Protein AF-0000000072745439 (afdb_homodimer)

Radius of gyration: 27.69 Å; Cα contacts (8 Å, |Δi|>4): 1313; chains: 2; bounding box: 54×79×77 Å

Foldseek 3Di:
DCDVLLLLLLQLVQVLCCPLLVFPDRADSLQKAKFLALLLLLLLLLQLQDAAQAEEEEEPLADLSNQVSVCVPRNYYYQYLAFAQDDDPPGHGRDDDLVSVVVSVVVCVVVVHHYAAYEAEACTPPQRDHDDPVRVQRVQVSQLRHQYEYEDAFSLFQLPPVDDHHDPSRDPDGSDQQRYKYKYDCCFNVVCVVLRMMMIGGPNSVSSVSSNVCCVVGPGDSVSSVVSSVVSPPVVCVPPPVSVVSSVLQVVLLVVVVVVCVVVVWDWRNHRGGQKIKTFQCVVFPDFDQVSLVVVCVVCVVVQAHWAFSVSSVHPTGRIIIFGRSPDVVCVVVVNRD/DCDPLNLLLLQLVQVLCCPLLVFPDRADSLQKAKFLALLLLLLLLLQLQDAAQAEEEEEPLADLSNQVSPCVPRNYYYQYLAFACDDDPPGHGRDDDLVSVVVSVVVCVVVVHHYAAYEAEACTPPARDHDDPVRVQRVQVSQLRHQYEYEDAFSLFQLPPVDDHHDPSRDPDGSDQQRYKYKYDCCFNVVCVVLRMMMIGGPNSVSSVSSNVCCVPGPGDSVSSVVSSVVSPPVVCVPPPVSVVSSVLQVVLLVVVVVVCVVVVWDWRNHRGGQKIKTFQCVVFPDFDQVSLVVVCVVCVVVQAHWAFSVSSVHPTGRIIIFGRSPPVVCVVVVNRD

InterPro domains:
  IPR004839 Aminotransferase, class I/classII, large domain [PF00155] (9-327)
  IPR015421 Pyridoxal phosphate-dependent transferase, major domain [G3DSA:3.40.640.10] (9-234)
  IPR015422 Pyridoxal phosphate-dependent transferase, small domain [G3DSA:3.90.1150.10] (235-329)
  IPR015424 Pyridoxal phosphate-dependent transferase [SSF53383] (7-329)
  IPR050478 Ethylene and sulfur compound biosynthesis-related protein [PTHR43795] (9-329)

pLDDT: mean 92.6, std 12.01, range [32.88, 98.88]

Solvent-accessible surface area (backbone atoms only — not comparable to full-atom values): 34601 Å² total; per-residue (Å²): 124,85,49,77,64,52,55,55,39,26,42,49,49,21,52,42,49,22,60,78,34,49,29,80,56,82,52,58,35,85,24,41,37,66,26,24,13,49,57,33,46,51,22,52,47,38,47,73,69,42,54,71,65,22,25,31,37,30,56,17,52,21,60,47,63,53,60,53,36,24,34,73,69,31,41,34,41,76,43,64,27,78,39,46,70,73,57,55,100,89,56,52,60,48,53,86,51,65,67,52,49,49,52,38,52,51,51,34,49,75,72,68,41,53,71,46,27,37,48,42,52,41,39,23,45,58,62,16,48,66,63,50,72,68,58,47,48,50,50,44,56,73,36,55,90,29,35,34,38,37,36,31,43,30,65,74,30,58,45,35,84,90,58,79,86,67,45,79,66,31,50,87,75,61,86,43,52,65,35,40,34,38,35,35,40,45,38,62,53,66,66,42,57,48,56,28,44,10,36,37,43,32,72,24,58,68,57,31,54,58,54,49,61,50,32,77,45,25,46,61,27,53,67,49,48,54,53,47,41,55,57,64,66,39,52,67,52,42,66,70,46,47,48,56,52,50,31,49,52,50,42,50,36,48,50,53,52,52,49,52,32,56,72,68,69,44,55,62,52,91,52,49,24,58,55,47,37,30,31,48,48,44,87,76,33,93,48,88,34,61,68,38,36,52,54,51,48,50,54,33,49,77,67,49,28,48,58,43,53,21,64,63,22,55,29,85,56,52,28,30,30,41,39,51,46,69,52,60,63,67,34,57,74,68,60,38,34,91,123,86,49,77,65,52,53,56,40,26,43,49,49,21,51,43,47,23,59,77,34,49,28,82,56,82,51,58,35,86,24,42,39,66,25,25,14,50,56,32,45,50,24,50,46,40,48,73,68,41,55,70,63,22,25,31,37,30,56,17,51,23,61,48,62,51,62,53,35,24,34,73,68,32,40,35,42,76,42,64,27,78,38,46,69,73,59,54,98,89,55,52,61,49,55,86,50,62,66,52,49,50,49,39,52,51,51,34,49,74,73,68,41,52,71,47,27,38,49,44,54,41,39,24,47,57,60,17,48,67,64,49,71,68,56,46,49,51,52,44,55,73,37,55,91,27,35,34,39,38,35,32,44,30,64,75,28,57,44,34,85,88,58,80,85,67,44,80,66,32,51,87,73,61,87,44,52,65,35,40,33,38,36,34,41,45,37,63,53,66,67,41,56,48,56,26,44,10,35,37,42,32,71,23,59,68,58,31,55,58,53,48,60,50,32,78,46,25,46,60,26,52,66,49,48,53,53,48,41,55,58,63,66,38,51,66,52,43,66,70,46,47,47,55,52,50,31,49,52,48,42,51,36,47,50,53,52,52,50,51,31,54,74,69,68,43,55,60,51,90,53,49,24,60,53,48,36,32,32,48,47,44,88,76,32,92,48,89,35,59,69,39,36,51,53,51,48,48,54,34,49,77,67,50,28,48,59,45,55,21,64,63,22,55,29,85,55,52,28,31,31,41,40,50,48,70,53,61,62,68,34,57,75,69,61,40,36,87

Structure (mmCIF, N/CA/C/O backbone):
data_AF-0000000072745439-model_v1
#
loop_
_entity.id
_entity.type
_entity.pdbx_description
1 polymer '1-aminocyclopropane-1-carboxylate synthase homolog (inactive) like'
#
loop_
_atom_site.group_PDB
_atom_site.id
_atom_site.type_symbol
_atom_site.label_atom_id
_atom_site.label_alt_id
_atom_site.label_comp_id
_atom_site.label_asym_id
_atom_site.label_entity_id
_atom_site.label_seq_id
_atom_site.pdbx_PDB_ins_code
_atom_site.Cartn_x
_atom_site.Cartn_y
_atom_site.Cartn_z
_atom_site.occupancy
_atom_site.B_iso_or_equiv
_atom_site.auth_seq_id
_atom_site.auth_comp_id
_atom_site.auth_asym_id
_atom_site.auth_atom_id
_atom_site.pdbx_PDB_model_num
ATOM 1 N N . MET A 1 1 ? -2.33 -2.195 -15.328 1 33.28 1 MET A N 1
ATOM 2 C CA . MET A 1 1 ? -2.959 -1.174 -16.156 1 33.28 1 MET A CA 1
ATOM 3 C C . MET A 1 1 ? -3.959 -0.354 -15.352 1 33.28 1 MET A C 1
ATOM 5 O O . MET A 1 1 ? -4.898 -0.906 -14.773 1 33.28 1 MET A O 1
ATOM 9 N N . THR A 1 2 ? -3.506 0.513 -14.75 1 44.22 2 THR A N 1
ATOM 10 C CA . THR A 1 2 ? -4.387 1.409 -14.008 1 44.22 2 THR A CA 1
ATOM 11 C C . THR A 1 2 ? -5.648 1.716 -14.812 1 44.22 2 THR A C 1
ATOM 13 O O . THR A 1 2 ? -5.57 2.18 -15.945 1 44.22 2 THR A O 1
ATOM 16 N N . SER A 1 3 ? -6.801 0.934 -14.516 1 50.81 3 SER A N 1
ATOM 17 C CA . SER A 1 3 ? -8.148 0.865 -15.078 1 50.81 3 SER A CA 1
ATOM 18 C C . SER A 1 3 ? -8.664 2.252 -15.453 1 50.81 3 SER A C 1
ATOM 20 O O . SER A 1 3 ? -8.148 3.262 -14.961 1 50.81 3 SER A O 1
ATOM 22 N N . ARG A 1 4 ? -9.336 2.316 -16.609 1 49.91 4 ARG A N 1
ATOM 23 C CA . ARG A 1 4 ? -10.219 3.416 -16.984 1 49.91 4 ARG A CA 1
ATOM 24 C C . ARG A 1 4 ? -10.812 4.086 -15.758 1 49.91 4 ARG A C 1
ATOM 26 O O . ARG A 1 4 ? -10.953 5.312 -15.711 1 49.91 4 ARG A O 1
ATOM 33 N N . LYS A 1 5 ? -11 3.365 -14.727 1 57.91 5 LYS A N 1
ATOM 34 C CA . LYS A 1 5 ? -11.617 3.867 -13.5 1 57.91 5 LYS A CA 1
ATOM 35 C C . LYS A 1 5 ? -10.672 4.793 -12.742 1 57.91 5 LYS A C 1
ATOM 37 O O . LYS A 1 5 ? -11.102 5.812 -12.195 1 57.91 5 LYS A O 1
ATOM 42 N N . CYS A 1 6 ? -9.414 4.547 -12.977 1 72.62 6 CYS A N 1
ATOM 43 C CA . CYS A 1 6 ? -8.469 5.414 -12.281 1 72.62 6 CYS A CA 1
ATOM 44 C C . CYS A 1 6 ? -8.391 6.781 -12.945 1 72.62 6 CYS A C 1
ATOM 46 O O . CYS A 1 6 ? -8.328 7.805 -12.258 1 72.62 6 CYS A O 1
ATOM 48 N N . LEU A 1 7 ? -8.727 6.758 -14.156 1 82.88 7 LEU A N 1
ATOM 49 C CA . LEU A 1 7 ? -8.68 8.031 -14.867 1 82.88 7 LEU A CA 1
ATOM 50 C C . LEU A 1 7 ? -9.859 8.914 -14.469 1 82.88 7 LEU A C 1
ATOM 52 O O . LEU A 1 7 ? -9.703 10.125 -14.289 1 82.88 7 LEU A O 1
ATOM 56 N N . VAL A 1 8 ? -10.969 8.352 -14.25 1 91.62 8 VAL A N 1
ATOM 57 C CA . VAL A 1 8 ? -12.18 9.094 -13.914 1 91.62 8 VAL A CA 1
ATOM 58 C C . VAL A 1 8 ? -12.023 9.727 -12.531 1 91.62 8 VAL A C 1
ATOM 60 O O . VAL A 1 8 ? -12.383 10.891 -12.336 1 91.62 8 VAL A O 1
ATOM 63 N N . LEU A 1 9 ? -11.539 9.008 -11.641 1 95.56 9 LEU A N 1
ATOM 64 C CA . LEU A 1 9 ? -11.359 9.555 -10.297 1 95.56 9 LEU A CA 1
ATOM 65 C C . LEU A 1 9 ? -10.281 10.633 -10.289 1 95.56 9 LEU A C 1
ATOM 67 O O . LEU A 1 9 ? -10.398 11.625 -9.57 1 95.56 9 LEU A O 1
ATOM 71 N N . ARG A 1 10 ? -9.234 10.469 -11.047 1 97.12 10 ARG A N 1
ATOM 72 C CA . ARG A 1 10 ? -8.18 11.477 -11.125 1 97.12 10 ARG A CA 1
ATOM 73 C C . ARG A 1 10 ? -8.727 12.805 -11.633 1 97.12 10 ARG A C 1
ATOM 75 O O . ARG A 1 10 ? -8.359 13.867 -11.133 1 97.12 10 ARG A O 1
ATOM 82 N N . LYS A 1 11 ? -9.578 12.703 -12.641 1 97.62 11 LYS A N 1
ATOM 83 C CA . LYS A 1 11 ? -10.203 13.906 -13.18 1 97.62 11 LYS A CA 1
ATOM 84 C C . LYS A 1 11 ? -11.047 14.609 -12.117 1 97.62 11 LYS A C 1
ATOM 86 O O . LYS A 1 11 ? -10.992 15.836 -11.984 1 97.62 11 LYS A O 1
ATOM 91 N N . GLU A 1 12 ? -11.797 13.812 -11.406 1 97.75 12 GLU A N 1
ATOM 92 C CA . GLU A 1 12 ? -12.641 14.383 -10.367 1 97.75 12 GLU A CA 1
ATOM 93 C C . GLU A 1 12 ? -11.797 15.016 -9.258 1 97.75 12 GLU A C 1
ATOM 95 O O . GLU A 1 12 ? -12.164 16.047 -8.703 1 97.75 12 GLU A O 1
ATOM 100 N N . VAL A 1 13 ? -10.68 14.398 -8.914 1 98.25 13 VAL A N 1
ATOM 101 C CA . VAL A 1 13 ? -9.789 14.922 -7.883 1 98.25 13 VAL A CA 1
ATOM 102 C C . VAL A 1 13 ? -9.172 16.234 -8.359 1 98.25 13 VAL A C 1
ATOM 104 O O . VAL A 1 13 ? -9.086 17.203 -7.598 1 98.25 13 VAL A O 1
ATOM 107 N N . ALA A 1 14 ? -8.742 16.266 -9.594 1 98.5 14 ALA A N 1
ATOM 108 C CA . ALA A 1 14 ? -8.188 17.5 -10.156 1 98.5 14 ALA A CA 1
ATOM 109 C C . ALA A 1 14 ? -9.203 18.641 -10.102 1 98.5 14 ALA A C 1
ATOM 111 O O . ALA A 1 14 ? -8.867 19.766 -9.727 1 98.5 14 ALA A O 1
ATOM 112 N N . ARG A 1 15 ? -10.422 18.328 -10.5 1 98.19 15 ARG A N 1
ATOM 113 C CA . ARG A 1 15 ? -11.484 19.328 -10.469 1 98.19 15 ARG A CA 1
ATOM 114 C C . ARG A 1 15 ? -11.758 19.797 -9.039 1 98.19 15 ARG A C 1
ATOM 116 O O . ARG A 1 15 ? -11.914 20.984 -8.789 1 98.19 15 ARG A O 1
ATOM 123 N N . PHE A 1 16 ? -11.883 18.859 -8.195 1 98.5 16 PHE A N 1
ATOM 124 C CA . PHE A 1 16 ? -12.141 19.141 -6.785 1 98.5 16 PHE A CA 1
ATOM 125 C C . PHE A 1 16 ? -11.078 20.062 -6.211 1 98.5 16 PHE A C 1
AT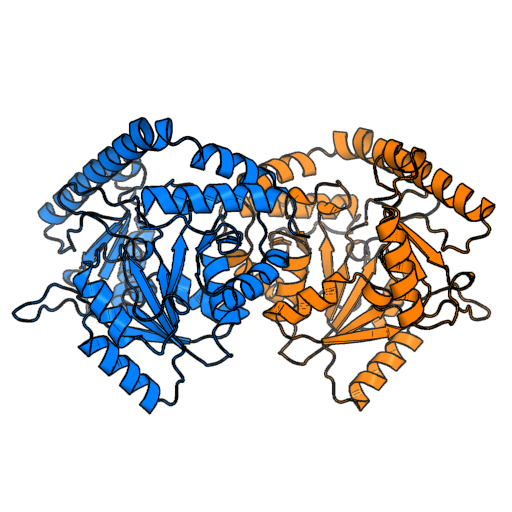OM 127 O O . PHE A 1 16 ? -11.391 21.094 -5.605 1 98.5 16 PHE A O 1
ATOM 134 N N . LEU A 1 17 ? -9.805 19.703 -6.402 1 98.56 17 LEU A N 1
ATOM 135 C CA . LEU A 1 17 ? -8.695 20.484 -5.871 1 98.56 17 LEU A CA 1
ATOM 136 C C . LEU A 1 17 ? -8.641 21.859 -6.539 1 98.56 17 LEU A C 1
ATOM 138 O O . LEU A 1 17 ? -8.312 22.859 -5.891 1 98.56 17 LEU A O 1
ATOM 142 N N . THR A 1 18 ? -8.906 21.891 -7.844 1 98.5 18 THR A N 1
ATOM 143 C CA . THR A 1 18 ? -8.961 23.172 -8.539 1 98.5 18 THR A CA 1
ATOM 144 C C . THR A 1 18 ? -9.938 24.125 -7.852 1 98.5 18 THR A C 1
ATOM 146 O O . THR A 1 18 ? -9.617 25.281 -7.598 1 98.5 18 THR A O 1
ATOM 149 N N . PHE A 1 19 ? -11.055 23.641 -7.547 1 98.06 19 PHE A N 1
ATOM 150 C CA . PHE A 1 19 ? -12.133 24.453 -7 1 98.06 19 PHE A CA 1
ATOM 151 C C . PHE A 1 19 ? -11.852 24.828 -5.551 1 98.06 19 PHE A C 1
ATOM 153 O O . PHE A 1 19 ? -11.836 26.016 -5.199 1 98.06 19 PHE A O 1
ATOM 160 N N . TYR A 1 20 ? -11.586 23.891 -4.703 1 97.69 20 TYR A N 1
ATOM 161 C CA . TYR A 1 20 ? -11.539 24.141 -3.266 1 97.69 20 TYR A CA 1
ATOM 162 C C . TYR A 1 20 ? -10.211 24.781 -2.867 1 97.69 20 TYR A C 1
ATOM 164 O O . TYR A 1 20 ? -10.133 25.484 -1.863 1 97.69 20 TYR A O 1
ATOM 172 N N . CYS A 1 21 ? -9.164 24.5 -3.658 1 97.75 21 CYS A N 1
ATOM 173 C CA . CYS A 1 21 ? -7.891 25.156 -3.393 1 97.75 21 CYS A CA 1
ATOM 174 C C . CYS A 1 21 ? -7.828 26.531 -4.074 1 97.75 21 CYS A C 1
ATOM 176 O O . CYS A 1 21 ? -6.914 27.312 -3.818 1 97.75 21 CYS A O 1
ATOM 178 N N . LYS A 1 22 ? -8.812 26.797 -4.883 1 97.19 22 LYS A N 1
ATOM 179 C CA . LYS A 1 22 ? -8.867 28.047 -5.621 1 97.19 22 LYS A CA 1
ATOM 180 C C . LYS A 1 22 ? -7.594 28.266 -6.434 1 97.19 22 LYS A C 1
ATOM 182 O O . LYS A 1 22 ? -6.949 29.312 -6.32 1 97.19 22 LYS A O 1
ATOM 187 N N . THR A 1 23 ? -7.266 27.234 -7.164 1 97.38 23 THR A N 1
ATOM 188 C CA . THR A 1 23 ? -6.066 27.328 -7.988 1 97.38 23 THR A CA 1
ATOM 189 C C . THR A 1 23 ? -6.266 28.328 -9.125 1 97.38 23 THR A C 1
ATOM 191 O O . THR A 1 23 ? -7.387 28.5 -9.617 1 97.38 23 THR A O 1
ATOM 194 N N . PRO A 1 24 ? -5.203 29.062 -9.516 1 96.06 24 PRO A N 1
ATOM 195 C CA . PRO A 1 24 ? -5.348 30.016 -10.617 1 96.06 24 PRO A CA 1
ATOM 196 C C . PRO A 1 24 ? -5.684 29.344 -11.945 1 96.06 24 PRO A C 1
ATOM 198 O O . PRO A 1 24 ? -6.352 29.953 -12.789 1 96.06 24 PRO A O 1
ATOM 201 N N . GLU A 1 25 ? -5.207 28.203 -12.164 1 95.5 25 GLU A N 1
ATOM 202 C CA . GLU A 1 25 ? -5.461 27.406 -13.359 1 95.5 25 GLU A CA 1
ATOM 203 C C . GLU A 1 25 ? -6.012 26.031 -13.008 1 95.5 25 GLU A C 1
ATOM 205 O O . GLU A 1 25 ? -5.832 25.562 -11.883 1 95.5 25 GLU A O 1
ATOM 210 N N . LEU A 1 26 ? -6.648 25.469 -14.016 1 97.06 26 LEU A N 1
ATOM 211 C CA . LEU A 1 26 ? -7.137 24.109 -13.828 1 97.06 26 LEU A CA 1
ATOM 212 C C . LEU A 1 26 ? -5.98 23.141 -13.625 1 97.06 26 LEU A C 1
ATOM 214 O O . LEU A 1 26 ? -4.969 23.219 -14.32 1 97.06 26 LEU A O 1
ATOM 218 N N . LEU A 1 27 ? -6.133 22.312 -12.641 1 97.75 27 LEU A N 1
ATOM 219 C CA . LEU A 1 27 ? -5.109 21.312 -12.398 1 97.75 27 LEU A CA 1
ATOM 220 C C . LEU A 1 27 ? -5.223 20.172 -13.406 1 97.75 27 LEU A C 1
ATOM 222 O O . LEU A 1 27 ? -6.328 19.766 -13.773 1 97.75 27 LEU A O 1
ATOM 226 N N . ASP A 1 28 ? -4.102 19.703 -13.875 1 97.31 28 ASP A N 1
ATOM 227 C CA . ASP A 1 28 ? -4.039 18.625 -14.867 1 97.31 28 ASP A CA 1
ATOM 228 C C . ASP A 1 28 ? -4.258 17.266 -14.211 1 97.31 28 ASP A C 1
ATOM 230 O O . ASP A 1 28 ? -3.467 16.844 -13.359 1 97.31 28 ASP A O 1
ATOM 234 N N . PRO A 1 29 ? -5.316 16.531 -14.641 1 97.19 29 PRO A N 1
ATOM 235 C CA . PRO A 1 29 ? -5.559 15.195 -14.078 1 97.19 29 PRO A CA 1
ATOM 236 C C . PRO A 1 29 ? -4.367 14.258 -14.25 1 97.19 29 PRO A C 1
ATOM 238 O O . PRO A 1 29 ? -4.164 13.352 -13.438 1 97.19 29 PRO A O 1
ATOM 241 N N . GLU A 1 30 ? -3.521 14.422 -15.25 1 95.44 30 GLU A N 1
ATOM 242 C CA . GLU A 1 30 ? -2.355 13.578 -15.492 1 95.44 30 GLU A CA 1
ATOM 243 C C . GLU A 1 30 ? -1.301 13.766 -14.406 1 95.44 30 GLU A C 1
ATOM 245 O O . GLU A 1 30 ? -0.409 12.93 -14.25 1 95.44 30 GLU A O 1
ATOM 250 N N . ASN A 1 31 ? -1.469 14.859 -13.656 1 97.19 31 ASN A N 1
ATOM 251 C CA . ASN A 1 31 ? -0.521 15.18 -12.594 1 97.19 31 ASN A CA 1
ATOM 252 C C . ASN A 1 31 ? -1.065 14.789 -11.227 1 97.19 31 ASN A C 1
ATOM 254 O O . ASN A 1 31 ? -0.493 15.164 -10.195 1 97.19 31 ASN A O 1
ATOM 258 N N . VAL A 1 32 ? -2.193 14.094 -11.258 1 98.25 32 VAL A N 1
ATOM 259 C CA . VAL A 1 32 ? -2.795 13.57 -10.039 1 98.25 32 VAL A CA 1
ATOM 260 C C . VAL A 1 32 ? -2.449 12.094 -9.883 1 98.25 32 VAL A C 1
ATOM 262 O O . VAL A 1 32 ? -2.623 11.305 -10.812 1 98.25 32 VAL A O 1
ATOM 265 N N . VAL A 1 33 ? -1.907 11.742 -8.75 1 98.12 33 VAL A N 1
ATOM 266 C CA . VAL A 1 33 ? -1.676 10.344 -8.414 1 98.12 33 VAL A CA 1
ATOM 267 C C . VAL A 1 33 ? -2.51 9.953 -7.191 1 98.12 33 VAL A C 1
ATOM 269 O O . VAL A 1 33 ? -2.512 10.664 -6.184 1 98.12 33 VAL A O 1
ATOM 272 N N . ILE A 1 34 ? -3.264 8.883 -7.336 1 97.44 34 ILE A N 1
ATOM 273 C CA . ILE A 1 34 ? -4.125 8.398 -6.262 1 97.44 34 ILE A CA 1
ATOM 274 C C . ILE A 1 34 ? -3.582 7.078 -5.719 1 97.44 34 ILE A C 1
ATOM 276 O O . ILE A 1 34 ? -3.33 6.145 -6.484 1 97.44 34 ILE A O 1
ATOM 280 N N . LEU A 1 35 ? -3.33 6.992 -4.434 1 96.81 35 LEU A N 1
ATOM 281 C CA . LEU A 1 35 ? -2.945 5.77 -3.736 1 96.81 35 LEU A CA 1
ATOM 282 C C . LEU A 1 35 ? -3.887 5.488 -2.57 1 96.81 35 LEU A C 1
ATOM 284 O O . LEU A 1 35 ? -4.805 6.27 -2.309 1 96.81 35 LEU A O 1
ATOM 288 N N . ASN A 1 36 ? -3.676 4.355 -1.857 1 95.19 36 ASN A N 1
ATOM 289 C CA . ASN A 1 36 ? -4.613 3.869 -0.854 1 95.19 36 ASN A CA 1
ATOM 290 C C . ASN A 1 36 ? -4.379 4.527 0.502 1 95.19 36 ASN A C 1
ATOM 292 O O . ASN A 1 36 ? -4.418 3.861 1.537 1 95.19 36 ASN A O 1
ATOM 296 N N . GLY A 1 37 ? -4.148 5.797 0.538 1 95.06 37 GLY A N 1
ATOM 297 C CA . GLY A 1 37 ? -3.969 6.586 1.745 1 95.06 37 GLY A CA 1
ATOM 298 C C . GLY A 1 37 ? -2.883 7.637 1.614 1 95.06 37 GLY A C 1
ATOM 299 O O . GLY A 1 37 ? -1.953 7.48 0.819 1 95.06 37 GLY A O 1
ATOM 300 N N . CYS A 1 38 ? -2.947 8.656 2.465 1 95.94 38 CYS A N 1
ATOM 301 C CA . CYS A 1 38 ? -1.948 9.719 2.41 1 95.94 38 CYS A CA 1
ATOM 302 C C . CYS A 1 38 ? -0.601 9.227 2.926 1 95.94 38 CYS A C 1
ATOM 304 O O . CYS A 1 38 ? 0.448 9.672 2.457 1 95.94 38 CYS A O 1
ATOM 306 N N . SER A 1 39 ? -0.646 8.305 3.9 1 95.44 39 SER A N 1
ATOM 307 C CA . SER A 1 39 ? 0.606 7.723 4.363 1 95.44 39 SER A CA 1
ATOM 308 C C . SER A 1 39 ? 1.311 6.965 3.244 1 95.44 39 SER A C 1
ATOM 310 O O . SER A 1 39 ? 2.539 7 3.143 1 95.44 39 SER A O 1
ATOM 312 N N . ALA A 1 40 ? 0.525 6.254 2.426 1 96.62 40 ALA A N 1
ATOM 313 C CA . ALA A 1 40 ? 1.089 5.566 1.269 1 96.62 40 ALA A CA 1
ATOM 314 C C . ALA A 1 40 ? 1.675 6.559 0.271 1 96.62 40 ALA A C 1
ATOM 316 O O . ALA A 1 40 ? 2.754 6.332 -0.281 1 96.62 40 ALA A O 1
ATOM 317 N N . VAL A 1 41 ? 0.973 7.652 0.043 1 97.81 41 VAL A N 1
ATOM 318 C CA . VAL A 1 41 ? 1.458 8.688 -0.858 1 97.81 41 VAL A CA 1
ATOM 319 C C . VAL A 1 41 ? 2.799 9.227 -0.358 1 97.81 41 VAL A C 1
ATOM 321 O O . VAL A 1 41 ? 3.758 9.328 -1.126 1 97.81 41 VAL A O 1
ATOM 324 N N . PHE A 1 42 ? 2.85 9.5 0.89 1 98.06 42 PHE A N 1
ATOM 325 C CA . PHE A 1 42 ? 4.059 10.07 1.475 1 98.06 42 PHE A CA 1
ATOM 326 C C . PHE A 1 42 ? 5.215 9.078 1.405 1 98.06 42 PHE A C 1
ATOM 328 O O . PHE A 1 42 ? 6.34 9.453 1.069 1 98.06 42 PHE A O 1
ATOM 335 N N . SER A 1 43 ? 4.957 7.844 1.746 1 97.5 43 SER A N 1
ATOM 336 C CA . SER A 1 43 ? 5.977 6.801 1.694 1 97.5 43 SER A CA 1
ATOM 337 C C . SER A 1 43 ? 6.52 6.629 0.28 1 97.5 43 SER A C 1
ATOM 339 O O . SER A 1 43 ? 7.734 6.535 0.083 1 97.5 43 SER A O 1
ATOM 341 N N . ALA A 1 44 ? 5.625 6.566 -0.708 1 97.62 44 ALA A N 1
ATOM 342 C CA . ALA A 1 44 ? 6.031 6.438 -2.105 1 97.62 44 ALA A CA 1
ATOM 343 C C . ALA A 1 44 ? 6.848 7.648 -2.551 1 97.62 44 ALA A C 1
ATOM 345 O O . ALA A 1 44 ? 7.828 7.508 -3.283 1 97.62 44 ALA A O 1
ATOM 346 N N . LEU A 1 45 ? 6.43 8.836 -2.092 1 98.12 45 LEU A N 1
ATOM 347 C CA . LEU A 1 45 ? 7.164 10.047 -2.436 1 98.12 45 LEU A CA 1
ATOM 348 C C . LEU A 1 45 ? 8.578 10.008 -1.878 1 98.12 45 LEU A C 1
ATOM 350 O O . LEU A 1 45 ? 9.523 10.438 -2.539 1 98.12 45 LEU A O 1
ATOM 354 N N . ALA A 1 46 ? 8.688 9.547 -0.645 1 97.81 46 ALA A N 1
ATOM 355 C CA . ALA A 1 46 ? 10.016 9.391 -0.053 1 97.81 46 ALA A CA 1
ATOM 356 C C . ALA A 1 46 ? 10.891 8.469 -0.899 1 97.81 46 ALA A C 1
ATOM 358 O O . ALA A 1 46 ? 12.07 8.75 -1.107 1 97.81 46 ALA A O 1
ATOM 359 N N . MET A 1 47 ? 10.305 7.359 -1.405 1 96.81 47 MET A N 1
ATOM 360 C CA . MET A 1 47 ? 11.023 6.426 -2.27 1 96.81 47 MET A CA 1
ATOM 361 C C . MET A 1 47 ? 11.477 7.109 -3.555 1 96.81 47 MET A C 1
ATOM 363 O O . MET A 1 47 ? 12.562 6.832 -4.059 1 96.81 47 MET A O 1
ATOM 367 N N . VAL A 1 48 ? 10.672 7.969 -4.059 1 98.12 48 VAL A N 1
ATOM 368 C CA . VAL A 1 48 ? 10.891 8.586 -5.363 1 98.12 48 VAL A CA 1
ATOM 369 C C . VAL A 1 48 ? 11.922 9.711 -5.242 1 98.12 48 VAL A C 1
ATOM 371 O O . VAL A 1 48 ? 12.758 9.891 -6.125 1 98.12 48 VAL A O 1
ATOM 374 N N . LEU A 1 49 ? 11.898 10.445 -4.129 1 98.25 49 LEU A N 1
ATOM 375 C CA . LEU A 1 49 ? 12.648 11.688 -4.031 1 98.25 49 LEU A CA 1
ATOM 376 C C . LEU A 1 49 ? 13.984 11.461 -3.32 1 98.25 49 LEU A C 1
ATOM 378 O O . LEU A 1 49 ? 14.883 12.305 -3.395 1 98.25 49 LEU A O 1
ATOM 382 N N . CYS A 1 50 ? 14.102 10.328 -2.594 1 97.69 50 CYS A N 1
ATOM 383 C CA . CYS A 1 50 ? 15.273 10.172 -1.739 1 97.69 50 CYS A CA 1
ATOM 384 C C . CYS A 1 50 ? 15.945 8.828 -1.969 1 97.69 50 CYS A C 1
ATOM 386 O O . CYS A 1 50 ? 15.281 7.859 -2.361 1 97.69 50 CYS A O 1
ATOM 388 N N . ASP A 1 51 ? 17.188 8.797 -1.77 1 96.38 51 ASP A N 1
ATOM 389 C CA . ASP A 1 51 ? 17.906 7.547 -1.539 1 96.38 51 ASP A CA 1
ATOM 390 C C . ASP A 1 51 ? 17.906 7.18 -0.057 1 96.38 51 ASP A C 1
ATOM 392 O O . ASP A 1 51 ? 17.719 8.039 0.802 1 96.38 51 ASP A O 1
ATOM 396 N N . PRO A 1 52 ? 18.094 5.863 0.228 1 94.44 52 PRO A N 1
ATOM 397 C CA . PRO A 1 52 ? 18.203 5.484 1.64 1 94.44 52 PRO A CA 1
ATOM 398 C C . PRO A 1 52 ? 19.25 6.293 2.395 1 94.44 52 PRO A C 1
ATOM 400 O O . PRO A 1 52 ? 20.359 6.516 1.879 1 94.44 52 PRO A O 1
ATOM 403 N N . GLY A 1 53 ? 18.891 6.801 3.559 1 96 53 GLY A N 1
ATOM 404 C CA . GLY A 1 53 ? 19.828 7.566 4.375 1 96 53 GLY A CA 1
ATOM 405 C C . GLY A 1 53 ? 19.672 9.07 4.195 1 96 53 GLY A C 1
ATOM 406 O O . GLY A 1 53 ? 20.109 9.844 5.047 1 96 53 GLY A O 1
ATOM 407 N N . GLU A 1 54 ? 19.078 9.539 3.08 1 98.19 54 GLU A N 1
ATOM 408 C CA . GLU A 1 54 ? 18.797 10.953 2.902 1 98.19 54 GLU A CA 1
ATOM 409 C C . GLU A 1 54 ? 17.625 11.406 3.781 1 98.19 54 GLU A C 1
ATOM 411 O O . GLU A 1 54 ? 17.062 10.609 4.535 1 98.19 54 GLU A O 1
ATOM 416 N N . ALA A 1 55 ? 17.344 12.75 3.754 1 98.31 55 ALA A N 1
ATOM 417 C CA . ALA A 1 55 ? 16.484 13.211 4.836 1 98.31 55 ALA A CA 1
ATOM 418 C C . ALA A 1 55 ? 15.508 14.273 4.34 1 98.31 55 ALA A C 1
ATOM 420 O O . ALA A 1 55 ? 15.742 14.922 3.318 1 98.31 55 ALA A O 1
ATOM 421 N N . PHE A 1 56 ? 14.398 14.367 5.008 1 98.56 56 PHE A N 1
ATOM 422 C CA . PHE A 1 56 ? 13.484 15.5 4.926 1 98.56 56 PHE A CA 1
ATOM 423 C C . PHE A 1 56 ? 13.594 16.375 6.168 1 98.56 56 PHE A C 1
ATOM 425 O O . PHE A 1 56 ? 13.727 15.867 7.281 1 98.56 56 PHE A O 1
ATOM 432 N N . LEU A 1 57 ? 13.578 17.719 5.969 1 98.69 57 LEU A N 1
ATOM 433 C CA . LEU A 1 57 ? 13.312 18.625 7.074 1 98.69 57 LEU A CA 1
ATOM 434 C C . LEU A 1 57 ? 11.836 18.594 7.465 1 98.69 57 LEU A C 1
ATOM 436 O O . LEU A 1 57 ? 10.961 18.609 6.602 1 98.69 57 LEU A O 1
ATOM 440 N N . VAL A 1 58 ? 11.586 18.5 8.75 1 98.56 58 VAL A N 1
ATOM 441 C CA . VAL A 1 58 ? 10.203 18.469 9.227 1 98.56 58 VAL A CA 1
ATOM 442 C C . VAL A 1 58 ? 10.07 19.344 10.469 1 98.56 58 VAL A C 1
ATOM 444 O O . VAL A 1 58 ? 10.672 19.062 11.508 1 98.56 58 VAL A O 1
ATOM 447 N N . PRO A 1 59 ? 9.289 20.453 10.359 1 98.62 59 PRO A N 1
ATOM 448 C CA . PRO A 1 59 ? 8.969 21.172 11.602 1 98.62 59 PRO A CA 1
ATOM 449 C C . PRO A 1 59 ? 8.281 20.281 12.633 1 98.62 59 PRO A C 1
ATOM 451 O O . PRO A 1 59 ? 7.402 19.484 12.289 1 98.62 59 PRO A O 1
ATOM 454 N N . THR A 1 60 ? 8.727 20.297 13.852 1 98.25 60 THR A N 1
ATOM 455 C CA . THR A 1 60 ? 8.148 19.5 14.93 1 98.25 60 THR A CA 1
ATOM 456 C C . THR A 1 60 ? 7.684 20.406 16.078 1 98.25 60 THR A C 1
ATOM 458 O O . THR A 1 60 ? 8.305 21.438 16.344 1 98.25 60 THR A O 1
ATOM 461 N N . PRO A 1 61 ? 6.582 20.141 16.797 1 97.94 61 PRO A N 1
ATOM 462 C CA . PRO A 1 61 ? 5.875 18.859 16.703 1 97.94 61 PRO A CA 1
ATOM 463 C C . PRO A 1 61 ? 5.141 18.688 15.375 1 97.94 61 PRO A C 1
ATOM 465 O O . PRO A 1 61 ? 4.664 19.656 14.789 1 97.94 61 PRO A O 1
ATOM 468 N N . SER A 1 62 ? 5.137 17.422 14.898 1 95.81 62 SER A N 1
ATOM 469 C CA . SER A 1 62 ? 4.543 17.078 13.609 1 95.81 62 SER A CA 1
ATOM 470 C C . SER A 1 62 ? 3.793 15.758 13.688 1 95.81 62 SER A C 1
ATOM 472 O O . SER A 1 62 ? 3.859 15.055 14.703 1 95.81 62 SER A O 1
ATOM 474 N N . HIS A 1 63 ? 3.07 15.508 12.586 1 88.56 63 HIS A N 1
ATOM 475 C CA . HIS A 1 63 ? 2.361 14.234 12.5 1 88.56 63 HIS A CA 1
ATOM 476 C C . HIS A 1 63 ? 3.311 13.062 12.703 1 88.56 63 HIS A C 1
ATOM 478 O O . HIS A 1 63 ? 4.328 12.953 12.023 1 88.56 63 HIS A O 1
ATOM 484 N N . GLY A 1 64 ? 2.994 12.266 13.719 1 81.81 64 GLY A N 1
ATOM 485 C CA . GLY A 1 64 ? 3.846 11.156 14.117 1 81.81 64 GLY A CA 1
ATOM 486 C C . GLY A 1 64 ? 3.994 10.094 13.039 1 81.81 64 GLY A C 1
ATOM 487 O O . GLY A 1 64 ? 4.977 9.352 13.031 1 81.81 64 GLY A O 1
ATOM 488 N N . GLY A 1 65 ? 3.117 10.008 12.125 1 89.06 65 GLY A N 1
ATOM 489 C CA . GLY A 1 65 ? 3.113 8.969 11.102 1 89.06 65 GLY A CA 1
ATOM 490 C C . GLY A 1 65 ? 4.199 9.156 10.055 1 89.06 65 GLY A C 1
ATOM 491 O O . GLY A 1 65 ? 4.566 8.211 9.359 1 89.06 65 GLY A O 1
ATOM 492 N N . PHE A 1 66 ? 4.789 10.305 9.992 1 90.44 66 PHE A N 1
ATOM 493 C CA . PHE A 1 66 ? 5.797 10.578 8.969 1 90.44 66 PHE A CA 1
ATOM 494 C C . PHE A 1 66 ? 7.043 9.727 9.203 1 90.44 66 PHE A C 1
ATOM 496 O O . PHE A 1 66 ? 7.605 9.172 8.258 1 90.44 66 PHE A O 1
ATOM 503 N N . ALA A 1 67 ? 7.383 9.703 10.461 1 89.38 67 ALA A N 1
ATOM 504 C CA . ALA A 1 67 ? 8.594 8.953 10.773 1 89.38 67 ALA A CA 1
ATOM 505 C C . ALA A 1 67 ? 8.445 7.484 10.375 1 89.38 67 ALA A C 1
ATOM 507 O O . ALA A 1 67 ? 9.344 6.914 9.742 1 89.38 67 ALA A O 1
ATOM 508 N N . PHE A 1 68 ? 7.402 6.984 10.711 1 90.44 68 PHE A N 1
ATOM 509 C CA . PHE A 1 68 ? 7.164 5.578 10.406 1 90.44 68 PHE A CA 1
ATOM 510 C C . PHE A 1 68 ? 7.035 5.367 8.898 1 90.44 68 PHE A C 1
ATOM 512 O O . PHE A 1 68 ? 7.652 4.461 8.344 1 90.44 68 PHE A O 1
ATOM 519 N N . SER A 1 69 ? 6.301 6.199 8.234 1 92.38 69 SER A N 1
ATOM 520 C CA . SER A 1 69 ? 6.02 6.047 6.809 1 92.38 69 SER A CA 1
ATOM 521 C C . SER A 1 69 ? 7.285 6.207 5.973 1 92.38 69 SER A C 1
ATOM 523 O O . SER A 1 69 ? 7.445 5.547 4.945 1 92.38 69 SER A O 1
ATOM 525 N N . THR A 1 70 ? 8.172 7.055 6.391 1 92.75 70 THR A N 1
ATOM 526 C CA . THR A 1 70 ? 9.375 7.316 5.602 1 92.75 70 THR A CA 1
ATOM 527 C C . THR A 1 70 ? 10.414 6.23 5.832 1 92.75 70 THR A C 1
ATOM 529 O O . THR A 1 70 ? 11.266 5.988 4.973 1 92.75 70 THR A O 1
ATOM 532 N N . HIS A 1 71 ? 10.281 5.605 6.945 1 92.12 71 HIS A N 1
ATOM 533 C CA . HIS A 1 71 ? 11.32 4.652 7.301 1 92.12 71 HIS A CA 1
ATOM 534 C C . HIS A 1 71 ? 10.977 3.246 6.816 1 92.12 71 HIS A C 1
ATOM 536 O O . HIS A 1 71 ? 11.867 2.463 6.477 1 92.12 71 HIS A O 1
ATOM 542 N N . LEU A 1 72 ? 9.742 2.957 6.82 1 93.38 72 LEU A N 1
ATOM 543 C CA . LEU A 1 72 ? 9.305 1.576 6.641 1 93.38 72 LEU A CA 1
ATOM 544 C C . LEU A 1 72 ? 9.867 0.991 5.352 1 93.38 72 LEU A C 1
ATOM 546 O O . LEU A 1 72 ? 10.445 -0.097 5.359 1 93.38 72 LEU A O 1
ATOM 550 N N . TYR A 1 73 ? 9.781 1.683 4.203 1 94.12 73 TYR A N 1
ATOM 551 C CA . TYR A 1 73 ? 10.297 1.215 2.92 1 94.12 73 TYR A CA 1
ATOM 552 C C . TYR A 1 73 ? 11.562 1.966 2.533 1 94.12 73 TYR A C 1
ATOM 554 O O . TYR A 1 73 ? 12.609 1.354 2.305 1 94.12 73 TYR A O 1
ATOM 562 N N . ALA A 1 74 ? 11.516 3.305 2.598 1 94.25 74 ALA A N 1
ATOM 563 C CA . ALA A 1 74 ? 12.492 4.168 1.942 1 94.25 74 ALA A CA 1
ATOM 564 C C . ALA A 1 74 ? 13.734 4.352 2.814 1 94.25 74 ALA A C 1
ATOM 566 O O . ALA A 1 74 ? 14.797 4.719 2.318 1 94.25 74 ALA A O 1
ATOM 567 N N . LYS A 1 75 ? 13.633 4.098 4.145 1 95.25 75 LYS A N 1
ATOM 568 C CA . LYS A 1 75 ? 14.719 4.32 5.09 1 95.25 75 LYS A CA 1
ATOM 569 C C . LYS A 1 75 ? 15.227 5.758 5.012 1 95.25 75 LYS A C 1
ATOM 571 O O . LYS A 1 75 ? 16.438 5.996 5.004 1 95.25 75 LYS A O 1
ATOM 576 N N . VAL A 1 76 ? 14.258 6.672 4.793 1 97 76 VAL A N 1
ATOM 577 C CA . VAL A 1 76 ? 14.531 8.109 4.773 1 97 76 VAL A CA 1
ATOM 578 C C . VAL A 1 76 ? 14.445 8.664 6.191 1 97 76 VAL A C 1
ATOM 580 O O . VAL A 1 76 ? 13.57 8.281 6.969 1 97 76 VAL A O 1
ATOM 583 N N . LYS A 1 77 ? 15.352 9.547 6.488 1 96.62 77 LYS A N 1
ATOM 584 C CA . LYS A 1 77 ? 15.414 10.125 7.824 1 96.62 77 LYS A CA 1
ATOM 585 C C . LYS A 1 77 ? 14.641 11.438 7.887 1 96.62 77 LYS A C 1
ATOM 587 O O . LYS A 1 77 ? 14.367 12.062 6.859 1 96.62 77 LYS A O 1
ATOM 592 N N . LEU A 1 78 ? 14.242 11.734 9.078 1 97.31 78 LEU A N 1
ATOM 593 C CA . LEU A 1 78 ? 13.648 13.047 9.336 1 97.31 78 LEU A CA 1
ATOM 594 C C . LEU A 1 78 ? 14.602 13.914 10.156 1 97.31 78 LEU A C 1
ATOM 596 O O . LEU A 1 78 ? 15.172 13.461 11.148 1 97.31 78 LEU A O 1
ATOM 600 N N . VAL A 1 79 ? 14.859 15.07 9.656 1 98.12 79 VAL A N 1
ATOM 601 C CA . VAL A 1 79 ? 15.57 16.094 10.398 1 98.12 79 VAL A CA 1
ATOM 602 C C . VAL A 1 79 ? 14.578 17.094 11 1 98.12 79 VAL A C 1
ATOM 604 O O . VAL A 1 79 ? 13.984 17.906 10.289 1 98.12 79 VAL A O 1
ATOM 607 N N . PRO A 1 80 ? 14.43 17.016 12.328 1 98.06 80 PRO A N 1
ATOM 608 C CA . PRO A 1 80 ? 13.438 17.891 12.945 1 98.06 80 PRO A CA 1
ATOM 609 C C . PRO A 1 80 ? 13.859 19.359 12.961 1 98.06 80 PRO A C 1
ATOM 611 O O . PRO A 1 80 ? 15.031 19.672 13.211 1 98.06 80 PRO A O 1
ATOM 614 N N . VAL A 1 81 ? 12.977 20.219 12.57 1 98.69 81 VAL A N 1
ATOM 615 C CA . VAL A 1 81 ? 13.039 21.641 12.883 1 98.69 81 VAL A CA 1
ATOM 616 C C . VAL A 1 81 ? 12.242 21.922 14.156 1 98.69 81 VAL A C 1
ATOM 618 O O . VAL A 1 81 ? 11.055 22.25 14.086 1 98.69 81 VAL A O 1
ATOM 621 N N . HIS A 1 82 ? 12.938 21.938 15.234 1 97.94 82 HIS A N 1
ATOM 622 C CA . HIS A 1 82 ? 12.258 22.016 16.531 1 97.94 82 HIS A CA 1
ATOM 623 C C . HIS A 1 82 ? 11.664 23.406 16.75 1 97.94 82 HIS A C 1
ATOM 625 O O . HIS A 1 82 ? 12.391 24.406 16.719 1 97.94 82 HIS A O 1
ATOM 631 N N . LEU A 1 83 ? 10.391 23.391 16.891 1 97.88 83 LEU A N 1
ATOM 632 C CA . LEU A 1 83 ? 9.703 24.625 17.266 1 97.88 83 LEU A CA 1
ATOM 633 C C . LEU A 1 83 ? 9.484 24.703 18.766 1 97.88 83 LEU A C 1
ATOM 635 O O . LEU A 1 83 ? 9.242 23.688 19.422 1 97.88 83 LEU A O 1
ATOM 639 N N . GLU A 1 84 ? 9.547 25.906 19.281 1 95.94 84 GLU A N 1
ATOM 640 C CA . GLU A 1 84 ? 9.508 26.078 20.734 1 95.94 84 GLU A CA 1
ATOM 641 C C . GLU A 1 84 ? 8.25 26.828 21.172 1 95.94 84 GLU A C 1
ATOM 643 O O . GLU A 1 84 ? 7.738 27.672 20.453 1 95.94 84 GLU A O 1
ATOM 648 N N . SER A 1 85 ? 7.848 26.5 22.375 1 96.19 85 SER A N 1
ATOM 649 C CA . SER A 1 85 ? 6.645 27.109 22.922 1 96.19 85 SER A CA 1
ATOM 650 C C . SER A 1 85 ? 6.922 28.531 23.422 1 96.19 85 SER A C 1
ATOM 652 O O . SER A 1 85 ? 6.008 29.359 23.5 1 96.19 85 SER A O 1
ATOM 654 N N . GLN A 1 86 ? 8.133 28.766 23.812 1 92.56 86 GLN A N 1
ATOM 655 C CA . GLN A 1 86 ? 8.5 30.094 24.281 1 92.56 86 GLN A CA 1
ATOM 656 C C . GLN A 1 86 ? 8.484 31.109 23.141 1 92.56 86 GLN A C 1
ATOM 658 O O . GLN A 1 86 ? 8.961 30.828 22.047 1 92.56 86 GLN A O 1
ATOM 663 N N . VAL A 1 87 ? 7.883 32.219 23.422 1 87.94 87 VAL A N 1
ATOM 664 C CA . VAL A 1 87 ? 7.648 33.219 22.391 1 87.94 87 VAL A CA 1
ATOM 665 C C . VAL A 1 87 ? 8.742 34.281 22.438 1 87.94 87 VAL A C 1
ATOM 667 O O . VAL A 1 87 ? 9.117 34.75 23.531 1 87.94 87 VAL A O 1
ATOM 670 N N . SER A 1 88 ? 9.281 34.469 21.312 1 78.88 88 SER A N 1
ATOM 671 C CA . SER A 1 88 ? 10.141 35.656 21.172 1 78.88 88 SER A CA 1
ATOM 672 C C . SER A 1 88 ? 9.312 36.938 20.984 1 78.88 88 SER A C 1
ATOM 674 O O . SER A 1 88 ? 8.102 36.844 20.75 1 78.88 88 SER A O 1
ATOM 676 N N . ALA A 1 89 ? 9.828 38.156 21.188 1 73.94 89 ALA A N 1
ATOM 677 C CA . ALA A 1 89 ? 9.172 39.469 21.25 1 73.94 89 ALA A CA 1
ATOM 678 C C . ALA A 1 89 ? 8.117 39.594 20.156 1 73.94 89 ALA A C 1
ATOM 680 O O . ALA A 1 89 ? 6.996 40.031 20.406 1 73.94 89 ALA A O 1
ATOM 681 N N . ASN A 1 90 ? 8.281 39.125 18.984 1 77.62 90 ASN A N 1
ATOM 682 C CA . ASN A 1 90 ? 7.309 39.312 17.922 1 77.62 90 ASN A CA 1
ATOM 683 C C . ASN A 1 90 ? 6.793 38 17.359 1 77.62 90 ASN A C 1
ATOM 685 O O . ASN A 1 90 ? 6.152 37.969 16.312 1 77.62 90 ASN A O 1
ATOM 689 N N . GLY A 1 91 ? 6.832 37.031 18.156 1 87.38 91 GLY A N 1
ATOM 690 C CA . GLY A 1 91 ? 6.422 35.75 17.609 1 87.38 91 GLY A CA 1
ATOM 691 C C . GLY A 1 91 ? 5.289 35.094 18.391 1 87.38 91 GLY A C 1
ATOM 692 O O . GLY A 1 91 ? 4.605 35.781 19.172 1 87.38 91 GLY A O 1
ATOM 693 N N . TYR A 1 92 ? 4.805 33.969 17.953 1 92.06 92 TYR A N 1
ATOM 694 C CA . TYR A 1 92 ? 3.828 33.156 18.656 1 92.06 92 TYR A CA 1
ATOM 695 C C . TYR A 1 92 ? 4.395 31.75 18.938 1 92.06 92 TYR A C 1
ATOM 697 O O . TYR A 1 92 ? 5.422 31.375 18.359 1 92.06 92 TYR A O 1
ATOM 705 N N . PRO A 1 93 ? 3.795 31.047 19.891 1 95.94 93 PRO A N 1
ATOM 706 C CA . PRO A 1 93 ? 4.32 29.734 20.266 1 95.94 93 PRO A CA 1
ATOM 707 C C . PRO A 1 93 ? 4.395 28.781 19.062 1 95.94 93 PRO A C 1
ATOM 709 O O . PRO A 1 93 ? 3.457 28.719 18.266 1 95.94 93 PRO A O 1
ATOM 712 N N . PHE A 1 94 ? 5.512 28.094 18.969 1 97.62 94 PHE A N 1
ATOM 713 C CA . PHE A 1 94 ? 5.766 27.047 17.984 1 97.62 94 PHE A CA 1
ATOM 714 C C . PHE A 1 94 ? 5.766 27.641 16.578 1 97.62 94 PHE A C 1
ATOM 716 O O . PHE A 1 94 ? 5.402 26.953 15.609 1 97.62 94 PHE A O 1
ATOM 723 N N . GLN A 1 95 ? 6.18 28.859 16.438 1 96.62 95 GLN A N 1
ATOM 724 C CA . GLN A 1 95 ? 6.23 29.516 15.141 1 96.62 95 GLN A CA 1
ATOM 725 C C . GLN A 1 95 ? 7.383 28.969 14.297 1 96.62 95 GLN A C 1
ATOM 727 O O . GLN A 1 95 ? 8.516 28.859 14.781 1 96.62 95 GLN A O 1
ATOM 732 N N . LEU A 1 96 ? 7.098 28.578 13.094 1 97.75 96 LEU A N 1
ATOM 733 C CA . LEU A 1 96 ? 8.141 28.25 12.125 1 97.75 96 LEU A CA 1
ATOM 734 C C . LEU A 1 96 ? 8.727 29.516 11.5 1 97.75 96 LEU A C 1
ATOM 736 O O . LEU A 1 96 ? 7.98 30.422 11.109 1 97.75 96 LEU A O 1
ATOM 740 N N . THR A 1 97 ? 10.023 29.641 11.445 1 96.69 97 THR A N 1
ATOM 741 C CA . THR A 1 97 ? 10.711 30.734 10.773 1 96.69 97 THR A CA 1
ATOM 742 C C . THR A 1 97 ? 11.789 30.203 9.836 1 96.69 97 THR A C 1
ATOM 744 O O . THR A 1 97 ? 12.234 29.062 9.977 1 96.69 97 THR A O 1
ATOM 747 N N . VAL A 1 98 ? 12.18 31.031 8.945 1 98.19 98 VAL A N 1
ATOM 748 C CA . VAL A 1 98 ? 13.242 30.656 8.016 1 98.19 98 VAL A CA 1
ATOM 749 C C . VAL A 1 98 ? 14.539 30.422 8.781 1 98.19 98 VAL A C 1
ATOM 751 O O . VAL A 1 98 ? 15.32 29.531 8.43 1 98.19 98 VAL A O 1
ATOM 754 N N . ASP A 1 99 ? 14.734 31.219 9.781 1 97.06 99 ASP A N 1
ATOM 755 C CA . ASP A 1 99 ? 15.938 31.062 10.594 1 97.06 99 ASP A CA 1
ATOM 756 C C . ASP A 1 99 ? 16.031 29.656 11.188 1 97.06 99 ASP A C 1
ATOM 758 O O . ASP A 1 99 ? 17.094 29.047 11.203 1 97.06 99 ASP A O 1
ATOM 762 N N . LYS A 1 100 ? 14.992 29.141 11.711 1 97.69 100 LYS A N 1
ATOM 763 C CA . LYS A 1 100 ? 14.969 27.797 12.281 1 97.69 100 LYS A CA 1
ATOM 764 C C . LYS A 1 100 ? 15.234 26.75 11.211 1 97.69 100 LYS A C 1
ATOM 766 O O . LYS A 1 100 ? 15.906 25.75 11.477 1 97.69 100 LYS A O 1
ATOM 771 N N . LEU A 1 101 ? 14.648 26.953 10.047 1 98.81 101 LEU A N 1
ATOM 772 C CA . LEU A 1 101 ? 14.898 26.062 8.914 1 98.81 101 LEU A CA 1
ATOM 773 C C . LEU A 1 101 ? 16.375 26.062 8.547 1 98.81 101 LEU A C 1
ATOM 775 O O . LEU A 1 101 ? 16.969 25 8.336 1 98.81 101 LEU A O 1
ATOM 779 N N . GLU A 1 102 ? 16.938 27.234 8.477 1 98.62 102 GLU A N 1
ATOM 780 C CA . GLU A 1 102 ? 18.359 27.375 8.133 1 98.62 102 GLU A CA 1
ATOM 781 C C . GLU A 1 102 ? 19.25 26.672 9.156 1 98.62 102 GLU A C 1
ATOM 783 O O . GLU A 1 102 ? 20.203 25.984 8.789 1 98.62 102 GLU A O 1
ATOM 788 N N . GLN A 1 103 ? 18.938 26.844 10.375 1 98.38 103 GLN A N 1
ATOM 789 C CA . GLN A 1 103 ? 19.719 26.234 11.445 1 98.38 103 GLN A CA 1
ATOM 790 C C . GLN A 1 103 ? 19.641 24.703 11.359 1 98.38 103 GLN A C 1
ATOM 792 O O . GLN A 1 103 ? 20.656 24.016 11.531 1 98.38 103 GLN A O 1
ATOM 797 N N . ALA A 1 104 ? 18.469 24.188 11.164 1 98.56 104 ALA A N 1
ATOM 798 C CA . ALA A 1 104 ? 18.297 22.75 11.047 1 98.56 104 ALA A CA 1
ATOM 799 C C . ALA A 1 104 ? 19.047 22.203 9.836 1 98.56 104 ALA A C 1
ATOM 801 O O . ALA A 1 104 ? 19.656 21.141 9.914 1 98.56 104 ALA A O 1
ATOM 802 N N . LEU A 1 105 ? 18.922 22.922 8.734 1 98.56 105 LEU A N 1
ATOM 803 C CA . LEU A 1 105 ? 19.625 22.5 7.52 1 98.56 105 LEU A CA 1
ATOM 804 C C . LEU A 1 105 ? 21.125 22.484 7.746 1 98.56 105 LEU A C 1
ATOM 806 O O . LEU A 1 105 ? 21.812 21.547 7.324 1 98.56 105 LEU A O 1
ATOM 810 N N . LEU A 1 106 ? 21.625 23.531 8.352 1 98.19 106 LEU A N 1
ATOM 811 C CA . LEU A 1 106 ? 23.047 23.625 8.664 1 98.19 106 LEU A CA 1
ATOM 812 C C . LEU A 1 106 ? 23.469 22.469 9.578 1 98.19 106 LEU A C 1
ATOM 814 O O . LEU A 1 106 ? 24.516 21.859 9.375 1 98.19 106 LEU A O 1
ATOM 818 N N . GLY A 1 107 ? 22.672 22.219 10.57 1 98.31 107 GLY A N 1
ATOM 819 C CA . GLY A 1 107 ? 22.953 21.109 11.453 1 98.31 107 GLY A CA 1
ATOM 820 C C . GLY A 1 107 ? 23.016 19.781 10.734 1 98.31 107 GLY A C 1
ATOM 821 O O . GLY A 1 107 ? 23.891 18.953 11.008 1 98.31 107 GLY A O 1
ATOM 822 N N . ALA A 1 108 ? 22.094 19.531 9.859 1 98.25 108 ALA A N 1
ATOM 823 C CA . ALA A 1 108 ? 22.078 18.312 9.07 1 98.25 108 ALA A CA 1
ATOM 824 C C . ALA A 1 108 ? 23.344 18.172 8.234 1 98.25 108 ALA A C 1
ATOM 826 O O . ALA A 1 108 ? 23.922 17.078 8.148 1 98.25 108 ALA A O 1
ATOM 827 N N . LYS A 1 109 ? 23.734 19.266 7.672 1 97.19 109 LYS A N 1
ATOM 828 C CA . LYS A 1 109 ? 24.953 19.281 6.867 1 97.19 109 LYS A CA 1
ATOM 829 C C . LYS A 1 109 ? 26.172 18.906 7.707 1 97.19 109 LYS A C 1
ATOM 831 O O . LYS A 1 109 ? 27.031 18.141 7.266 1 97.19 109 LYS A O 1
ATOM 836 N N . ILE A 1 110 ? 26.25 19.453 8.852 1 97.88 110 ILE A N 1
ATOM 837 C CA . ILE A 1 110 ? 27.359 19.188 9.766 1 97.88 110 ILE A CA 1
ATOM 838 C C . ILE A 1 110 ? 27.391 17.703 10.133 1 97.88 110 ILE A C 1
ATOM 840 O O . ILE A 1 110 ? 28.469 17.109 10.258 1 97.88 110 ILE A O 1
ATOM 844 N N . GLU A 1 111 ? 26.234 17.125 10.258 1 97.38 111 GLU A N 1
ATOM 845 C CA . GLU A 1 111 ? 26.125 15.711 10.609 1 97.38 111 GLU A CA 1
ATOM 846 C C . GLU A 1 111 ? 26.297 14.82 9.391 1 97.38 111 GLU A C 1
ATOM 848 O O . GLU A 1 111 ? 26.234 13.594 9.492 1 97.38 111 GLU A O 1
ATOM 853 N N . GLY A 1 112 ? 26.422 15.406 8.258 1 97.12 112 GLY A N 1
ATOM 854 C CA . GLY A 1 112 ? 26.656 14.664 7.031 1 97.12 112 GLY A CA 1
ATOM 855 C C . GLY A 1 112 ? 25.391 14.094 6.43 1 97.12 112 GLY A C 1
ATOM 856 O O . GLY A 1 112 ? 25.422 13.109 5.691 1 97.12 112 GLY A O 1
ATOM 857 N N . LYS A 1 113 ? 24.297 14.672 6.766 1 97.56 113 LYS A N 1
ATOM 858 C CA . LYS A 1 113 ? 23.016 14.227 6.219 1 97.56 113 LYS A CA 1
ATOM 859 C C . LYS A 1 113 ? 22.656 15.031 4.977 1 97.56 113 LYS A C 1
ATOM 861 O O . LYS A 1 113 ? 22.672 16.266 5 1 97.56 113 LYS A O 1
ATOM 866 N N . LYS A 1 114 ? 22.375 14.344 3.938 1 98.31 114 LYS A N 1
ATOM 867 C CA . LYS A 1 114 ? 21.906 15.016 2.727 1 98.31 114 LYS A CA 1
ATOM 868 C C . LYS A 1 114 ? 20.406 15.266 2.779 1 98.31 114 LYS A C 1
ATOM 870 O O . LYS A 1 114 ? 19.609 14.328 2.76 1 98.31 114 LYS A O 1
ATOM 875 N N . VAL A 1 115 ? 20.016 16.484 2.805 1 98.69 115 VAL A N 1
ATOM 876 C CA . VAL A 1 115 ? 18.609 16.875 2.865 1 98.69 115 VAL A CA 1
ATOM 877 C C . VAL A 1 115 ? 18.047 17.031 1.451 1 98.69 115 VAL A C 1
ATOM 879 O O . VAL A 1 115 ? 18.625 17.766 0.633 1 98.69 115 VAL A O 1
ATOM 882 N N . ARG A 1 116 ? 16.906 16.328 1.212 1 98.56 116 ARG A N 1
ATOM 883 C CA . ARG A 1 116 ? 16.344 16.328 -0.134 1 98.56 116 ARG A CA 1
ATOM 884 C C . ARG A 1 116 ? 15.07 17.156 -0.201 1 98.56 116 ARG A C 1
ATOM 886 O O . ARG A 1 116 ? 14.633 17.547 -1.286 1 98.56 116 ARG A O 1
ATOM 893 N N . GLY A 1 117 ? 14.523 17.406 0.97 1 98.56 117 GLY A N 1
ATOM 894 C CA . GLY A 1 117 ? 13.258 18.125 0.892 1 98.56 117 GLY A CA 1
ATOM 895 C C . GLY A 1 117 ? 12.789 18.656 2.232 1 98.56 117 GLY A C 1
ATOM 896 O O . GLY A 1 117 ? 13.445 18.453 3.254 1 98.56 117 GLY A O 1
ATOM 897 N N . LEU A 1 118 ? 11.703 19.453 2.197 1 98.81 118 LEU A N 1
ATOM 898 C CA . LEU A 1 118 ? 11.008 20.062 3.326 1 98.81 118 LEU A CA 1
ATOM 899 C C . LEU A 1 118 ? 9.547 19.625 3.359 1 98.81 118 LEU A C 1
ATOM 901 O O . LEU A 1 118 ? 8.852 19.688 2.34 1 98.81 118 LEU A O 1
ATOM 905 N N . VAL A 1 119 ? 9.133 19.094 4.52 1 98.62 119 VAL A N 1
ATOM 906 C CA . VAL A 1 119 ? 7.734 18.703 4.691 1 98.62 119 VAL A CA 1
ATOM 907 C C . VAL A 1 119 ? 6.996 19.75 5.504 1 98.62 119 VAL A C 1
ATOM 909 O O . VAL A 1 119 ? 7.406 20.094 6.617 1 98.62 119 VAL A O 1
ATOM 912 N N . LEU A 1 120 ? 5.953 20.266 4.922 1 98.56 120 LEU A N 1
ATOM 913 C CA . LEU A 1 120 ? 5.098 21.234 5.598 1 98.56 120 LEU A CA 1
ATOM 914 C C . LEU A 1 120 ? 3.672 20.703 5.727 1 98.56 120 LEU A C 1
ATOM 916 O O . LEU A 1 120 ? 3.154 20.078 4.801 1 98.56 120 LEU A O 1
ATOM 920 N N . ILE A 1 121 ? 3.104 20.828 6.863 1 98.25 121 ILE A N 1
ATOM 921 C CA . ILE A 1 121 ? 1.702 20.5 7.102 1 98.25 121 ILE A CA 1
ATOM 922 C C . ILE A 1 121 ? 0.894 21.781 7.289 1 98.25 121 ILE A C 1
ATOM 924 O O . ILE A 1 121 ? 1.195 22.594 8.164 1 98.25 121 ILE A O 1
ATOM 928 N N . ASN A 1 122 ? -0.082 21.969 6.457 1 98.06 122 ASN A N 1
ATOM 929 C CA . ASN A 1 122 ? -0.877 23.203 6.461 1 98.06 122 ASN A CA 1
ATOM 930 C C . ASN A 1 122 ? -2.336 22.922 6.109 1 98.06 122 ASN A C 1
ATOM 932 O O . ASN A 1 122 ? -2.65 22.609 4.957 1 98.06 122 ASN A O 1
ATOM 936 N N . PRO A 1 123 ? -3.268 23.078 7.062 1 97.5 123 PRO A N 1
ATOM 937 C CA . PRO A 1 123 ? -3.115 23.438 8.477 1 97.5 123 PRO A CA 1
ATOM 938 C C . PRO A 1 123 ? -2.279 22.406 9.25 1 97.5 123 PRO A C 1
ATOM 940 O O . PRO A 1 123 ? -2.285 21.219 8.914 1 97.5 123 PRO A O 1
ATOM 943 N N . GLN A 1 124 ? -1.618 22.922 10.281 1 97.12 124 GLN A N 1
ATOM 944 C CA . GLN A 1 124 ? -0.6 22.141 10.969 1 97.12 124 GLN A CA 1
ATOM 945 C C . GLN A 1 124 ? -1.235 21.078 11.875 1 97.12 124 GLN A C 1
ATOM 947 O O . GLN A 1 124 ? -2.264 21.344 12.508 1 97.12 124 GLN A O 1
ATOM 952 N N . ASN A 1 125 ? -0.722 19.922 11.922 1 96.06 125 ASN A N 1
ATOM 953 C CA . ASN A 1 125 ? -0.961 18.844 12.859 1 96.06 125 ASN A CA 1
ATOM 954 C C . ASN A 1 125 ? 0.297 18.5 13.648 1 96.06 125 ASN A C 1
ATOM 956 O O . ASN A 1 125 ? 1.297 18.062 13.078 1 96.06 125 ASN A O 1
ATOM 960 N N . PRO A 1 126 ? 0.32 18.812 14.898 1 96.69 126 PRO A N 1
ATOM 961 C CA . PRO A 1 126 ? -0.816 18.875 15.82 1 96.69 126 PRO A CA 1
ATOM 962 C C . PRO A 1 126 ? -1.14 20.297 16.281 1 96.69 126 PRO A C 1
ATOM 964 O O . PRO A 1 126 ? -2.016 20.484 17.125 1 96.69 126 PRO A O 1
ATOM 967 N N . LEU A 1 127 ? -0.546 21.281 15.727 1 97.38 127 LEU A N 1
ATOM 968 C CA . LEU A 1 127 ? -0.567 22.609 16.328 1 97.38 127 LEU A CA 1
ATOM 969 C C . LEU A 1 127 ? -1.806 23.391 15.898 1 97.38 127 LEU A C 1
ATOM 971 O O . LEU A 1 127 ? -2.244 24.312 16.594 1 97.38 127 LEU A O 1
ATOM 975 N N . GLY A 1 128 ? -2.289 23.125 14.766 1 96.19 128 GLY A N 1
ATOM 976 C CA . GLY A 1 128 ? -3.477 23.797 14.266 1 96.19 128 GLY A CA 1
ATOM 977 C C . GLY A 1 128 ? -3.168 25.109 13.562 1 96.19 128 GLY A C 1
ATOM 978 O O . GLY A 1 128 ? -4.07 25.781 13.055 1 96.19 128 GLY A O 1
ATOM 979 N N . ASP A 1 129 ? -1.904 25.469 13.445 1 95.38 129 ASP A N 1
ATOM 980 C CA . ASP A 1 129 ? -1.499 26.703 12.781 1 95.38 129 ASP A CA 1
ATOM 981 C C . ASP A 1 129 ? -1.804 26.641 11.281 1 95.38 129 ASP A C 1
ATOM 983 O O . ASP A 1 129 ? -1.767 25.562 10.68 1 95.38 129 ASP A O 1
ATOM 987 N N . ILE A 1 130 ? -2.078 27.781 10.789 1 97.19 130 ILE A N 1
ATOM 988 C CA . ILE A 1 130 ? -2.24 27.984 9.352 1 97.19 130 ILE A CA 1
ATOM 989 C C . ILE A 1 130 ? -1.203 28.984 8.844 1 97.19 130 ILE A C 1
ATOM 991 O O . ILE A 1 130 ? -1.112 30.109 9.352 1 97.19 130 ILE A O 1
ATOM 995 N N . TYR A 1 131 ? -0.392 28.562 7.914 1 96.69 131 TYR A N 1
ATOM 996 C CA . TYR A 1 131 ? 0.601 29.469 7.348 1 96.69 131 TYR A CA 1
ATOM 997 C C . TYR A 1 131 ? -0.062 30.531 6.48 1 96.69 131 TYR A C 1
ATOM 999 O O . TYR A 1 131 ? -0.923 30.219 5.656 1 96.69 131 TYR A O 1
ATOM 1007 N N . SER A 1 132 ? 0.313 31.781 6.719 1 94.88 132 SER A N 1
ATOM 1008 C CA . SER A 1 132 ? -0.09 32.812 5.773 1 94.88 132 SER A CA 1
ATOM 1009 C C . SER A 1 132 ? 0.571 32.594 4.414 1 94.88 132 SER A C 1
ATOM 1011 O O . SER A 1 132 ? 1.535 31.844 4.297 1 94.88 132 SER A O 1
ATOM 1013 N N . GLN A 1 133 ? 0.053 33.25 3.389 1 95.31 133 GLN A N 1
ATOM 1014 C CA . GLN A 1 133 ? 0.675 33.188 2.072 1 95.31 133 GLN A CA 1
ATOM 1015 C C . GLN A 1 133 ? 2.102 33.719 2.105 1 95.31 133 GLN A C 1
ATOM 1017 O O . GLN A 1 133 ? 2.986 33.188 1.429 1 95.31 133 GLN A O 1
ATOM 1022 N N . GLU A 1 134 ? 2.254 34.781 2.885 1 95.44 134 GLU A N 1
ATOM 1023 C CA . GLU A 1 134 ? 3.572 35.375 3.01 1 95.44 134 GLU A CA 1
ATOM 1024 C C . GLU A 1 134 ? 4.57 34.406 3.648 1 95.44 134 GLU A C 1
ATOM 1026 O O . GLU A 1 134 ? 5.68 34.25 3.143 1 95.44 134 GLU A O 1
ATOM 1031 N N . SER A 1 135 ? 4.176 33.844 4.754 1 96.06 135 SER A N 1
ATOM 1032 C CA . SER A 1 135 ? 5.055 32.875 5.43 1 96.06 135 SER A CA 1
ATOM 1033 C C . SER A 1 135 ? 5.348 31.672 4.539 1 96.06 135 SER A C 1
ATOM 1035 O O . SER A 1 135 ? 6.488 31.203 4.477 1 96.06 135 SER A O 1
ATOM 1037 N N . MET A 1 136 ? 4.328 31.172 3.879 1 97.69 136 MET A N 1
ATOM 1038 C CA . MET A 1 136 ? 4.512 30.047 2.967 1 97.69 136 MET A CA 1
ATOM 1039 C C . MET A 1 136 ? 5.523 30.391 1.879 1 97.69 136 MET A C 1
ATOM 1041 O O . MET A 1 136 ? 6.406 29.578 1.573 1 97.69 136 MET A O 1
ATOM 1045 N N . MET A 1 137 ? 5.395 31.594 1.35 1 97.75 137 MET A N 1
ATOM 1046 C CA . MET A 1 137 ? 6.332 32.031 0.317 1 97.75 137 MET A CA 1
ATOM 1047 C C . MET A 1 137 ? 7.758 32.062 0.855 1 97.75 137 MET A C 1
ATOM 1049 O O . MET A 1 137 ? 8.695 31.656 0.164 1 97.75 137 MET A O 1
ATOM 1053 N N . GLU A 1 138 ? 7.906 32.531 2.057 1 97.94 138 GLU A N 1
ATOM 1054 C CA . GLU A 1 138 ? 9.227 32.562 2.678 1 97.94 138 GLU A CA 1
ATOM 1055 C C . GLU A 1 138 ? 9.812 31.156 2.801 1 97.94 138 GLU A C 1
ATOM 1057 O O . GLU A 1 138 ? 11 30.938 2.545 1 97.94 138 GLU A O 1
ATOM 1062 N N . TYR A 1 139 ? 9.016 30.172 3.215 1 98.62 139 TYR A N 1
ATOM 1063 C CA . TYR A 1 139 ? 9.477 28.797 3.363 1 98.62 139 TYR A CA 1
ATOM 1064 C C . TYR A 1 139 ? 9.836 28.203 2.01 1 98.62 139 TYR A C 1
ATOM 1066 O O . TYR A 1 139 ? 10.828 27.484 1.892 1 98.62 139 TYR A O 1
ATOM 1074 N N . LEU A 1 140 ? 9.023 28.5 1.022 1 98.5 140 LEU A N 1
ATOM 1075 C CA . LEU A 1 140 ? 9.281 27.984 -0.321 1 98.5 140 LEU A CA 1
ATOM 1076 C C . LEU A 1 140 ? 10.555 28.594 -0.897 1 98.5 140 LEU A C 1
ATOM 1078 O O . LEU A 1 140 ? 11.32 27.891 -1.576 1 98.5 140 LEU A O 1
ATOM 1082 N N . GLU A 1 141 ? 10.781 29.859 -0.647 1 98.25 141 GLU A N 1
ATOM 1083 C CA . GLU A 1 141 ? 12 30.516 -1.113 1 98.25 141 GLU A CA 1
ATOM 1084 C C . GLU A 1 141 ? 13.234 29.922 -0.435 1 98.25 141 GLU A C 1
ATOM 1086 O O . GLU A 1 141 ? 14.258 29.703 -1.083 1 98.25 141 GLU A O 1
ATOM 1091 N N . PHE A 1 142 ? 13.141 29.703 0.797 1 98.19 142 PHE A N 1
ATOM 1092 C CA . PHE A 1 142 ? 14.211 29.016 1.507 1 98.19 142 PHE A CA 1
ATOM 1093 C C . PHE A 1 142 ? 14.523 27.688 0.844 1 98.19 142 PHE A C 1
ATOM 1095 O O . PHE A 1 142 ? 15.695 27.312 0.695 1 98.19 142 PHE A O 1
ATOM 1102 N N . ALA A 1 143 ? 13.438 26.969 0.45 1 97.94 143 ALA A N 1
ATOM 1103 C CA . ALA A 1 143 ? 13.555 25.594 -0.022 1 97.94 143 ALA A CA 1
ATOM 1104 C C . ALA A 1 143 ? 13.641 25.531 -1.545 1 97.94 143 ALA A C 1
ATOM 1106 O O . ALA A 1 143 ? 13.273 24.531 -2.158 1 97.94 143 ALA A O 1
ATOM 1107 N N . LYS A 1 144 ? 14.039 26.562 -2.186 1 94.38 144 LYS A N 1
ATOM 1108 C CA . LYS A 1 144 ? 13.969 26.672 -3.639 1 94.38 144 LYS A CA 1
ATOM 1109 C C . LYS A 1 144 ? 14.781 25.578 -4.316 1 94.38 144 LYS A C 1
ATOM 1111 O O . LYS A 1 144 ? 14.492 25.188 -5.453 1 94.38 144 LYS A O 1
ATOM 1116 N N . ASN A 1 145 ? 15.797 25.016 -3.627 1 95 145 ASN A N 1
ATOM 1117 C CA . ASN A 1 145 ? 16.594 23.938 -4.191 1 95 145 ASN A CA 1
ATOM 1118 C C . ASN A 1 145 ? 16.25 22.594 -3.557 1 95 145 ASN A C 1
ATOM 1120 O O . ASN A 1 145 ? 16.984 21.609 -3.715 1 95 145 ASN A O 1
ATOM 1124 N N . LEU A 1 146 ? 15.242 22.516 -2.777 1 98.31 146 LEU A N 1
ATOM 1125 C CA . LEU A 1 146 ? 14.711 21.312 -2.137 1 98.31 146 LEU A CA 1
ATOM 1126 C C . LEU A 1 146 ? 13.312 21 -2.646 1 98.31 146 LEU A C 1
ATOM 1128 O O . LEU A 1 146 ? 12.609 21.875 -3.133 1 98.31 146 LEU A O 1
ATOM 1132 N N . HIS A 1 147 ? 12.984 19.703 -2.666 1 98.75 147 HIS A N 1
ATOM 1133 C CA . HIS A 1 147 ? 11.578 19.375 -2.844 1 98.75 147 HIS A CA 1
ATOM 1134 C C . HIS A 1 147 ? 10.75 19.812 -1.639 1 98.75 147 HIS A C 1
ATOM 1136 O O . HIS A 1 147 ? 11.195 19.672 -0.496 1 98.75 147 HIS A O 1
ATOM 1142 N N . VAL A 1 148 ? 9.594 20.406 -1.848 1 98.81 148 VAL A N 1
ATOM 1143 C CA . VAL A 1 148 ? 8.695 20.781 -0.764 1 98.81 148 VAL A CA 1
ATOM 1144 C C . VAL A 1 148 ? 7.41 19.953 -0.844 1 98.81 148 VAL A C 1
ATOM 1146 O O . VAL A 1 148 ? 6.688 20.031 -1.84 1 98.81 148 VAL A O 1
ATOM 1149 N N . ILE A 1 149 ? 7.203 19.156 0.143 1 98.69 149 ILE A N 1
ATOM 1150 C CA . ILE A 1 149 ? 5.961 18.406 0.278 1 98.69 149 ILE A CA 1
ATOM 1151 C C . ILE A 1 149 ? 5.008 19.156 1.216 1 98.69 149 ILE A C 1
ATOM 1153 O O . ILE A 1 149 ? 5.332 19.375 2.383 1 98.69 149 ILE A O 1
ATOM 1157 N N . VAL A 1 150 ? 3.875 19.531 0.732 1 98.75 150 VAL A N 1
ATOM 1158 C CA . VAL A 1 150 ? 2.891 20.234 1.544 1 98.75 150 VAL A CA 1
ATOM 1159 C C . VAL A 1 150 ? 1.678 19.328 1.783 1 98.75 150 VAL A C 1
ATOM 1161 O O . VAL A 1 150 ? 0.939 19.016 0.848 1 98.75 150 VAL A O 1
ATOM 1164 N N . ASP A 1 151 ? 1.536 18.922 2.979 1 98.25 151 ASP A N 1
ATOM 1165 C CA . ASP A 1 151 ? 0.38 18.141 3.414 1 98.25 151 ASP A CA 1
ATOM 1166 C C . ASP A 1 151 ? -0.781 19.047 3.801 1 98.25 151 ASP A C 1
ATOM 1168 O O . ASP A 1 151 ? -0.723 19.75 4.82 1 98.25 151 ASP A O 1
ATOM 1172 N N . GLU A 1 152 ? -1.816 19.016 3.043 1 98.44 152 GLU A N 1
ATOM 1173 C CA . GLU A 1 152 ? -2.971 19.875 3.283 1 98.44 152 GLU A CA 1
ATOM 1174 C C . GLU A 1 152 ? -4.215 19.062 3.611 1 98.44 152 GLU A C 1
ATOM 1176 O O . GLU A 1 152 ? -5.297 19.328 3.092 1 98.44 152 GLU A O 1
ATOM 1181 N N . MET A 1 153 ? -4 18.109 4.465 1 96.31 153 MET A N 1
ATOM 1182 C CA . MET A 1 153 ? -5.031 17.141 4.84 1 96.31 153 MET A CA 1
ATOM 1183 C C . MET A 1 153 ? -6.195 17.828 5.543 1 96.31 153 MET A C 1
ATOM 1185 O O . MET A 1 153 ? -7.312 17.312 5.555 1 96.31 153 MET A O 1
ATOM 1189 N N . TYR A 1 154 ? -5.988 19 6.066 1 97.06 154 TYR A N 1
ATOM 1190 C CA . TYR A 1 154 ? -7.004 19.688 6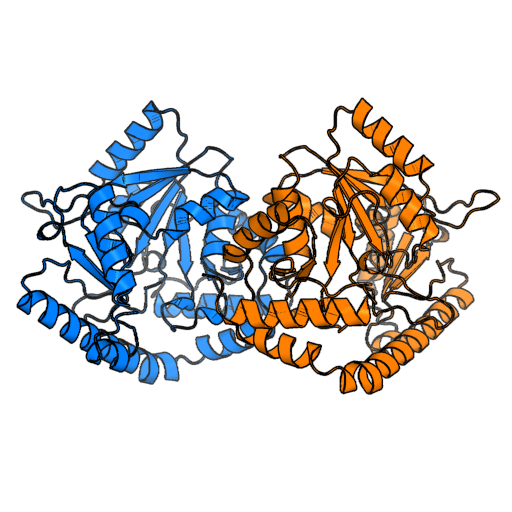.859 1 97.06 154 TYR A CA 1
ATOM 1191 C C . TYR A 1 154 ? -7.492 20.938 6.148 1 97.06 154 TYR A C 1
ATOM 1193 O O . TYR A 1 154 ? -8.008 21.859 6.789 1 97.06 154 TYR A O 1
ATOM 1201 N N . MET A 1 155 ? -7.352 20.984 4.836 1 97.25 155 MET A N 1
ATOM 1202 C CA . MET A 1 155 ? -7.652 22.203 4.109 1 97.25 155 MET A CA 1
ATOM 1203 C C . MET A 1 155 ? -9.117 22.594 4.281 1 97.25 155 MET A C 1
ATOM 1205 O O . MET A 1 155 ? -9.461 23.781 4.254 1 97.25 155 MET A O 1
ATOM 1209 N N . LEU A 1 156 ? -10.016 21.641 4.531 1 96.94 156 LEU A N 1
ATOM 1210 C CA . LEU A 1 156 ? -11.43 21.938 4.688 1 96.94 156 LEU A CA 1
ATOM 1211 C C . LEU A 1 156 ? -11.844 21.891 6.156 1 96.94 156 LEU A C 1
ATOM 1213 O O . LEU A 1 156 ? -13.031 21.938 6.477 1 96.94 156 LEU A O 1
ATOM 1217 N N . SER A 1 157 ? -10.898 21.766 7.016 1 96.44 157 SER A N 1
ATOM 1218 C CA . SER A 1 157 ? -11.172 21.656 8.445 1 96.44 157 SER A CA 1
ATOM 1219 C C . SER A 1 157 ? -10.797 22.953 9.172 1 96.44 157 SER A C 1
ATOM 1221 O O . SER A 1 157 ? -10.297 22.906 10.289 1 96.44 157 SER A O 1
ATOM 1223 N N . VAL A 1 158 ? -10.867 24.047 8.516 1 97.31 158 VAL A N 1
ATOM 1224 C CA . VAL A 1 158 ? -10.711 25.375 9.094 1 97.31 158 VAL A CA 1
ATOM 1225 C C . VAL A 1 158 ? -12.078 25.922 9.5 1 97.31 158 VAL A C 1
ATOM 1227 O O . VAL A 1 158 ? -12.898 26.266 8.641 1 97.31 158 VAL A O 1
ATOM 1230 N N . PHE A 1 159 ? -12.367 26.031 10.781 1 95.12 159 PHE A N 1
ATOM 1231 C CA . PHE A 1 159 ? -13.727 26.312 11.219 1 95.12 159 PHE A CA 1
ATOM 1232 C C . PHE A 1 159 ? -13.828 27.719 11.805 1 95.12 159 PHE A C 1
ATOM 1234 O O . PHE A 1 159 ? -14.93 28.203 12.078 1 95.12 159 PHE A O 1
ATOM 1241 N N . ASP A 1 160 ? -12.703 28.344 12.055 1 93.88 160 ASP A N 1
ATOM 1242 C CA . ASP A 1 160 ? -12.719 29.75 12.438 1 93.88 160 ASP A CA 1
ATOM 1243 C C . ASP A 1 160 ? -12.992 30.641 11.227 1 93.88 160 ASP A C 1
ATOM 1245 O O . ASP A 1 160 ? -12.156 30.75 10.328 1 93.88 160 ASP A O 1
ATOM 1249 N N . GLU A 1 161 ? -14.016 31.344 11.266 1 89.38 161 GLU A N 1
ATOM 1250 C CA . GLU A 1 161 ? -14.469 32.156 10.125 1 89.38 161 GLU A CA 1
ATOM 1251 C C . GLU A 1 161 ? -13.547 33.344 9.883 1 89.38 161 GLU A C 1
ATOM 1253 O O . GLU A 1 161 ? -13.531 33.906 8.789 1 89.38 161 GLU A O 1
ATOM 1258 N N . ALA A 1 162 ? -12.805 33.688 10.859 1 90.69 162 ALA A N 1
ATOM 1259 C CA . ALA A 1 162 ? -11.914 34.844 10.742 1 90.69 162 ALA A CA 1
ATOM 1260 C C . ALA A 1 162 ? -10.633 34.469 10 1 90.69 162 ALA A C 1
ATOM 1262 O O . ALA A 1 162 ? -9.875 35.344 9.578 1 90.69 162 ALA A O 1
ATOM 1263 N N . ILE A 1 163 ? -10.461 33.219 9.867 1 90.62 163 ILE A N 1
ATOM 1264 C CA . ILE A 1 163 ? -9.227 32.75 9.273 1 90.62 163 ILE A CA 1
ATOM 1265 C C . ILE A 1 163 ? -9.492 32.25 7.855 1 90.62 163 ILE A C 1
ATOM 1267 O O . ILE A 1 163 ? -10.414 31.453 7.637 1 90.62 163 ILE A O 1
ATOM 1271 N N . THR A 1 164 ? -8.758 32.75 6.969 1 89.19 164 THR A N 1
ATOM 1272 C CA . THR A 1 164 ? -8.844 32.281 5.598 1 89.19 164 THR A CA 1
ATOM 1273 C C . THR A 1 164 ? -7.68 31.344 5.285 1 89.19 164 THR A C 1
ATOM 1275 O O . THR A 1 164 ? -6.516 31.719 5.414 1 89.19 164 THR A O 1
ATOM 1278 N N . PHE A 1 165 ? -8 30.156 4.945 1 95.69 165 PHE A N 1
ATOM 1279 C CA . PHE A 1 165 ? -6.98 29.203 4.508 1 95.69 165 PHE A CA 1
ATOM 1280 C C . PHE A 1 165 ? -6.645 29.406 3.035 1 95.69 165 PHE A C 1
ATOM 1282 O O . PHE A 1 165 ? -7.535 29.656 2.219 1 95.69 165 PHE A O 1
ATOM 1289 N N . HIS A 1 166 ? -5.344 29.406 2.744 1 96.44 166 HIS A N 1
ATOM 1290 C CA . HIS A 1 166 ? -4.855 29.422 1.37 1 96.44 166 HIS A CA 1
ATOM 1291 C C . HIS A 1 166 ? -3.979 28.203 1.088 1 96.44 166 HIS A C 1
ATOM 1293 O O . HIS A 1 166 ? -2.928 28.031 1.71 1 96.44 166 HIS A O 1
ATOM 1299 N N . SER A 1 167 ? -4.438 27.375 0.131 1 98.25 167 SER A N 1
ATOM 1300 C CA . SER A 1 167 ? -3.605 26.266 -0.323 1 98.25 167 SER A CA 1
ATOM 1301 C C . SER A 1 167 ? -2.354 26.766 -1.033 1 98.25 167 SER A C 1
ATOM 1303 O O . SER A 1 167 ? -2.363 27.844 -1.631 1 98.25 167 SER A O 1
ATOM 1305 N N .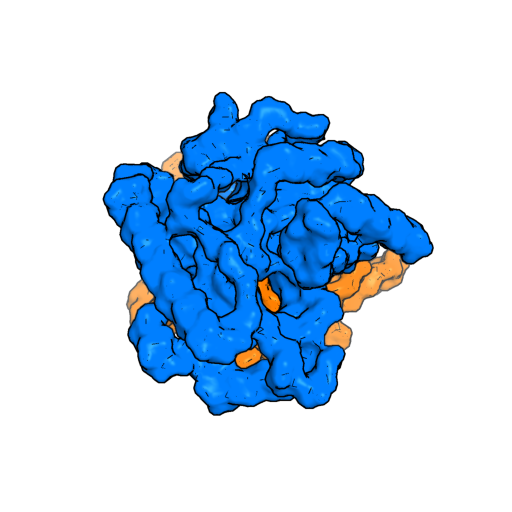 VAL A 1 168 ? -1.299 26.016 -0.958 1 98.38 168 VAL A N 1
ATOM 1306 C CA . VAL A 1 168 ? -0.098 26.344 -1.721 1 98.38 168 VAL A CA 1
ATOM 1307 C C . VAL A 1 168 ? -0.417 26.344 -3.215 1 98.38 168 VAL A C 1
ATOM 1309 O O . VAL A 1 168 ? 0.199 27.078 -3.988 1 98.38 168 VAL A O 1
ATOM 1312 N N . LEU A 1 169 ? -1.413 25.594 -3.641 1 97.62 169 LEU A N 1
ATOM 1313 C CA . LEU A 1 169 ? -1.813 25.484 -5.039 1 97.62 169 LEU A CA 1
ATOM 1314 C C . LEU A 1 169 ? -2.506 26.766 -5.5 1 97.62 169 LEU A C 1
ATOM 1316 O O . LEU A 1 169 ? -2.68 26.984 -6.703 1 97.62 169 LEU A O 1
ATOM 1320 N N . SER A 1 170 ? -2.916 27.594 -4.578 1 97.31 170 SER A N 1
ATOM 1321 C CA . SER A 1 170 ? -3.598 28.844 -4.941 1 97.31 170 SER A CA 1
ATOM 1322 C C . SER A 1 170 ? -2.602 29.938 -5.293 1 97.31 170 SER A C 1
ATOM 1324 O O . SER A 1 170 ? -2.98 30.969 -5.848 1 97.31 170 SER A O 1
ATOM 1326 N N . MET A 1 171 ? -1.357 29.719 -4.961 1 96.06 171 MET A N 1
ATOM 1327 C CA . MET A 1 171 ? -0.343 30.75 -5.191 1 96.06 171 MET A CA 1
ATOM 1328 C C . MET A 1 171 ? -0.108 30.953 -6.684 1 96.06 171 MET A C 1
ATOM 1330 O O . MET A 1 171 ? 0.052 29.984 -7.43 1 96.06 171 MET A O 1
ATOM 1334 N N . LYS A 1 172 ? -0.094 32.156 -7.086 1 91.12 172 LYS A N 1
ATOM 1335 C CA . LYS A 1 172 ? 0.03 32.5 -8.5 1 91.12 172 LYS A CA 1
ATOM 1336 C C . LYS A 1 172 ? 1.414 32.156 -9.031 1 91.12 172 LYS A C 1
ATOM 1338 O O . LYS A 1 172 ? 1.56 31.766 -10.203 1 91.12 172 LYS A O 1
ATOM 1343 N N . SER A 1 173 ? 2.383 32.375 -8.18 1 91.88 173 SER A N 1
ATOM 1344 C CA . SER A 1 173 ? 3.75 32.031 -8.57 1 91.88 173 SER A CA 1
ATOM 1345 C C . SER A 1 173 ? 4.469 31.266 -7.465 1 91.88 173 SER A C 1
ATOM 1347 O O . SER A 1 173 ? 4.371 31.625 -6.285 1 91.88 173 SER A O 1
ATOM 1349 N N . LEU A 1 174 ? 5.012 30.156 -7.824 1 93.69 174 LEU A N 1
ATOM 1350 C CA . LEU A 1 174 ? 5.84 29.359 -6.926 1 93.69 174 LEU A CA 1
ATOM 1351 C C . LEU A 1 174 ? 7.312 29.469 -7.301 1 93.69 174 LEU A C 1
ATOM 1353 O O . LEU A 1 174 ? 7.652 29.531 -8.484 1 93.69 174 LEU A O 1
ATOM 1357 N N . PRO A 1 175 ? 8.188 29.562 -6.34 1 94.38 175 PRO A N 1
ATOM 1358 C CA . PRO A 1 175 ? 9.609 29.609 -6.684 1 94.38 175 PRO A CA 1
ATOM 1359 C C . PRO A 1 175 ? 10.008 28.484 -7.641 1 94.38 175 PRO A C 1
ATOM 1361 O O . PRO A 1 175 ? 10.766 28.719 -8.586 1 94.38 175 PRO A O 1
ATOM 1364 N N . ASP A 1 176 ? 9.57 27.297 -7.449 1 94.88 176 ASP A N 1
ATOM 1365 C CA . ASP A 1 176 ? 9.742 26.188 -8.375 1 94.88 176 ASP A CA 1
ATOM 1366 C C . ASP A 1 176 ? 8.547 25.234 -8.312 1 94.88 176 ASP A C 1
ATOM 1368 O O . ASP A 1 176 ? 8.508 24.344 -7.465 1 94.88 176 ASP A O 1
ATOM 1372 N N . PRO A 1 177 ? 7.684 25.375 -9.203 1 94.19 177 PRO A N 1
ATOM 1373 C CA . PRO A 1 177 ? 6.492 24.531 -9.203 1 94.19 177 PRO A CA 1
ATOM 1374 C C . PRO A 1 177 ? 6.824 23.031 -9.32 1 94.19 177 PRO A C 1
ATOM 1376 O O . PRO A 1 177 ? 6.102 22.203 -8.781 1 94.19 177 PRO A O 1
ATOM 1379 N N . ASN A 1 178 ? 7.945 22.719 -9.984 1 96.38 178 ASN A N 1
ATOM 1380 C CA . ASN A 1 178 ? 8.312 21.328 -10.203 1 96.38 178 ASN A CA 1
ATOM 1381 C C . ASN A 1 178 ? 8.867 20.688 -8.938 1 96.38 178 ASN A C 1
ATOM 1383 O O . ASN A 1 178 ? 9.031 19.469 -8.883 1 96.38 178 ASN A O 1
ATOM 1387 N N . ARG A 1 179 ? 9.062 21.469 -7.902 1 97.94 179 ARG A N 1
ATOM 1388 C CA . ARG A 1 179 ? 9.578 20.938 -6.645 1 97.94 179 ARG A CA 1
ATOM 1389 C C . ARG A 1 179 ? 8.547 21.078 -5.531 1 97.94 179 ARG A C 1
ATOM 1391 O O . ARG A 1 179 ? 8.852 20.812 -4.363 1 97.94 179 ARG A O 1
ATOM 1398 N N . THR A 1 180 ? 7.355 21.438 -5.863 1 98.06 180 THR A N 1
ATOM 1399 C CA . THR A 1 180 ? 6.273 21.547 -4.891 1 98.06 180 THR A CA 1
ATOM 1400 C C . THR A 1 180 ? 5.25 20.438 -5.082 1 98.06 180 THR A C 1
ATOM 1402 O O . THR A 1 180 ? 4.676 20.297 -6.164 1 98.06 180 THR A O 1
ATOM 1405 N N . HIS A 1 181 ? 5.047 19.641 -4.109 1 98.81 181 HIS A N 1
ATOM 1406 C CA . HIS A 1 181 ? 4.172 18.484 -4.121 1 98.81 181 HIS A CA 1
ATOM 1407 C C . HIS A 1 181 ? 3.102 18.578 -3.041 1 98.81 181 HIS A C 1
ATOM 1409 O O . HIS A 1 181 ? 3.416 18.781 -1.865 1 98.81 181 HIS A O 1
ATOM 1415 N N . VAL A 1 182 ? 1.841 18.438 -3.406 1 98.88 182 VAL A N 1
ATOM 1416 C CA . VAL A 1 182 ? 0.746 18.641 -2.465 1 98.88 182 VAL A CA 1
ATOM 1417 C C . VAL A 1 182 ? 0.034 17.328 -2.201 1 98.88 182 VAL A C 1
ATOM 1419 O O . VAL A 1 182 ? -0.304 16.594 -3.137 1 98.88 182 VAL A O 1
ATOM 1422 N N . ILE A 1 183 ? -0.152 17 -0.969 1 98.62 183 ILE A N 1
ATOM 1423 C CA . ILE A 1 183 ? -0.87 15.805 -0.547 1 98.62 183 ILE A CA 1
ATOM 1424 C C . ILE A 1 183 ? -2.209 16.203 0.073 1 98.62 183 ILE A C 1
ATOM 1426 O O . ILE A 1 183 ? -2.281 17.141 0.858 1 98.62 183 ILE A O 1
ATOM 1430 N N . TRP A 1 184 ? -3.23 15.492 -0.293 1 98.5 184 TRP A N 1
ATOM 1431 C CA . TRP A 1 184 ? -4.555 15.648 0.297 1 98.5 184 TRP A CA 1
ATOM 1432 C C . TRP A 1 184 ? -5.297 14.32 0.332 1 98.5 184 TRP A C 1
ATOM 1434 O O . TRP A 1 184 ? -4.941 13.383 -0.388 1 98.5 184 TRP A O 1
ATOM 1444 N N . GLY A 1 185 ? -6.246 14.18 1.164 1 96.75 185 GLY A N 1
ATOM 1445 C CA . GLY A 1 185 ? -7.109 13.016 1.268 1 96.75 185 GLY A CA 1
ATOM 1446 C C . GLY A 1 185 ? -8.406 13.305 1.993 1 96.75 185 GLY A C 1
ATOM 1447 O O . GLY A 1 185 ? -8.617 14.406 2.492 1 96.75 185 GLY A O 1
ATOM 1448 N N . THR A 1 186 ? -9.266 12.312 2.068 1 94.38 186 THR A N 1
ATOM 1449 C CA . THR A 1 186 ? -10.609 12.516 2.6 1 94.38 186 THR A CA 1
ATOM 1450 C C . THR A 1 186 ? -10.688 12.094 4.062 1 94.38 186 THR A C 1
ATOM 1452 O O . THR A 1 186 ? -11.688 12.352 4.738 1 94.38 186 THR A O 1
ATOM 1455 N N . SER A 1 187 ? -9.656 11.5 4.59 1 89.62 187 SER A N 1
ATOM 1456 C CA . SER A 1 187 ? -9.68 10.891 5.914 1 89.62 187 SER A CA 1
ATOM 1457 C C . SER A 1 187 ? -10.078 11.906 6.98 1 89.62 187 SER A C 1
ATOM 1459 O O . SER A 1 187 ? -10.773 11.562 7.941 1 89.62 187 SER A O 1
ATOM 1461 N N . LYS A 1 188 ? -9.656 13.141 6.809 1 83.81 188 LYS A N 1
ATOM 1462 C CA . LYS A 1 188 ? -9.867 14.141 7.852 1 83.81 188 LYS A CA 1
ATOM 1463 C C . LYS A 1 188 ? -10.969 15.117 7.457 1 83.81 188 LYS A C 1
ATOM 1465 O O . LYS A 1 188 ? -11.961 15.273 8.18 1 83.81 188 LYS A O 1
ATOM 1470 N N . ASP A 1 189 ? -10.922 15.594 6.324 1 90.88 189 ASP A N 1
ATOM 1471 C CA . ASP A 1 189 ? -11.883 16.578 5.852 1 90.88 189 ASP A CA 1
ATOM 1472 C C . ASP A 1 189 ? -13.289 15.977 5.758 1 90.88 189 ASP A C 1
ATOM 1474 O O . ASP A 1 189 ? -14.281 16.688 5.898 1 90.88 189 ASP A O 1
ATOM 1478 N N . PHE A 1 190 ? -13.367 14.664 5.508 1 90.81 190 PHE A N 1
ATOM 1479 C CA . PHE A 1 190 ? -14.672 14.031 5.371 1 90.81 190 PHE A CA 1
ATOM 1480 C C . PHE A 1 190 ? -14.867 12.961 6.438 1 90.81 190 PHE A C 1
ATOM 1482 O O . PHE A 1 190 ? -15.859 12.242 6.422 1 90.81 190 PHE A O 1
ATOM 1489 N N . CYS A 1 191 ? -13.93 12.711 7.305 1 83.38 191 CYS A N 1
ATOM 1490 C CA . CYS A 1 191 ? -13.992 11.789 8.438 1 83.38 191 CYS A CA 1
ATOM 1491 C C . CYS A 1 191 ? -14.219 10.359 7.957 1 83.38 191 CYS A C 1
ATOM 1493 O O . CYS A 1 191 ? -15.016 9.625 8.539 1 83.38 191 CYS A O 1
ATOM 1495 N N . ILE A 1 192 ? -13.633 10.047 6.879 1 79.31 192 ILE A N 1
ATOM 1496 C CA . ILE A 1 192 ? -13.828 8.711 6.336 1 79.31 192 ILE A CA 1
ATOM 1497 C C . ILE A 1 192 ? -12.477 8.031 6.129 1 79.31 192 ILE A C 1
ATOM 1499 O O . ILE A 1 192 ? -12.18 7.559 5.027 1 79.31 192 ILE A O 1
ATOM 1503 N N . SER A 1 193 ? -11.773 7.879 7.195 1 78.94 193 SER A N 1
ATOM 1504 C CA . SER A 1 193 ? -10.453 7.262 7.137 1 78.94 193 SER A CA 1
ATOM 1505 C C . SER A 1 193 ? -10.531 5.82 6.645 1 78.94 193 SER A C 1
ATOM 1507 O O . SER A 1 193 ? -9.586 5.305 6.055 1 78.94 193 SER A O 1
ATOM 1509 N N . GLY A 1 194 ? -11.648 5.238 6.734 1 77.31 194 GLY A N 1
ATOM 1510 C CA . GLY A 1 194 ? -11.836 3.846 6.363 1 77.31 194 GLY A CA 1
ATOM 1511 C C . GLY A 1 194 ? -11.82 3.623 4.859 1 77.31 194 GLY A C 1
ATOM 1512 O O . GLY A 1 194 ? -11.703 2.488 4.398 1 77.31 194 GLY A O 1
ATOM 1513 N N . PHE A 1 195 ? -11.852 4.695 4.039 1 84.5 195 PHE A N 1
ATOM 1514 C CA . PHE A 1 195 ? -11.852 4.559 2.588 1 84.5 195 PHE A CA 1
ATOM 1515 C C . PHE A 1 195 ? -10.438 4.352 2.059 1 84.5 195 PHE A C 1
ATOM 1517 O O . PHE A 1 195 ? -10.258 3.898 0.928 1 84.5 195 PHE A O 1
ATOM 1524 N N . ARG A 1 196 ? -9.445 4.715 2.844 1 89.5 196 ARG A N 1
ATOM 1525 C CA . ARG A 1 196 ? -8.047 4.531 2.465 1 89.5 196 ARG A CA 1
ATOM 1526 C C . ARG A 1 196 ? -7.75 5.215 1.135 1 89.5 196 ARG A C 1
ATOM 1528 O O . ARG A 1 196 ? -7.414 4.551 0.152 1 89.5 196 ARG A O 1
ATOM 1535 N N . PHE A 1 197 ? -7.844 6.516 1.159 1 94.94 197 PHE A N 1
ATOM 1536 C CA . PHE A 1 197 ? -7.645 7.34 -0.03 1 94.94 197 PHE A CA 1
ATOM 1537 C C . PHE A 1 197 ? -6.645 8.453 0.245 1 94.94 197 PHE A C 1
ATOM 1539 O O . PHE A 1 197 ? -6.738 9.141 1.266 1 94.94 197 PHE A O 1
ATOM 1546 N N . GLY A 1 198 ? -5.691 8.609 -0.664 1 97.06 198 GLY A N 1
ATOM 1547 C CA . GLY A 1 198 ? -4.75 9.719 -0.671 1 97.06 198 GLY A CA 1
ATOM 1548 C C . GLY A 1 198 ? -4.371 10.172 -2.068 1 97.06 198 GLY A C 1
ATOM 1549 O O . GLY A 1 198 ? -4.207 9.352 -2.971 1 97.06 198 GLY A O 1
ATOM 1550 N N . ALA A 1 199 ? -4.262 11.484 -2.246 1 98.25 199 ALA A N 1
ATOM 1551 C CA . ALA A 1 199 ? -3.924 12.055 -3.549 1 98.25 199 ALA A CA 1
ATOM 1552 C C . ALA A 1 199 ? -2.666 12.914 -3.463 1 98.25 199 ALA A C 1
ATOM 1554 O O . ALA A 1 199 ? -2.465 13.633 -2.484 1 98.25 199 ALA A O 1
ATOM 1555 N N . LEU A 1 200 ? -1.84 12.781 -4.453 1 98.75 200 LEU A N 1
ATOM 1556 C CA . LEU A 1 200 ? -0.735 13.688 -4.727 1 98.75 200 LEU A CA 1
ATOM 1557 C C . LEU A 1 200 ? -1.031 14.555 -5.945 1 98.75 200 LEU A C 1
ATOM 1559 O O . LEU A 1 200 ? -1.453 14.039 -6.988 1 98.75 200 LEU A O 1
ATOM 1563 N N . TYR A 1 201 ? -0.916 15.812 -5.828 1 98.81 201 TYR A N 1
ATOM 1564 C CA . TYR A 1 201 ? -0.777 16.641 -7.012 1 98.81 201 TYR A CA 1
ATOM 1565 C C . TYR A 1 201 ? 0.636 17.203 -7.121 1 98.81 201 TYR A C 1
ATOM 1567 O O . TYR A 1 201 ? 1.183 17.734 -6.148 1 98.81 201 TYR A O 1
ATOM 1575 N N . THR A 1 202 ? 1.271 17.125 -8.227 1 98.62 202 THR A N 1
ATOM 1576 C CA . THR A 1 202 ? 2.58 17.688 -8.523 1 98.62 202 THR A CA 1
ATOM 1577 C C . THR A 1 202 ? 2.645 18.172 -9.969 1 98.62 202 THR A C 1
ATOM 1579 O O . THR A 1 202 ? 2.102 17.531 -10.867 1 98.62 202 THR A O 1
ATOM 1582 N N . HIS A 1 203 ? 3.285 19.328 -10.172 1 96.31 203 HIS A N 1
ATOM 1583 C CA . HIS A 1 203 ? 3.5 19.797 -11.531 1 96.31 203 HIS A CA 1
ATOM 1584 C C . HIS A 1 203 ? 4.617 19.016 -12.219 1 96.31 203 HIS A C 1
ATOM 1586 O O . HIS A 1 203 ? 4.77 19.078 -13.438 1 96.31 203 HIS A O 1
ATOM 1592 N N . ASN A 1 204 ? 5.398 18.344 -11.461 1 98 204 ASN A N 1
ATOM 1593 C CA . ASN A 1 204 ? 6.527 17.578 -11.961 1 98 204 ASN A CA 1
ATOM 1594 C C . ASN A 1 204 ? 6.066 16.266 -12.602 1 98 204 ASN A C 1
ATOM 1596 O O . ASN A 1 204 ? 5.859 15.273 -11.914 1 98 204 ASN A O 1
ATOM 1600 N N . ARG A 1 205 ? 6.07 16.188 -13.891 1 96.81 205 ARG A N 1
ATOM 1601 C CA . ARG A 1 205 ? 5.543 15.055 -14.633 1 96.81 205 ARG A CA 1
ATOM 1602 C C . ARG A 1 205 ? 6.387 13.805 -14.383 1 96.81 205 ARG A C 1
ATOM 1604 O O . ARG A 1 205 ? 5.867 12.688 -14.383 1 96.81 205 ARG A O 1
ATOM 1611 N N . GLU A 1 206 ? 7.645 14.023 -14.234 1 97.75 206 GLU A N 1
ATOM 1612 C CA . GLU A 1 206 ? 8.508 12.883 -13.961 1 97.75 206 GLU A CA 1
ATOM 1613 C C . GLU A 1 206 ? 8.188 12.258 -12.602 1 97.75 206 GLU A C 1
ATOM 1615 O O . GLU A 1 206 ? 8.133 11.031 -12.469 1 97.75 206 GLU A O 1
ATOM 1620 N N . VAL A 1 207 ? 7.969 13.133 -11.594 1 98.25 207 VAL A N 1
ATOM 1621 C CA . VAL A 1 207 ? 7.586 12.648 -10.273 1 98.25 207 VAL A CA 1
ATOM 1622 C C . VAL A 1 207 ? 6.223 11.961 -10.352 1 98.25 207 VAL A C 1
ATOM 1624 O O . VAL A 1 207 ? 6.035 10.883 -9.789 1 98.25 207 VAL A O 1
ATOM 1627 N N . ALA A 1 208 ? 5.281 12.57 -11.078 1 98.06 208 ALA A N 1
ATOM 1628 C CA . ALA A 1 208 ? 3.955 11.977 -11.227 1 98.06 208 ALA A CA 1
ATOM 1629 C C . ALA A 1 208 ? 4.043 10.594 -11.867 1 98.06 208 ALA A C 1
ATOM 1631 O O . ALA A 1 208 ? 3.377 9.656 -11.422 1 98.06 208 ALA A O 1
ATOM 1632 N N . SER A 1 209 ? 4.848 10.516 -12.891 1 97 209 SER A N 1
ATOM 1633 C CA . SER A 1 209 ? 5.023 9.242 -13.586 1 97 209 SER A CA 1
ATOM 1634 C C . SER A 1 209 ? 5.637 8.188 -12.672 1 97 209 SER A C 1
ATOM 1636 O O . SER A 1 209 ? 5.164 7.055 -12.617 1 97 209 SER A O 1
ATOM 1638 N N . ALA A 1 210 ? 6.664 8.562 -12 1 97.31 210 ALA A N 1
ATOM 1639 C CA . ALA A 1 210 ? 7.297 7.645 -11.062 1 97.31 210 ALA A CA 1
ATOM 1640 C C . ALA A 1 210 ? 6.316 7.203 -9.984 1 97.31 210 ALA A C 1
ATOM 1642 O O . ALA A 1 210 ? 6.246 6.02 -9.641 1 97.31 210 ALA A O 1
ATOM 1643 N N . MET A 1 211 ? 5.555 8.172 -9.484 1 97.69 211 MET A N 1
ATOM 1644 C CA . MET A 1 211 ? 4.578 7.898 -8.438 1 97.69 211 MET A CA 1
ATOM 1645 C C . MET A 1 211 ? 3.5 6.941 -8.93 1 97.69 211 MET A C 1
ATOM 1647 O O . MET A 1 211 ? 2.998 6.113 -8.172 1 97.69 211 MET A O 1
ATOM 1651 N N . SER A 1 212 ? 3.141 7.07 -10.133 1 95.81 212 SER A N 1
ATOM 1652 C CA . SER A 1 212 ? 2.078 6.246 -10.695 1 95.81 212 SER A CA 1
ATOM 1653 C C . SER A 1 212 ? 2.457 4.766 -10.672 1 95.81 212 SER A C 1
ATOM 1655 O O . SER A 1 212 ? 1.589 3.9 -10.555 1 95.81 212 SER A O 1
ATOM 1657 N N . CYS A 1 213 ? 3.744 4.438 -10.68 1 94.69 213 CYS A N 1
ATOM 1658 C CA . CYS A 1 213 ? 4.211 3.057 -10.633 1 94.69 213 CYS A CA 1
ATOM 1659 C C . CYS A 1 213 ? 3.83 2.396 -9.312 1 94.69 213 CYS A C 1
ATOM 1661 O O . CYS A 1 213 ? 3.6 1.188 -9.266 1 94.69 213 CYS A O 1
ATOM 1663 N N . PHE A 1 214 ? 3.703 3.188 -8.305 1 95.88 214 PHE A N 1
ATOM 1664 C CA . PHE A 1 214 ? 3.385 2.65 -6.988 1 95.88 214 PHE A CA 1
ATOM 1665 C C . PHE A 1 214 ? 1.911 2.275 -6.898 1 95.88 214 PHE A C 1
ATOM 1667 O O . PHE A 1 214 ? 1.501 1.569 -5.973 1 95.88 214 PHE A O 1
ATOM 1674 N N . GLY A 1 215 ? 1.125 2.695 -7.859 1 93.94 215 GLY A N 1
ATOM 1675 C CA . GLY A 1 215 ? -0.262 2.266 -7.938 1 93.94 215 GLY A CA 1
ATOM 1676 C C . GLY A 1 215 ? -0.416 0.759 -8.023 1 93.94 215 GLY A C 1
ATOM 1677 O O . GLY A 1 215 ? -1.428 0.208 -7.578 1 93.94 215 GLY A O 1
ATOM 1678 N N . TYR A 1 216 ? 0.622 0.13 -8.492 1 91.88 216 TYR A N 1
ATOM 1679 C CA . TYR A 1 216 ? 0.606 -1.325 -8.586 1 91.88 216 TYR A CA 1
ATOM 1680 C C . TYR A 1 216 ? 0.427 -1.96 -7.211 1 91.88 216 TYR A C 1
ATOM 1682 O O . TYR A 1 216 ? -0.226 -2.998 -7.078 1 91.88 216 TYR A O 1
ATOM 1690 N N . LEU A 1 217 ? 0.911 -1.324 -6.211 1 94.25 217 LEU A N 1
ATOM 1691 C CA . LEU A 1 217 ? 0.89 -1.894 -4.867 1 94.25 217 LEU A CA 1
ATOM 1692 C C . LEU A 1 217 ? -0.116 -1.164 -3.984 1 94.25 217 LEU A C 1
ATOM 1694 O O . LEU A 1 217 ? -0.516 -1.679 -2.938 1 94.25 217 LEU A O 1
ATOM 1698 N N . HIS A 1 218 ? -0.487 0.045 -4.426 1 95.31 218 HIS A N 1
ATOM 1699 C CA . HIS A 1 218 ? -1.251 0.901 -3.527 1 95.31 218 HIS A CA 1
ATOM 1700 C C . HIS A 1 218 ? -2.559 1.351 -4.172 1 95.31 218 HIS A C 1
ATOM 1702 O O . HIS A 1 218 ? -3.1 2.4 -3.818 1 95.31 218 HIS A O 1
ATOM 1708 N N . SER A 1 219 ? -3.041 0.614 -5.066 1 91.25 219 SER A N 1
ATOM 1709 C CA . SER A 1 219 ? -4.297 1.005 -5.699 1 91.25 219 SER A CA 1
ATOM 1710 C C . SER A 1 219 ? -5.465 0.895 -4.727 1 91.25 219 SER A C 1
ATOM 1712 O O . SER A 1 219 ? -5.379 0.182 -3.723 1 91.25 219 SER A O 1
ATOM 1714 N N . ILE A 1 220 ? -6.469 1.623 -5.016 1 90.25 220 ILE A N 1
ATOM 1715 C CA . ILE A 1 220 ? -7.68 1.559 -4.207 1 90.25 220 ILE A CA 1
ATOM 1716 C C . ILE A 1 220 ? -8.734 0.719 -4.926 1 90.25 220 ILE A C 1
ATOM 1718 O O . ILE A 1 220 ? -8.734 0.625 -6.152 1 90.25 220 ILE A O 1
ATOM 1722 N N . SER A 1 221 ? -9.609 0.133 -4.129 1 88.06 221 SER A N 1
ATOM 1723 C CA . SER A 1 221 ? -10.625 -0.744 -4.695 1 88.06 221 SER A CA 1
ATOM 1724 C C . SER A 1 221 ? -11.57 0.027 -5.613 1 88.06 221 SER A C 1
ATOM 1726 O O . SER A 1 221 ? -11.766 1.232 -5.441 1 88.06 221 SER A O 1
ATOM 1728 N N . GLY A 1 222 ? -12.148 -0.714 -6.551 1 86.56 222 GLY A N 1
ATOM 1729 C CA . GLY A 1 222 ? -13.117 -0.102 -7.449 1 86.56 222 GLY A CA 1
ATOM 1730 C C . GLY A 1 222 ? -14.312 0.492 -6.723 1 86.56 222 GLY A C 1
ATOM 1731 O O . GLY A 1 222 ? -14.812 1.548 -7.113 1 86.56 222 GLY A O 1
ATOM 1732 N N . ILE A 1 223 ? -14.695 -0.182 -5.688 1 86.75 223 ILE A N 1
ATOM 1733 C CA . ILE A 1 223 ? -15.844 0.288 -4.918 1 86.75 223 ILE A CA 1
ATOM 1734 C C . ILE A 1 223 ? -15.508 1.621 -4.25 1 86.75 223 ILE A C 1
ATOM 1736 O O . ILE A 1 223 ? -16.312 2.549 -4.258 1 86.75 223 ILE A O 1
ATOM 1740 N N . ALA A 1 224 ? -14.344 1.702 -3.66 1 88.38 224 ALA A N 1
ATOM 1741 C CA . ALA A 1 224 ? -13.914 2.945 -3.023 1 88.38 224 ALA A CA 1
ATOM 1742 C C . ALA A 1 224 ? -13.805 4.074 -4.043 1 88.38 224 ALA A C 1
ATOM 1744 O O . ALA A 1 224 ? -14.188 5.211 -3.764 1 88.38 224 ALA A O 1
ATOM 1745 N N . GLN A 1 225 ? -13.289 3.793 -5.223 1 90.75 225 GLN A N 1
ATOM 1746 C CA . GLN A 1 225 ? -13.148 4.801 -6.27 1 90.75 225 GLN A CA 1
ATOM 1747 C C . GLN A 1 225 ? -14.508 5.359 -6.68 1 90.75 225 GLN A C 1
ATOM 1749 O O . GLN A 1 225 ? -14.664 6.574 -6.824 1 90.75 225 GLN A O 1
ATOM 1754 N N . TYR A 1 226 ? -15.422 4.453 -6.871 1 90.06 226 TYR A N 1
ATOM 1755 C CA . TYR A 1 226 ? -16.766 4.859 -7.289 1 90.06 226 TYR A CA 1
ATOM 1756 C C . TYR A 1 226 ? -17.406 5.754 -6.238 1 90.06 226 TYR A C 1
ATOM 1758 O O . TYR A 1 226 ? -17.953 6.812 -6.566 1 90.06 226 TYR A O 1
ATOM 1766 N N . LYS A 1 227 ? -17.344 5.316 -5.008 1 91.38 227 LYS A N 1
ATOM 1767 C CA . LYS A 1 227 ? -17.969 6.07 -3.928 1 91.38 227 LYS A CA 1
ATOM 1768 C C . LYS A 1 227 ? -17.281 7.422 -3.732 1 91.38 227 LYS A C 1
ATOM 1770 O O . LYS A 1 227 ? -17.953 8.422 -3.469 1 91.38 227 LYS A O 1
ATOM 1775 N N . LEU A 1 228 ? -16 7.457 -3.863 1 93.5 228 LEU A N 1
ATOM 1776 C CA . LEU A 1 228 ? -15.25 8.703 -3.717 1 93.5 228 LEU A CA 1
ATOM 1777 C C . LEU A 1 228 ? -15.602 9.68 -4.832 1 93.5 228 LEU A C 1
ATOM 1779 O O . LEU A 1 228 ? -15.734 10.883 -4.59 1 93.5 228 LEU A O 1
ATOM 1783 N N . ARG A 1 229 ? -15.703 9.148 -6 1 95.19 229 ARG A N 1
ATOM 1784 C CA . ARG A 1 229 ? -16.094 10.008 -7.117 1 95.19 229 ARG A CA 1
ATOM 1785 C C . ARG A 1 229 ? -17.453 10.656 -6.863 1 95.19 229 ARG A C 1
ATOM 1787 O O . ARG A 1 229 ? -17.625 11.859 -7.074 1 95.19 229 ARG A O 1
ATOM 1794 N N . GLN A 1 230 ? -18.391 9.836 -6.383 1 95.56 230 GLN A N 1
ATOM 1795 C CA . GLN A 1 230 ? -19.719 10.352 -6.082 1 95.56 230 GLN A CA 1
ATOM 1796 C C . GLN A 1 230 ? -19.656 11.445 -5.016 1 95.56 230 GLN A C 1
ATOM 1798 O O . GLN A 1 230 ? -20.312 12.477 -5.141 1 95.56 230 GLN A O 1
ATOM 1803 N N . LEU A 1 231 ? -18.875 11.227 -4.059 1 96.12 231 LEU A N 1
ATOM 1804 C CA . LEU A 1 231 ? -18.734 12.18 -2.965 1 96.12 231 LEU A CA 1
ATOM 1805 C C . LEU A 1 231 ? -18.141 13.492 -3.457 1 96.12 231 LEU A C 1
ATOM 1807 O O . LEU A 1 231 ? -18.688 14.57 -3.195 1 96.12 231 LEU A O 1
ATOM 1811 N N . LEU A 1 232 ? -17.078 13.43 -4.227 1 97.06 232 LEU A N 1
ATOM 1812 C CA . LEU A 1 232 ? -16.312 14.609 -4.617 1 97.06 232 LEU A CA 1
ATOM 1813 C C . LEU A 1 232 ? -17.078 15.422 -5.664 1 97.06 232 LEU A C 1
ATOM 1815 O O . LEU A 1 232 ? -16.859 16.625 -5.789 1 97.06 232 LEU A O 1
ATOM 1819 N N . GLN A 1 233 ? -17.953 14.742 -6.324 1 96.31 233 GLN A N 1
ATOM 1820 C CA . GLN A 1 233 ? -18.703 15.406 -7.383 1 96.31 233 GLN A CA 1
ATOM 1821 C C . GLN A 1 233 ? -19.875 16.203 -6.812 1 96.31 233 GLN A C 1
ATOM 1823 O O . GLN A 1 233 ? -20.391 17.109 -7.461 1 96.31 233 GLN A O 1
ATOM 1828 N N . ASP A 1 234 ? -20.328 15.875 -5.684 1 97.38 234 ASP A N 1
ATOM 1829 C CA . ASP A 1 234 ? -21.531 16.469 -5.109 1 97.38 234 ASP A CA 1
ATOM 1830 C C . ASP A 1 234 ? -21.203 17.781 -4.402 1 97.38 234 ASP A C 1
ATOM 1832 O O . ASP A 1 234 ? -21.438 17.922 -3.197 1 97.38 234 ASP A O 1
ATOM 1836 N N . ARG A 1 235 ? -20.875 18.781 -5.156 1 96.56 235 ARG A N 1
ATOM 1837 C CA . ARG A 1 235 ? -20.453 20.062 -4.617 1 96.56 235 ARG A CA 1
ATOM 1838 C C . ARG A 1 235 ? -21.594 20.766 -3.887 1 96.56 235 ARG A C 1
ATOM 1840 O O . ARG A 1 235 ? -21.391 21.453 -2.889 1 96.56 235 ARG A O 1
ATOM 1847 N N . GLU A 1 236 ? -22.719 20.578 -4.434 1 97.56 236 GLU A N 1
ATOM 1848 C CA . GLU A 1 236 ? -23.891 21.188 -3.797 1 97.56 236 GLU A CA 1
ATOM 1849 C C . GLU A 1 236 ? -24.062 20.672 -2.367 1 97.56 236 GLU A C 1
ATOM 1851 O O . GLU A 1 236 ? -24.266 21.469 -1.445 1 97.56 236 GLU A O 1
ATOM 1856 N N . TRP A 1 237 ? -24 19.375 -2.215 1 98 237 TRP A N 1
ATOM 1857 C CA . TRP A 1 237 ? -24.109 18.797 -0.88 1 98 237 TRP A CA 1
ATOM 1858 C C . TRP A 1 237 ? -22.938 19.203 -0.007 1 98 237 TRP A C 1
ATOM 1860 O O . TRP A 1 237 ? -23.109 19.547 1.168 1 98 237 TRP A O 1
ATOM 1870 N N . ILE A 1 238 ? -21.734 19.203 -0.531 1 98.06 238 ILE A N 1
ATOM 1871 C CA . ILE A 1 238 ? -20.531 19.531 0.222 1 98.06 238 ILE A CA 1
ATOM 1872 C C . ILE A 1 238 ? -20.609 20.969 0.725 1 98.06 238 ILE A C 1
ATOM 1874 O O . ILE A 1 238 ? -20.438 21.234 1.919 1 98.06 238 ILE A O 1
ATOM 1878 N N . ASP A 1 239 ? -20.984 21.891 -0.131 1 97.44 239 ASP A N 1
ATOM 1879 C CA . ASP A 1 239 ? -20.891 23.312 0.167 1 97.44 239 ASP A CA 1
ATOM 1880 C C . ASP A 1 239 ? -22.078 23.781 1.009 1 97.44 239 ASP A C 1
ATOM 1882 O O . ASP A 1 239 ? -21.938 24.688 1.839 1 97.44 239 ASP A O 1
ATOM 1886 N N . ASN A 1 240 ? -23.172 23.156 0.821 1 97.81 240 ASN A N 1
ATOM 1887 C CA . ASN A 1 240 ? -24.375 23.734 1.405 1 97.81 240 ASN A CA 1
ATOM 1888 C C . ASN A 1 240 ? -24.875 22.922 2.598 1 97.81 240 ASN A C 1
ATOM 1890 O O . ASN A 1 240 ? -25.672 23.422 3.393 1 97.81 240 ASN A O 1
ATOM 1894 N N . ILE A 1 241 ? -24.406 21.75 2.674 1 97.69 241 ILE A N 1
ATOM 1895 C CA . ILE A 1 241 ? -24.906 20.906 3.756 1 97.69 241 ILE A CA 1
ATOM 1896 C C . ILE A 1 241 ? -23.75 20.438 4.617 1 97.69 241 ILE A C 1
ATOM 1898 O O . ILE A 1 241 ? -23.688 20.719 5.812 1 97.69 241 ILE A O 1
ATOM 1902 N N . TYR A 1 242 ? -22.844 19.75 4.062 1 97.31 242 TYR A N 1
ATOM 1903 C CA . TYR A 1 242 ? -21.812 19.047 4.82 1 97.31 242 TYR A CA 1
ATOM 1904 C C . TYR A 1 242 ? -20.891 20.047 5.512 1 97.31 242 TYR A C 1
ATOM 1906 O O . TYR A 1 242 ? -20.734 20 6.738 1 97.31 242 TYR A O 1
ATOM 1914 N N . LEU A 1 243 ? -20.25 20.969 4.727 1 96.69 243 LEU A N 1
ATOM 1915 C CA . LEU A 1 243 ? -19.203 21.828 5.289 1 96.69 243 LEU A CA 1
ATOM 1916 C C . LEU A 1 243 ? -19.781 22.766 6.352 1 96.69 243 LEU A C 1
ATOM 1918 O O . LEU A 1 243 ? -19.219 22.906 7.438 1 96.69 243 LEU A O 1
ATOM 1922 N N . PRO A 1 244 ? -20.938 23.375 6.07 1 96.38 244 PRO A N 1
ATOM 1923 C CA . PRO A 1 244 ? -21.5 24.203 7.133 1 96.38 244 PRO A CA 1
ATOM 1924 C C . PRO A 1 244 ? -21.781 23.422 8.414 1 96.38 244 PRO A C 1
ATOM 1926 O O . PRO A 1 244 ? -21.484 23.891 9.508 1 96.38 244 PRO A O 1
ATOM 1929 N N . SER A 1 245 ? -22.344 22.203 8.273 1 96.25 245 SER A N 1
ATOM 1930 C CA . SER A 1 245 ? -22.609 21.359 9.43 1 96.25 245 SER A CA 1
ATOM 1931 C C . SER A 1 245 ? -21.312 20.922 10.109 1 96.25 245 SER A C 1
ATOM 1933 O O . SER A 1 245 ? -21.219 20.906 11.336 1 96.25 245 SER A O 1
ATOM 1935 N N . TYR A 1 246 ? -20.422 20.578 9.305 1 94.56 246 TYR A N 1
ATOM 1936 C CA . TYR A 1 246 ? -19.109 20.125 9.781 1 94.56 246 TYR A CA 1
ATOM 1937 C C . TYR A 1 246 ? -18.406 21.219 10.562 1 94.56 246 TYR A C 1
ATOM 1939 O O . TYR A 1 246 ? -17.953 20.984 11.688 1 94.56 246 TYR A O 1
ATOM 1947 N N . HIS A 1 247 ? -18.328 22.453 10.047 1 95.5 247 HIS A N 1
ATOM 1948 C CA . HIS A 1 247 ? -17.688 23.594 10.695 1 95.5 247 HIS A CA 1
ATOM 1949 C C . HIS A 1 247 ? -18.406 23.969 11.984 1 95.5 247 HIS A C 1
ATOM 1951 O O . HIS A 1 247 ? -17.766 24.297 12.984 1 95.5 247 HIS A O 1
ATOM 1957 N N . PHE A 1 248 ? -19.703 23.906 11.906 1 95.06 248 PHE A N 1
ATOM 1958 C CA . PHE A 1 248 ? -20.484 24.234 13.094 1 95.06 248 PHE A CA 1
ATOM 1959 C C . PHE A 1 248 ? -20.156 23.281 14.234 1 95.06 248 PHE A C 1
ATOM 1961 O O . PHE A 1 248 ? -19.922 23.703 15.359 1 95.06 248 PHE A O 1
ATOM 1968 N N . ARG A 1 249 ? -20.156 21.969 13.898 1 94.06 249 ARG A N 1
ATOM 1969 C CA . ARG A 1 249 ? -19.891 20.953 14.906 1 94.06 249 ARG A CA 1
ATOM 1970 C C . ARG A 1 249 ? -18.484 21.078 15.453 1 94.06 249 ARG A C 1
ATOM 1972 O O . ARG A 1 249 ? -18.25 20.906 16.656 1 94.06 249 ARG A O 1
ATOM 1979 N N . LEU A 1 250 ? -17.531 21.359 14.547 1 94.44 250 LEU A N 1
ATOM 1980 C CA . LEU A 1 250 ? -16.141 21.547 14.984 1 94.44 250 LEU A CA 1
ATOM 1981 C C . LEU A 1 250 ? -16.031 22.766 15.906 1 94.44 250 LEU A C 1
ATOM 1983 O O . LEU A 1 250 ? -15.352 22.703 16.938 1 94.44 250 LEU A O 1
ATOM 1987 N N . GLN A 1 251 ? -16.688 23.812 15.539 1 94.31 251 GLN A N 1
ATOM 1988 C CA . GLN A 1 251 ? -16.656 25.031 16.344 1 94.31 251 GLN A CA 1
ATOM 1989 C C . GLN A 1 251 ? -17.25 24.797 17.719 1 94.31 251 GLN A C 1
ATOM 1991 O O . GLN A 1 251 ? -16.688 25.25 18.719 1 94.31 251 GLN A O 1
ATOM 1996 N N . GLU A 1 252 ? -18.359 24.094 17.75 1 94.38 252 GLU A N 1
ATOM 1997 C CA . GLU A 1 252 ? -19.016 23.812 19.031 1 94.38 252 GLU A CA 1
ATOM 1998 C C . GLU A 1 252 ? -18.141 22.953 19.922 1 94.38 252 GLU A C 1
ATOM 2000 O O . GLU A 1 252 ? -18.016 23.219 21.125 1 94.38 252 GLU A O 1
ATOM 2005 N N . ALA A 1 253 ? -17.641 21.906 19.359 1 93.69 253 ALA A N 1
ATOM 2006 C CA . ALA A 1 253 ? -16.781 21.016 20.125 1 93.69 253 ALA A CA 1
ATOM 2007 C C . ALA A 1 253 ? -15.531 21.734 20.609 1 93.69 253 ALA A C 1
ATOM 2009 O O . ALA A 1 253 ? -15.109 21.562 21.75 1 93.69 253 ALA A O 1
ATOM 2010 N N . HIS A 1 254 ? -14.953 22.547 19.766 1 95.06 254 HIS A N 1
ATOM 2011 C CA . HIS A 1 254 ? -13.766 23.328 20.109 1 95.06 254 HIS A CA 1
ATOM 2012 C C . HIS A 1 254 ? -14.055 24.297 21.25 1 95.06 254 HIS A C 1
ATOM 2014 O O . HIS A 1 254 ? -13.273 24.375 22.203 1 95.06 254 HIS A O 1
ATOM 2020 N N . ARG A 1 255 ? -15.125 24.969 21.125 1 95.12 255 ARG A N 1
ATOM 2021 C CA . ARG A 1 255 ? -15.516 25.922 22.156 1 95.12 255 ARG A CA 1
ATOM 2022 C C . ARG A 1 255 ? -15.711 25.234 23.5 1 95.12 255 ARG A C 1
ATOM 2024 O O . ARG A 1 255 ? -15.273 25.734 24.531 1 95.12 255 ARG A O 1
ATOM 2031 N N . TYR A 1 256 ? -16.391 24.141 23.422 1 93.81 256 TYR A N 1
ATOM 2032 C CA . TYR A 1 256 ? -16.656 23.375 24.641 1 93.81 256 TYR A CA 1
ATOM 2033 C C . TYR A 1 256 ? -15.344 22.969 25.312 1 93.81 256 TYR A C 1
ATOM 2035 O O . TYR A 1 256 ? -15.156 23.219 26.5 1 93.81 256 TYR A O 1
ATOM 2043 N N . VAL A 1 257 ? -14.461 22.406 24.547 1 94.38 257 VAL A N 1
ATOM 2044 C CA . VAL A 1 257 ? -13.219 21.875 25.094 1 94.38 257 VAL A CA 1
ATOM 2045 C C . VAL A 1 257 ? -12.336 23.016 25.578 1 94.38 257 VAL A C 1
ATOM 2047 O O . VAL A 1 257 ? -11.719 22.922 26.641 1 94.38 257 VAL A O 1
ATOM 2050 N N . THR A 1 258 ? -12.227 24.047 24.844 1 95.75 258 THR A N 1
ATOM 2051 C CA . THR A 1 258 ? -11.359 25.156 25.234 1 95.75 258 THR A CA 1
ATOM 2052 C C . THR A 1 258 ? -11.906 25.875 26.469 1 95.75 258 THR A C 1
ATOM 2054 O O . THR A 1 258 ? -11.141 26.344 27.297 1 95.75 258 THR A O 1
ATOM 2057 N N . HIS A 1 259 ? -13.195 25.922 26.562 1 96.19 259 HIS A N 1
ATOM 2058 C CA . HIS A 1 259 ? -13.789 26.469 27.766 1 96.19 259 HIS A CA 1
ATOM 2059 C C . HIS A 1 259 ? -13.414 25.641 29 1 96.19 259 HIS A C 1
ATOM 2061 O O . HIS A 1 259 ? -13.055 26.203 30.031 1 96.19 259 HIS A O 1
ATOM 2067 N N . LYS A 1 260 ? -13.523 24.375 28.859 1 94.38 260 LYS A N 1
ATOM 2068 C CA . LYS A 1 260 ? -13.164 23.484 29.953 1 94.38 260 LYS A CA 1
ATOM 2069 C C . LYS A 1 260 ? -11.688 23.641 30.312 1 94.38 260 LYS A C 1
ATOM 2071 O O . LYS A 1 260 ? -11.328 23.641 31.484 1 94.38 260 LYS A O 1
ATOM 2076 N N . LEU A 1 261 ? -10.875 23.703 29.328 1 96.38 261 LEU A N 1
ATOM 2077 C CA . LEU A 1 261 ? -9.438 23.844 29.578 1 96.38 261 LEU A CA 1
ATOM 2078 C C . LEU A 1 261 ? -9.141 25.156 30.297 1 96.38 261 LEU A C 1
ATOM 2080 O O . LEU A 1 261 ? -8.289 25.203 31.188 1 96.38 261 LEU A O 1
ATOM 2084 N N . LYS A 1 262 ? -9.852 26.203 29.938 1 97.56 262 LYS A N 1
ATOM 2085 C CA . LYS A 1 262 ? -9.703 27.484 30.625 1 97.56 262 LYS A CA 1
ATOM 2086 C C . LYS A 1 262 ? -10.117 27.375 32.094 1 97.56 262 LYS A C 1
ATOM 2088 O O . LYS A 1 262 ? -9.43 27.891 32.969 1 97.56 262 LYS A O 1
ATOM 2093 N N . THR A 1 263 ? -11.172 26.719 32.281 1 96.81 263 THR A N 1
ATOM 2094 C CA . THR A 1 263 ? -11.672 26.531 33.625 1 96.81 263 THR A CA 1
ATOM 2095 C C . THR A 1 263 ? -10.68 25.75 34.469 1 96.81 263 THR A C 1
ATOM 2097 O O . THR A 1 263 ? -10.5 26.047 35.656 1 96.81 263 THR A O 1
ATOM 2100 N N . LEU A 1 264 ? -10.055 24.844 33.875 1 95.81 264 LEU A N 1
ATOM 2101 C CA . LEU A 1 264 ? -9.102 23.984 34.562 1 95.81 264 LEU A CA 1
ATOM 2102 C C . LEU A 1 264 ? -7.723 24.641 34.625 1 95.81 264 LEU A C 1
ATOM 2104 O O . LEU A 1 264 ? -6.793 24.094 35.219 1 95.81 264 LEU A O 1
ATOM 2108 N N . LYS A 1 265 ? -7.594 25.781 33.969 1 97.38 265 LYS A N 1
ATOM 2109 C CA . LYS A 1 265 ? -6.348 26.531 33.906 1 97.38 265 LYS A CA 1
ATOM 2110 C C . LYS A 1 265 ? -5.234 25.703 33.281 1 97.38 265 LYS A C 1
ATOM 2112 O O . LYS A 1 265 ? -4.105 25.688 33.781 1 97.38 265 LYS A O 1
ATOM 2117 N N . VAL A 1 266 ? -5.562 24.938 32.281 1 96.88 266 VAL A N 1
ATOM 2118 C CA . VAL A 1 266 ? -4.609 24.188 31.453 1 96.88 266 VAL A CA 1
ATOM 2119 C C . VAL A 1 266 ? -4.246 25.016 30.219 1 96.88 266 VAL A C 1
ATOM 2121 O O . VAL A 1 266 ? -5.113 25.312 29.406 1 96.88 266 VAL A O 1
ATOM 2124 N N . PRO A 1 267 ? -2.949 25.391 30.125 1 97.38 267 PRO A N 1
ATOM 2125 C CA . PRO A 1 267 ? -2.564 26.109 28.906 1 97.38 267 PRO A CA 1
ATOM 2126 C C . PRO A 1 267 ? -2.754 25.281 27.641 1 97.38 267 PRO A C 1
ATOM 2128 O O . PRO A 1 267 ? -2.514 24.078 27.641 1 97.38 267 PRO A O 1
ATOM 2131 N N . PHE A 1 268 ? -3.189 25.906 26.578 1 97.62 268 PHE A N 1
ATOM 2132 C CA . PHE A 1 268 ? -3.398 25.25 25.297 1 97.62 268 PHE A CA 1
ATOM 2133 C C . PHE A 1 268 ? -3.238 26.234 24.141 1 97.62 268 PHE A C 1
ATOM 2135 O O . PHE A 1 268 ? -3.268 27.453 24.344 1 97.62 268 PHE A O 1
ATOM 2142 N N . LEU A 1 269 ? -2.928 25.734 22.938 1 97.31 269 LEU A N 1
ATOM 2143 C CA . LEU A 1 269 ? -2.934 26.562 21.734 1 97.31 269 LEU A CA 1
ATOM 2144 C C . LEU A 1 269 ? -4.352 26.719 21.203 1 97.31 269 LEU A C 1
ATOM 2146 O O . LEU A 1 269 ? -5.004 25.75 20.844 1 97.31 269 LEU A O 1
ATOM 2150 N N . ASN A 1 270 ? -4.793 27.938 21.141 1 95.81 270 ASN A N 1
ATOM 2151 C CA . ASN A 1 270 ? -6.129 28.234 20.641 1 95.81 270 ASN A CA 1
ATOM 2152 C C . ASN A 1 270 ? -6.105 28.547 19.141 1 95.81 270 ASN A C 1
ATOM 2154 O O . ASN A 1 270 ? -5.902 29.688 18.734 1 95.81 270 ASN A O 1
ATOM 2158 N N . ARG A 1 271 ? -6.324 27.531 18.391 1 95.56 271 ARG A N 1
ATOM 2159 C CA . ARG A 1 271 ? -6.289 27.641 16.938 1 95.56 271 ARG A CA 1
ATOM 2160 C C . ARG A 1 271 ? -7.641 27.281 16.328 1 95.56 271 ARG A C 1
ATOM 2162 O O . ARG A 1 271 ? -8.438 26.578 16.953 1 95.56 271 ARG A O 1
ATOM 2169 N N . GLY A 1 272 ? -7.914 27.734 15.133 1 94.62 272 GLY A N 1
ATOM 2170 C CA . GLY A 1 272 ? -9.227 27.609 14.523 1 94.62 272 GLY A CA 1
ATOM 2171 C C . GLY A 1 272 ? -9.281 26.547 13.438 1 94.62 272 GLY A C 1
ATOM 2172 O O . GLY A 1 272 ? -10.086 26.656 12.508 1 94.62 272 GLY A O 1
ATOM 2173 N N . SER A 1 273 ? -8.422 25.547 13.484 1 96.38 273 SER A N 1
ATOM 2174 C CA . SER A 1 273 ? -8.398 24.516 12.453 1 96.38 273 SER A CA 1
ATOM 2175 C C . SER A 1 273 ? -8.078 23.141 13.055 1 96.38 273 SER A C 1
ATOM 2177 O O . SER A 1 273 ? -7.598 23.062 14.188 1 96.38 273 SER A O 1
ATOM 2179 N N . GLY A 1 274 ? -8.445 22.078 12.273 1 94.5 274 GLY A N 1
ATOM 2180 C CA . GLY A 1 274 ? -8.125 20.703 12.664 1 94.5 274 GLY A CA 1
ATOM 2181 C C . GLY A 1 274 ? -9.172 20.078 13.562 1 94.5 274 GLY A C 1
ATOM 2182 O O . GLY A 1 274 ? -10.328 20.516 13.57 1 94.5 274 GLY A O 1
ATOM 2183 N N . LEU A 1 275 ? -8.797 19.016 14.195 1 94.38 275 LEU A N 1
ATOM 2184 C CA . LEU A 1 275 ? -9.688 18.219 15.023 1 94.38 275 LEU A CA 1
ATOM 2185 C C . LEU A 1 275 ? -9.148 18.078 16.438 1 94.38 275 LEU A C 1
ATOM 2187 O O . LEU A 1 275 ? -9.617 17.25 17.219 1 94.38 275 LEU A O 1
ATOM 2191 N N . TYR A 1 276 ? -8.148 18.922 16.797 1 94.44 276 TYR A N 1
ATOM 2192 C CA . TYR A 1 276 ? -7.406 18.703 18.031 1 94.44 276 TYR A CA 1
ATOM 2193 C C . TYR A 1 276 ? -6.98 20.031 18.656 1 94.44 276 TYR A C 1
ATOM 2195 O O . TYR A 1 276 ? -7.035 21.078 18 1 94.44 276 TYR A O 1
ATOM 2203 N N . VAL A 1 277 ? -6.668 19.922 19.906 1 96.31 277 VAL A N 1
ATOM 2204 C CA . VAL A 1 277 ? -6.059 21.016 20.641 1 96.31 277 VAL A CA 1
ATOM 2205 C C . VAL A 1 277 ? -4.746 20.562 21.281 1 96.31 277 VAL A C 1
ATOM 2207 O O . VAL A 1 277 ? -4.668 19.469 21.828 1 96.31 277 VAL A O 1
ATOM 2210 N N . TRP A 1 278 ? -3.695 21.344 21.047 1 98 278 TRP A N 1
ATOM 2211 C CA . TRP A 1 278 ? -2.395 21.094 21.656 1 98 278 TRP A CA 1
ATOM 2212 C C . TRP A 1 278 ? -2.33 21.688 23.062 1 98 278 TRP A C 1
ATOM 2214 O O . TRP A 1 278 ? -2.412 22.906 23.234 1 98 278 TRP A O 1
ATOM 2224 N N . ILE A 1 279 ? -2.193 20.812 24.062 1 97.94 279 ILE A N 1
ATOM 2225 C CA . ILE A 1 279 ? -2.338 21.266 25.438 1 97.94 279 ILE A CA 1
ATOM 2226 C C . ILE A 1 279 ? -1.031 21.047 26.188 1 97.94 279 ILE A C 1
ATOM 2228 O O . ILE A 1 279 ? -0.28 20.109 25.891 1 97.94 279 ILE A O 1
ATOM 2232 N N . ASN A 1 280 ? -0.793 21.906 27.141 1 98.06 280 ASN A N 1
ATOM 2233 C CA . ASN A 1 280 ? 0.398 21.844 27.969 1 98.06 280 ASN A CA 1
ATOM 2234 C C . ASN A 1 280 ? 0.075 21.312 29.375 1 98.06 280 ASN A C 1
ATOM 2236 O O . ASN A 1 280 ? -0.625 21.969 30.141 1 98.06 280 ASN A O 1
ATOM 2240 N N . LEU A 1 281 ? 0.617 20.125 29.703 1 97.81 281 LEU A N 1
ATOM 2241 C CA . LEU A 1 281 ? 0.353 19.531 31.016 1 97.81 281 LEU A CA 1
ATOM 2242 C C . LEU A 1 281 ? 1.633 19.438 31.828 1 97.81 281 LEU A C 1
ATOM 2244 O O . LEU A 1 281 ? 1.761 18.547 32.688 1 97.81 281 LEU A O 1
ATOM 2248 N N . LYS A 1 282 ? 2.539 20.266 31.531 1 96.94 282 LYS A N 1
ATOM 2249 C CA . LYS A 1 282 ? 3.824 20.281 32.219 1 96.94 282 LYS A CA 1
ATOM 2250 C C . LYS A 1 282 ? 3.633 20.391 33.75 1 96.94 282 LYS A C 1
ATOM 2252 O O . LYS A 1 282 ? 4.398 19.797 34.5 1 96.94 282 LYS A O 1
ATOM 2257 N N . GLN A 1 283 ? 2.666 21.109 34.188 1 96.12 283 GLN A N 1
ATOM 2258 C CA . GLN A 1 283 ? 2.438 21.359 35.625 1 96.12 283 GLN A CA 1
ATOM 2259 C C . GLN A 1 283 ? 2.053 20.078 36.344 1 96.12 283 GLN A C 1
ATOM 2261 O O . GLN A 1 283 ? 2.125 20.016 37.562 1 96.12 283 GLN A O 1
ATOM 2266 N N . TYR A 1 284 ? 1.699 19.125 35.625 1 95.56 284 TYR A N 1
ATOM 2267 C CA . TYR A 1 284 ? 1.268 17.875 36.25 1 95.56 284 TYR A CA 1
ATOM 2268 C C . TYR A 1 284 ? 2.391 16.844 36.219 1 95.56 284 TYR A C 1
ATOM 2270 O O . TYR A 1 284 ? 2.219 15.719 36.719 1 95.56 284 TYR A O 1
ATOM 2278 N N . LEU A 1 285 ? 3.512 17.234 35.656 1 97.06 285 LEU A N 1
ATOM 2279 C CA . LEU A 1 285 ? 4.68 16.359 35.656 1 97.06 285 LEU A CA 1
ATOM 2280 C C . LEU A 1 285 ? 5.48 16.578 36.938 1 97.06 285 LEU A C 1
ATOM 2282 O O . LEU A 1 285 ? 5.656 17.703 37.406 1 97.06 285 LEU A O 1
ATOM 2286 N N . LYS A 1 286 ? 5.891 15.445 37.594 1 96.56 286 LYS A N 1
ATOM 2287 C CA . LYS A 1 286 ? 6.777 15.57 38.719 1 96.56 286 LYS A CA 1
ATOM 2288 C C . LYS A 1 286 ? 8.078 16.266 38.344 1 96.56 286 LYS A C 1
ATOM 2290 O O . LYS A 1 286 ? 8.578 17.109 39.094 1 96.56 286 LYS A O 1
ATOM 2295 N N . SER A 1 287 ? 8.664 15.797 37.25 1 96.31 287 SER A N 1
ATOM 2296 C CA . SER A 1 287 ? 9.805 16.422 36.594 1 96.31 287 SER A CA 1
ATOM 2297 C C . SER A 1 287 ? 9.555 16.578 35.094 1 96.31 287 SER A C 1
ATOM 2299 O O . SER A 1 287 ? 8.938 15.703 34.469 1 96.31 287 SER A O 1
ATOM 2301 N N . CYS A 1 288 ? 10.023 17.656 34.594 1 95.44 288 CYS A N 1
ATOM 2302 C CA . CYS A 1 288 ? 9.781 17.953 33.188 1 95.44 288 CYS A CA 1
ATOM 2303 C C . CYS A 1 288 ? 10.609 17.062 32.281 1 95.44 288 CYS A C 1
ATOM 2305 O O . CYS A 1 288 ? 11.5 17.547 31.562 1 95.44 288 CYS A O 1
ATOM 2307 N N . THR A 1 289 ? 10.281 15.805 32.312 1 97.88 289 THR A N 1
ATOM 2308 C CA . THR A 1 289 ? 10.992 14.812 31.5 1 97.88 289 THR A CA 1
ATOM 2309 C C . THR A 1 289 ? 10.016 13.977 30.672 1 97.88 289 THR A C 1
ATOM 2311 O O . THR A 1 289 ? 8.82 13.93 30.984 1 97.88 289 THR A O 1
ATOM 2314 N N . PHE A 1 290 ? 10.531 13.312 29.641 1 98 290 PHE A N 1
ATOM 2315 C CA . PHE A 1 290 ? 9.695 12.469 28.797 1 98 290 PHE A CA 1
ATOM 2316 C C . PHE A 1 290 ? 9.258 11.219 29.531 1 98 290 PHE A C 1
ATOM 2318 O O . PHE A 1 290 ? 8.195 10.656 29.25 1 98 290 PHE A O 1
ATOM 2325 N N . GLU A 1 291 ? 10.047 10.789 30.469 1 97.62 291 GLU A N 1
ATOM 2326 C CA . GLU A 1 291 ? 9.648 9.664 31.312 1 97.62 291 GLU A CA 1
ATOM 2327 C C . GLU A 1 291 ? 8.383 9.992 32.094 1 97.62 291 GLU A C 1
ATOM 2329 O O . GLU A 1 291 ? 7.461 9.172 32.156 1 97.62 291 GLU A O 1
ATOM 2334 N N . GLU A 1 292 ? 8.414 11.172 32.656 1 97.56 292 GLU A N 1
ATOM 2335 C CA . GLU A 1 292 ? 7.234 11.602 33.406 1 97.56 292 GLU A CA 1
ATOM 2336 C C . GLU A 1 292 ? 6.043 11.82 32.469 1 97.56 292 GLU A C 1
ATOM 2338 O O . GLU A 1 292 ? 4.895 11.586 32.875 1 97.56 292 GLU A O 1
ATOM 2343 N N . GLU A 1 293 ? 6.301 12.336 31.25 1 98 293 GLU A N 1
ATOM 2344 C CA . GLU A 1 293 ? 5.242 12.461 30.266 1 98 293 GLU A CA 1
ATOM 2345 C C . GLU A 1 293 ? 4.598 11.109 29.969 1 98 293 GLU A C 1
ATOM 2347 O O . GLU A 1 293 ? 3.373 11 29.891 1 98 293 GLU A O 1
ATOM 2352 N N . LEU A 1 294 ? 5.422 10.117 29.812 1 97.12 294 LEU A N 1
ATOM 2353 C CA . LEU A 1 294 ? 4.945 8.773 29.516 1 97.12 294 LEU A CA 1
ATOM 2354 C C . LEU A 1 294 ? 4.094 8.242 30.672 1 97.12 294 LEU A C 1
ATOM 2356 O O . LEU A 1 294 ? 3.07 7.594 30.438 1 97.12 294 LEU A O 1
ATOM 2360 N N . LEU A 1 295 ? 4.535 8.438 31.891 1 96.19 295 LEU A N 1
ATOM 2361 C CA . LEU A 1 295 ? 3.773 8.016 33.062 1 96.19 295 LEU A CA 1
ATOM 2362 C C . LEU A 1 295 ? 2.406 8.688 33.094 1 96.19 295 LEU A C 1
ATOM 2364 O O . LEU A 1 295 ? 1.399 8.047 33.406 1 96.19 295 LEU A O 1
ATOM 2368 N N . LEU A 1 296 ? 2.445 9.977 32.812 1 96.06 296 LEU A N 1
ATOM 2369 C CA . LEU A 1 296 ? 1.187 10.711 32.781 1 96.06 296 LEU A CA 1
ATOM 2370 C C . LEU A 1 296 ? 0.266 10.164 31.688 1 96.06 296 LEU A C 1
ATOM 2372 O O . LEU A 1 296 ? -0.945 10.055 31.891 1 96.06 296 LEU A O 1
ATOM 2376 N N . HIS A 1 297 ? 0.806 9.922 30.547 1 95.62 297 HIS A N 1
ATOM 2377 C CA . HIS A 1 297 ? 0.053 9.328 29.438 1 95.62 297 HIS A CA 1
ATOM 2378 C C . HIS A 1 297 ? -0.63 8.039 29.875 1 95.62 297 HIS A C 1
ATOM 2380 O O . HIS A 1 297 ? -1.81 7.824 29.578 1 95.62 297 HIS A O 1
ATOM 2386 N N . HIS A 1 298 ? 0.06 7.191 30.578 1 94.38 298 HIS A N 1
ATOM 2387 C CA . HIS A 1 298 ? -0.483 5.93 31.047 1 94.38 298 HIS A CA 1
ATOM 2388 C C . HIS A 1 298 ? -1.62 6.156 32.031 1 94.38 298 HIS A C 1
ATOM 2390 O O . HIS A 1 298 ? -2.6 5.41 32.062 1 94.38 298 HIS A O 1
ATOM 2396 N N . ARG A 1 299 ? -1.445 7.098 32.844 1 92.94 299 ARG A N 1
ATOM 2397 C CA . ARG A 1 299 ? -2.494 7.422 33.781 1 92.94 299 ARG A CA 1
ATOM 2398 C C . ARG A 1 299 ? -3.783 7.82 33.094 1 92.94 299 ARG A C 1
ATOM 2400 O O . ARG A 1 299 ? -4.875 7.441 33.531 1 92.94 299 ARG A O 1
ATOM 2407 N N . PHE A 1 300 ? -3.65 8.609 32.031 1 91.38 300 PHE A N 1
ATOM 2408 C CA . PHE A 1 300 ? -4.824 8.984 31.266 1 91.38 300 PHE A CA 1
ATOM 2409 C C . PHE A 1 300 ? -5.469 7.75 30.641 1 91.38 300 PHE A C 1
ATOM 2411 O O . PHE A 1 300 ? -6.695 7.605 30.656 1 91.38 300 PHE A O 1
ATOM 2418 N N . LEU A 1 301 ? -4.621 6.891 30.078 1 88.06 301 LEU A N 1
ATOM 2419 C CA . LEU A 1 301 ? -5.125 5.68 29.438 1 88.06 301 LEU A CA 1
ATOM 2420 C C . LEU A 1 301 ? -5.867 4.805 30.438 1 88.06 301 LEU A C 1
ATOM 2422 O O . LEU A 1 301 ? -6.895 4.207 30.109 1 88.06 301 LEU A O 1
ATOM 2426 N N . ASP A 1 302 ? -5.363 4.684 31.625 1 87.88 302 ASP A N 1
ATOM 2427 C CA . ASP A 1 302 ? -5.977 3.906 32.688 1 87.88 302 ASP A CA 1
ATOM 2428 C C . ASP A 1 302 ? -7.359 4.453 33.062 1 87.88 302 ASP A C 1
ATOM 2430 O O . ASP A 1 302 ? -8.227 3.711 33.531 1 87.88 302 ASP A O 1
ATOM 2434 N N . HIS A 1 303 ? -7.559 5.691 32.781 1 84.94 303 HIS A N 1
ATOM 2435 C CA . HIS A 1 303 ? -8.836 6.328 33.094 1 84.94 303 HIS A CA 1
ATOM 2436 C C . HIS A 1 303 ? -9.672 6.523 31.812 1 84.94 303 HIS A C 1
ATOM 2438 O O . HIS A 1 303 ? -10.594 7.34 31.812 1 84.94 303 HIS A O 1
ATOM 2444 N N . LYS A 1 304 ? -9.203 5.977 30.688 1 80.19 304 LYS A N 1
ATOM 2445 C CA . LYS A 1 304 ? -9.938 5.871 29.438 1 80.19 304 LYS A CA 1
ATOM 2446 C C . LYS A 1 304 ? -9.977 7.215 28.703 1 80.19 304 LYS A C 1
ATOM 2448 O O . LYS A 1 304 ? -10.961 7.531 28.031 1 80.19 304 LYS A O 1
ATOM 2453 N N . LEU A 1 305 ? -9.008 8.031 29.031 1 79.31 305 LEU A N 1
ATOM 2454 C CA . LEU A 1 305 ? -8.789 9.258 28.281 1 79.31 305 LEU A CA 1
ATOM 2455 C C . LEU A 1 305 ? -7.648 9.086 27.281 1 79.31 305 LEU A C 1
ATOM 2457 O O . LEU A 1 305 ? -6.527 8.75 27.672 1 79.31 305 LEU A O 1
ATOM 2461 N N . ILE A 1 306 ? -8.047 9.234 26.031 1 81.06 306 ILE A N 1
ATOM 2462 C CA . ILE A 1 306 ? -7.023 9 25.016 1 81.06 306 ILE A CA 1
ATOM 2463 C C . ILE A 1 306 ? -6.422 10.328 24.578 1 81.06 306 ILE A C 1
ATOM 2465 O O . ILE A 1 306 ? -7.066 11.109 23.875 1 81.06 306 ILE A O 1
ATOM 2469 N N . LEU A 1 307 ? -5.277 10.656 25.125 1 91.31 307 LEU A N 1
ATOM 2470 C CA . LEU A 1 307 ? -4.426 11.758 24.688 1 91.31 307 LEU A CA 1
ATOM 2471 C C . LEU A 1 307 ? -3.158 11.242 24.016 1 91.31 307 LEU A C 1
ATOM 2473 O O . LEU A 1 307 ? -2.645 10.18 24.391 1 91.31 307 LEU A O 1
ATOM 2477 N N . SER A 1 308 ? -2.748 11.914 23.016 1 94 308 SER A N 1
ATOM 2478 C CA . SER A 1 308 ? -1.474 11.555 22.406 1 94 308 SER A CA 1
ATOM 2479 C C . SER A 1 308 ? -0.334 12.406 22.953 1 94 308 SER A C 1
ATOM 2481 O O . SER A 1 308 ? -0.436 13.633 23 1 94 308 SER A O 1
ATOM 2483 N N . SER A 1 309 ? 0.699 11.711 23.391 1 96.06 309 SER A N 1
ATOM 2484 C CA . SER A 1 309 ? 1.817 12.414 24.016 1 96.06 309 SER A CA 1
ATOM 2485 C C . SER A 1 309 ? 2.619 13.203 22.984 1 96.06 309 SER A C 1
ATOM 2487 O O . SER A 1 309 ? 2.709 12.805 21.812 1 96.06 309 SER A O 1
ATOM 2489 N N . GLY A 1 310 ? 3.148 14.305 23.438 1 97.19 310 GLY A N 1
ATOM 2490 C CA . GLY A 1 310 ? 3.959 15.156 22.594 1 97.19 310 GLY A CA 1
ATOM 2491 C C . GLY A 1 310 ? 5.148 14.438 21.984 1 97.19 310 GLY A C 1
ATOM 2492 O O . GLY A 1 310 ? 5.539 14.719 20.844 1 97.19 310 GLY A O 1
ATOM 2493 N N . LYS A 1 311 ? 5.652 13.492 22.719 1 96.06 311 LYS A N 1
ATOM 2494 C CA . LYS A 1 311 ? 6.801 12.719 22.25 1 96.06 311 LYS A CA 1
ATOM 2495 C C . LYS A 1 311 ? 6.488 12.016 20.922 1 96.06 311 LYS A C 1
ATOM 2497 O O . LYS A 1 311 ? 7.344 11.922 20.047 1 96.06 311 LYS A O 1
ATOM 2502 N N . THR A 1 312 ? 5.258 11.523 20.766 1 94.44 312 THR A N 1
ATOM 2503 C CA . THR A 1 312 ? 4.848 10.797 19.562 1 94.44 312 THR A CA 1
ATOM 2504 C C . THR A 1 312 ? 4.82 11.727 18.359 1 94.44 312 THR A C 1
ATOM 2506 O O . THR A 1 312 ? 4.836 11.258 17.219 1 94.44 312 THR A O 1
ATOM 2509 N N . PHE A 1 313 ? 4.801 13.031 18.578 1 97.12 313 PHE A N 1
ATOM 2510 C CA . PHE A 1 313 ? 4.801 14.031 17.516 1 97.12 313 PHE A CA 1
ATOM 2511 C C . PHE A 1 313 ? 6.184 14.656 17.375 1 97.12 313 PHE A C 1
ATOM 2513 O O . PHE A 1 313 ? 6.34 15.672 16.688 1 97.12 313 PHE A O 1
ATOM 2520 N N . MET A 1 314 ? 7.074 14.148 18.094 1 96.44 314 MET A N 1
ATOM 2521 C CA . MET A 1 314 ? 8.461 14.586 18.062 1 96.44 314 MET A CA 1
ATOM 2522 C C . MET A 1 314 ? 8.609 15.984 18.656 1 96.44 314 MET A C 1
ATOM 2524 O O . MET A 1 314 ? 9.422 16.781 18.188 1 96.44 314 MET A O 1
ATOM 2528 N N . CYS A 1 315 ? 7.73 16.266 19.562 1 97.88 315 CYS A N 1
ATOM 2529 C CA . CYS A 1 315 ? 7.898 17.5 20.328 1 97.88 315 CYS A CA 1
ATOM 2530 C C . CYS A 1 315 ? 9.156 17.438 21.188 1 97.88 315 CYS A C 1
ATOM 2532 O O . CYS A 1 315 ? 9.406 16.438 21.859 1 97.88 315 CYS A O 1
ATOM 2534 N N . LYS A 1 316 ? 9.922 18.5 21.141 1 97.19 316 LYS A N 1
ATOM 2535 C CA . LYS A 1 316 ? 11.164 18.5 21.906 1 97.19 316 LYS A CA 1
ATOM 2536 C C . LYS A 1 316 ? 10.906 18.797 23.375 1 97.19 316 LYS A C 1
ATOM 2538 O O . LYS A 1 316 ? 11.734 18.484 24.234 1 97.19 316 LYS A O 1
ATOM 2543 N N . GLU A 1 317 ? 9.789 19.375 23.641 1 97.81 317 GLU A N 1
ATOM 2544 C CA . GLU A 1 317 ? 9.422 19.75 25 1 97.81 317 GLU A CA 1
ATOM 2545 C C . GLU A 1 317 ? 8.492 18.703 25.625 1 97.81 317 GLU A C 1
ATOM 2547 O O . GLU A 1 317 ? 7.406 18.438 25.109 1 97.81 317 GLU A O 1
ATOM 2552 N N . PRO A 1 318 ? 8.898 18.125 26.797 1 98.12 318 PRO A N 1
ATOM 2553 C CA . PRO A 1 318 ? 7.969 17.219 27.469 1 98.12 318 PRO A CA 1
ATOM 2554 C C . PRO A 1 318 ? 6.746 17.938 28.047 1 98.12 318 PRO A C 1
ATOM 2556 O O . PRO A 1 318 ? 6.828 19.125 28.391 1 98.12 318 PRO A O 1
ATOM 2559 N N . GLY A 1 319 ? 5.699 17.203 28.156 1 98.12 319 GLY A N 1
ATOM 2560 C CA . GLY A 1 319 ? 4.543 17.719 28.875 1 98.12 319 GLY A CA 1
ATOM 2561 C C . GLY A 1 319 ? 3.418 18.156 27.953 1 98.12 319 GLY A C 1
ATOM 2562 O O . GLY A 1 319 ? 2.305 18.422 28.406 1 98.12 319 GLY A O 1
ATOM 2563 N N . TRP A 1 320 ? 3.66 18.109 26.672 1 98.06 320 TRP A N 1
ATOM 2564 C CA . TRP A 1 320 ? 2.629 18.484 25.703 1 98.06 320 TRP A CA 1
ATOM 2565 C C . TRP A 1 320 ? 1.855 17.25 25.234 1 98.06 320 TRP A C 1
ATOM 2567 O O . TRP A 1 320 ? 2.408 16.141 25.172 1 98.06 320 TRP A O 1
ATOM 2577 N N . PHE A 1 321 ? 0.563 17.453 25 1 97.75 321 PHE A N 1
ATOM 2578 C CA . PHE A 1 321 ? -0.334 16.391 24.547 1 97.75 321 PHE A CA 1
ATOM 2579 C C . PHE A 1 321 ? -1.291 16.938 23.484 1 97.75 321 PHE A C 1
ATOM 2581 O O . PHE A 1 321 ? -1.596 18.125 23.469 1 97.75 321 PHE A O 1
ATOM 2588 N N . ARG A 1 322 ? -1.668 16.094 22.609 1 96.44 322 ARG A N 1
ATOM 2589 C CA . ARG A 1 322 ? -2.748 16.422 21.672 1 96.44 322 ARG A CA 1
ATOM 2590 C C . ARG A 1 322 ? -4.078 15.859 22.156 1 96.44 322 ARG A C 1
ATOM 2592 O O . ARG A 1 322 ? -4.18 14.656 22.438 1 96.44 322 ARG A O 1
ATOM 2599 N N . LEU A 1 323 ? -5.012 16.688 22.328 1 94.5 323 LEU A N 1
ATOM 2600 C CA . LEU A 1 323 ? -6.375 16.312 22.688 1 94.5 323 LEU A CA 1
ATOM 2601 C C . LEU A 1 323 ? -7.309 16.422 21.484 1 94.5 323 LEU A C 1
ATOM 2603 O O . LEU A 1 323 ? -7.438 17.484 20.891 1 94.5 323 LEU A O 1
ATOM 2607 N N . VAL A 1 324 ? -7.945 15.312 21.094 1 91.44 324 VAL A N 1
ATOM 2608 C CA . VAL A 1 324 ? -8.859 15.32 19.953 1 91.44 324 VAL A CA 1
ATOM 2609 C C . VAL A 1 324 ? -10.266 15.703 20.422 1 91.44 324 VAL A C 1
ATOM 2611 O O . VAL A 1 324 ? -10.805 15.086 21.344 1 91.44 324 VAL A O 1
ATOM 2614 N N . PHE A 1 325 ? -10.867 16.734 19.859 1 87.81 325 PHE A N 1
ATOM 2615 C CA . PHE A 1 325 ? -12.188 17.156 20.312 1 87.81 325 PHE A CA 1
ATOM 2616 C C . PHE A 1 325 ? -13.266 16.719 19.328 1 87.81 325 PHE A C 1
ATOM 2618 O O . PHE A 1 325 ? -14.461 16.812 19.625 1 87.81 325 PHE A O 1
ATOM 2625 N N . ALA A 1 326 ? -12.961 16.344 18.156 1 71.56 326 ALA A N 1
ATOM 2626 C CA . ALA A 1 326 ? -13.945 15.953 17.141 1 71.56 326 ALA A CA 1
ATOM 2627 C C . ALA A 1 326 ? -14.555 14.594 17.484 1 71.56 326 ALA A C 1
ATOM 2629 O O . ALA A 1 326 ? -15.461 14.125 16.781 1 71.56 326 ALA A O 1
ATOM 2630 N N . ALA A 1 327 ? -14.25 14.062 18.406 1 62.62 327 ALA A N 1
ATOM 2631 C CA . ALA A 1 327 ? -14.883 12.797 18.781 1 62.62 327 ALA A CA 1
ATOM 2632 C C . ALA A 1 327 ? -16.312 13.023 19.25 1 62.62 327 ALA A C 1
ATOM 2634 O O . ALA A 1 327 ? -16.688 14.133 19.656 1 62.62 327 ALA A O 1
ATOM 2635 N N . ARG A 1 328 ? -17.219 12.086 19.109 1 55.72 328 ARG A N 1
ATOM 2636 C CA . ARG A 1 328 ? -18.641 12.141 19.453 1 55.72 328 ARG A CA 1
ATOM 2637 C C . ARG A 1 328 ? -18.875 12.859 20.766 1 55.72 328 ARG A C 1
ATOM 2639 O O . ARG A 1 328 ? -18.219 12.555 21.766 1 55.72 328 ARG A O 1
ATOM 2646 N N . PRO A 1 329 ? -19.734 13.961 20.562 1 45.78 329 PRO A N 1
ATOM 2647 C CA . PRO A 1 329 ? -20.078 14.781 21.734 1 45.78 329 PRO A CA 1
ATOM 2648 C C . PRO A 1 329 ? -20.359 13.945 22.984 1 45.78 329 PRO A C 1
ATOM 2650 O O . PRO A 1 329 ? -20.016 14.352 24.094 1 45.78 329 PRO A O 1
ATOM 2653 N N . HIS A 1 330 ? -21.094 12.914 22.734 1 43.34 330 HIS A N 1
ATOM 2654 C CA . HIS A 1 330 ? -21.5 12.172 23.922 1 43.34 330 HIS A CA 1
ATOM 2655 C C . HIS A 1 330 ? -20.297 11.625 24.672 1 43.34 330 HIS A C 1
ATOM 2657 O O . HIS A 1 330 ? -20.359 11.43 25.891 1 43.34 330 HIS A O 1
ATOM 2663 N N . LEU A 1 331 ? -19.359 11.398 23.875 1 44.94 331 LEU A N 1
ATOM 2664 C CA . LEU A 1 331 ? -18.156 10.906 24.547 1 44.94 331 LEU A CA 1
ATOM 2665 C C . LEU A 1 331 ? -17.438 12.031 25.281 1 44.94 331 LEU A C 1
ATOM 2667 O O . LEU A 1 331 ? -16.766 11.797 26.281 1 44.94 331 LEU A O 1
ATOM 2671 N N . LEU A 1 332 ? -17.562 13.234 24.766 1 41.88 332 LEU A N 1
ATOM 2672 C CA . LEU A 1 332 ? -16.969 14.391 25.422 1 41.88 332 LEU A CA 1
ATOM 2673 C C . LEU A 1 332 ? -17.703 14.711 26.719 1 41.88 332 LEU A C 1
ATOM 2675 O O . LEU A 1 332 ? -17.078 15.148 27.703 1 41.88 332 LEU A O 1
ATOM 2679 N N . ARG A 1 333 ? -19.016 14.617 26.625 1 42.5 333 ARG A N 1
ATOM 2680 C CA . ARG A 1 333 ? -19.812 14.922 27.812 1 42.5 333 ARG A CA 1
ATOM 2681 C C . ARG A 1 333 ? -19.578 13.883 28.906 1 42.5 333 ARG A C 1
ATOM 2683 O O . ARG A 1 333 ? -19.688 14.188 30.094 1 42.5 333 ARG A O 1
ATOM 2690 N N . SER A 1 334 ? -19.438 12.57 28.438 1 40.81 334 SER A N 1
ATOM 2691 C CA . SER A 1 334 ? -19.281 11.539 29.453 1 40.81 334 SER A CA 1
ATOM 2692 C C . SER A 1 334 ? -17.828 11.438 29.922 1 40.81 334 SER A C 1
ATOM 2694 O O . SER A 1 334 ? -17.531 10.695 30.859 1 40.81 334 SER A O 1
ATOM 2696 N N . GLY A 1 335 ? -17.031 12.422 29.703 1 41.5 335 GLY A N 1
ATOM 2697 C CA . GLY A 1 335 ? -15.641 12.383 30.125 1 41.5 335 GLY A CA 1
ATOM 2698 C C . GLY A 1 335 ? -14.836 11.328 29.391 1 41.5 335 GLY A C 1
ATOM 2699 O O . GLY A 1 335 ? -13.703 11.016 29.781 1 41.5 335 GLY A O 1
ATOM 2700 N N . GLU A 1 336 ? -15.391 10.555 28.547 1 36.97 336 GLU A N 1
ATOM 2701 C CA . GLU A 1 336 ? -14.656 9.523 27.828 1 36.97 336 GLU A CA 1
ATOM 2702 C C . GLU A 1 336 ? -13.969 10.094 26.594 1 36.97 336 GLU A C 1
ATOM 2704 O O . GLU A 1 336 ? -14.633 10.5 25.641 1 36.97 336 GLU A O 1
ATOM 2709 N N . TRP A 1 337 ? -13.008 10.82 26.75 1 36.47 337 TRP A N 1
ATOM 2710 C CA . TRP A 1 337 ? -12.172 11.414 25.719 1 36.47 337 TRP A CA 1
ATOM 2711 C C . TRP A 1 337 ? -11.453 10.336 24.906 1 36.47 337 TRP A C 1
ATOM 2713 O O . TRP A 1 337 ? -10.859 9.414 25.484 1 36.47 337 TRP A O 1
ATOM 2723 N N . SER A 1 338 ? -11.969 9.836 23.781 1 33.72 338 SER A N 1
ATOM 2724 C CA . SER A 1 338 ? -11.234 8.867 22.953 1 33.72 338 SER A CA 1
ATOM 2725 C C . SER A 1 338 ? -10.109 9.547 22.188 1 33.72 338 SER A C 1
ATOM 2727 O O . SER A 1 338 ? -10.234 10.703 21.781 1 33.72 338 SER A O 1
ATOM 2729 N N . MET B 1 1 ? -3.391 1.604 14.555 1 32.88 1 MET B N 1
ATOM 2730 C CA . MET B 1 1 ? -4.062 0.575 15.344 1 32.88 1 MET B CA 1
ATOM 2731 C C . MET B 1 1 ? -4.965 -0.281 14.461 1 32.88 1 MET B C 1
ATOM 2733 O O . MET B 1 1 ? -5.867 0.236 13.797 1 32.88 1 MET B O 1
ATOM 2737 N N . THR B 1 2 ? -4.445 -1.172 13.945 1 44.09 2 THR B N 1
ATOM 2738 C CA . THR B 1 2 ? -5.242 -2.102 13.156 1 44.09 2 THR B CA 1
ATOM 2739 C C . THR B 1 2 ? -6.57 -2.404 13.844 1 44.09 2 THR B C 1
ATOM 2741 O O . THR B 1 2 ? -6.59 -2.818 15.008 1 44.09 2 THR B O 1
ATOM 2744 N N . SER B 1 3 ? -7.699 -1.678 13.438 1 50.75 3 SER B N 1
ATOM 2745 C CA . SER B 1 3 ? -9.086 -1.661 13.875 1 50.75 3 SER B CA 1
ATOM 2746 C C . SER B 1 3 ? -9.57 -3.062 14.227 1 50.75 3 SER B C 1
ATOM 2748 O O . SER B 1 3 ? -8.984 -4.055 13.797 1 50.75 3 SER B O 1
ATOM 2750 N N . ARG B 1 4 ? -10.297 -3.152 15.352 1 49 4 ARG B N 1
ATOM 2751 C CA . ARG B 1 4 ? -11.141 -4.297 15.68 1 49 4 ARG B CA 1
ATOM 2752 C C . ARG B 1 4 ? -11.617 -5.004 14.422 1 49 4 ARG B C 1
ATOM 2754 O O . ARG B 1 4 ? -11.688 -6.234 14.375 1 49 4 ARG B O 1
ATOM 2761 N N . LYS B 1 5 ? -11.789 -4.305 13.367 1 57.59 5 LYS B N 1
ATOM 2762 C CA . LYS B 1 5 ? -12.305 -4.84 12.109 1 57.59 5 LYS B CA 1
ATOM 2763 C C . LYS B 1 5 ? -11.266 -5.711 11.414 1 57.59 5 LYS B C 1
ATOM 2765 O O . LYS B 1 5 ? -11.602 -6.75 10.844 1 57.59 5 LYS B O 1
ATOM 2770 N N . CYS B 1 6 ? -10.047 -5.402 11.742 1 72.44 6 CYS B N 1
ATOM 2771 C CA . CYS B 1 6 ? -9.008 -6.215 11.109 1 72.44 6 CYS B CA 1
ATOM 2772 C C . CYS B 1 6 ? -8.906 -7.578 11.773 1 72.44 6 CYS B C 1
ATOM 2774 O O . CYS B 1 6 ? -8.742 -8.594 11.102 1 72.44 6 CYS B O 1
ATOM 2776 N N . LEU B 1 7 ? -9.328 -7.582 12.961 1 82.44 7 LEU B N 1
ATOM 2777 C CA . LEU B 1 7 ? -9.266 -8.852 13.672 1 82.44 7 LEU B CA 1
ATOM 2778 C C . LEU B 1 7 ? -10.367 -9.797 13.203 1 82.44 7 LEU B C 1
ATOM 2780 O O . LEU B 1 7 ? -10.133 -10.992 13.031 1 82.44 7 LEU B O 1
ATOM 2784 N N . VAL B 1 8 ? -11.469 -9.289 12.898 1 91.5 8 VAL B N 1
ATOM 2785 C CA . VAL B 1 8 ? -12.617 -10.102 12.477 1 91.5 8 VAL B CA 1
ATOM 2786 C C . VAL B 1 8 ? -12.336 -10.719 11.109 1 91.5 8 VAL B C 1
ATOM 2788 O O . VAL B 1 8 ? -12.609 -11.898 10.891 1 91.5 8 VAL B O 1
ATOM 2791 N N . LEU B 1 9 ? -11.836 -9.977 10.258 1 95.56 9 LEU B N 1
ATOM 2792 C CA . LEU B 1 9 ? -11.539 -10.5 8.93 1 95.56 9 LEU B CA 1
ATOM 2793 C C . LEU B 1 9 ? -10.406 -11.523 8.992 1 95.56 9 LEU B C 1
ATOM 2795 O O . LEU B 1 9 ? -10.43 -12.523 8.273 1 95.56 9 LEU B O 1
ATOM 2799 N N . ARG B 1 10 ? -9.422 -11.312 9.82 1 97.12 10 ARG B N 1
ATOM 2800 C CA . ARG B 1 10 ? -8.32 -12.266 9.977 1 97.12 10 ARG B CA 1
ATOM 2801 C C . ARG B 1 10 ? -8.836 -13.617 10.445 1 97.12 10 ARG B C 1
ATOM 2803 O O . ARG B 1 10 ? -8.375 -14.664 9.969 1 97.12 10 ARG B O 1
ATOM 2810 N N . LYS B 1 11 ? -9.766 -13.562 11.391 1 97.56 11 LYS B N 1
ATOM 2811 C CA . LYS B 1 11 ? -10.359 -14.797 11.883 1 97.56 11 LYS B CA 1
ATOM 2812 C C . LYS B 1 11 ? -11.086 -15.539 10.766 1 97.56 11 LYS B C 1
ATOM 2814 O O . LYS B 1 11 ? -10.961 -16.766 10.641 1 97.56 11 LYS B O 1
ATOM 2819 N N . GLU B 1 12 ? -11.82 -14.773 10.008 1 97.75 12 GLU B N 1
ATOM 2820 C CA . GLU B 1 12 ? -12.562 -15.391 8.906 1 97.75 12 GLU B CA 1
ATOM 2821 C C . GLU B 1 12 ? -11.617 -15.969 7.859 1 97.75 12 GLU B C 1
ATOM 2823 O O . GLU B 1 12 ? -11.883 -17.031 7.289 1 97.75 12 GLU B O 1
ATOM 2828 N N . VAL B 1 13 ? -10.508 -15.305 7.602 1 98.19 13 VAL B N 1
ATOM 2829 C CA . VAL B 1 13 ? -9.523 -15.781 6.637 1 98.19 13 VAL B CA 1
ATOM 2830 C C . VAL B 1 13 ? -8.875 -17.062 7.152 1 98.19 13 VAL B C 1
ATOM 2832 O O . VAL B 1 13 ? -8.688 -18.016 6.398 1 98.19 13 VAL B O 1
ATOM 2835 N N . ALA B 1 14 ? -8.531 -17.078 8.414 1 98.44 14 ALA B N 1
ATOM 2836 C CA . ALA B 1 14 ? -7.953 -18.281 9.016 1 98.44 14 ALA B CA 1
ATOM 2837 C C . ALA B 1 14 ? -8.906 -19.469 8.883 1 98.44 14 ALA B C 1
ATOM 2839 O O . ALA B 1 14 ? -8.484 -20.562 8.531 1 98.44 14 ALA B O 1
ATOM 2840 N N . ARG B 1 15 ? -10.164 -19.219 9.203 1 98.19 15 ARG B N 1
ATOM 2841 C CA . ARG B 1 15 ? -11.172 -20.266 9.094 1 98.19 15 ARG B CA 1
ATOM 2842 C C . ARG B 1 15 ? -11.312 -20.734 7.648 1 98.19 15 ARG B C 1
ATOM 2844 O O . ARG B 1 15 ? -11.391 -21.938 7.383 1 98.19 15 ARG B O 1
ATOM 2851 N N . PHE B 1 16 ? -11.422 -19.812 6.793 1 98.5 16 PHE B N 1
ATOM 2852 C CA . PHE B 1 16 ? -11.578 -20.109 5.371 1 98.5 16 PHE B CA 1
ATOM 2853 C C . PHE B 1 16 ? -10.422 -20.984 4.875 1 98.5 16 PHE B C 1
ATOM 2855 O O . PHE B 1 16 ? -10.648 -22.016 4.246 1 98.5 16 PHE B O 1
ATOM 2862 N N . LEU B 1 17 ? -9.195 -20.547 5.148 1 98.56 17 LEU B N 1
ATOM 2863 C CA . LEU B 1 17 ? -8.016 -21.281 4.695 1 98.56 17 LEU B CA 1
ATOM 2864 C C . LEU B 1 17 ? -7.934 -22.641 5.367 1 98.56 17 LEU B C 1
ATOM 2866 O O . LEU B 1 17 ? -7.512 -23.625 4.742 1 98.56 17 LEU B O 1
ATOM 2870 N N . THR B 1 18 ? -8.289 -22.703 6.656 1 98.5 18 THR B N 1
ATOM 2871 C CA . THR B 1 18 ? -8.328 -23.984 7.34 1 98.5 18 THR B CA 1
ATOM 2872 C C . THR B 1 18 ? -9.211 -24.984 6.586 1 98.5 18 THR B C 1
ATOM 2874 O O . THR B 1 18 ? -8.805 -26.125 6.352 1 98.5 18 THR B O 1
ATOM 2877 N N . PHE B 1 19 ? -10.328 -24.547 6.199 1 98.06 19 PHE B N 1
ATOM 2878 C CA . PHE B 1 19 ? -11.32 -25.406 5.582 1 98.06 19 PHE B CA 1
ATOM 2879 C C . PHE B 1 19 ? -10.914 -25.766 4.156 1 98.06 19 PHE B C 1
ATOM 2881 O O . PHE B 1 19 ? -10.82 -26.953 3.807 1 98.06 19 PHE B O 1
ATOM 2888 N N . TYR B 1 20 ? -10.641 -24.812 3.336 1 97.69 20 TYR B N 1
ATOM 2889 C CA . TYR B 1 20 ? -10.469 -25.047 1.905 1 97.69 20 TYR B CA 1
ATOM 2890 C C . TYR B 1 20 ? -9.086 -25.625 1.606 1 97.69 20 TYR B C 1
ATOM 2892 O O . TYR B 1 20 ? -8.906 -26.328 0.611 1 97.69 20 TYR B O 1
ATOM 2900 N N . CYS B 1 21 ? -8.117 -25.297 2.465 1 97.75 21 CYS B N 1
ATOM 2901 C CA . CYS B 1 21 ? -6.793 -25.891 2.293 1 97.75 21 CYS B CA 1
ATOM 2902 C C . CYS B 1 21 ? -6.707 -27.25 2.982 1 97.75 21 CYS B C 1
ATOM 2904 O O . CYS B 1 21 ? -5.734 -27.984 2.803 1 97.75 21 CYS B O 1
ATOM 2906 N N . LYS B 1 22 ? -7.746 -27.562 3.717 1 97.19 22 LYS B N 1
ATOM 2907 C CA . LYS B 1 22 ? -7.785 -28.828 4.449 1 97.19 22 LYS B CA 1
ATOM 2908 C C . LYS B 1 22 ? -6.562 -28.984 5.352 1 97.19 22 LYS B C 1
ATOM 2910 O O . LYS B 1 22 ? -5.863 -30 5.293 1 97.19 22 LYS B O 1
ATOM 2915 N N . THR B 1 23 ? -6.344 -27.938 6.105 1 97.31 23 THR B N 1
ATOM 2916 C CA . THR B 1 23 ? -5.203 -27.969 7.016 1 97.31 23 THR B CA 1
ATOM 2917 C C . THR B 1 23 ? -5.438 -28.969 8.141 1 97.31 23 THR B C 1
ATOM 2919 O O . THR B 1 23 ? -6.578 -29.203 8.547 1 97.31 23 THR B O 1
ATOM 2922 N N . PRO B 1 24 ? -4.375 -29.656 8.602 1 95.94 24 PRO B N 1
ATOM 2923 C CA . PRO B 1 24 ? -4.551 -30.625 9.688 1 95.94 24 PRO B CA 1
ATOM 2924 C C . PRO B 1 24 ? -5.016 -29.984 10.992 1 95.94 24 PRO B C 1
ATOM 2926 O O . PRO B 1 24 ? -5.707 -30.609 11.789 1 95.94 24 PRO B O 1
ATOM 2929 N N . GLU B 1 25 ? -4.609 -28.812 11.242 1 95.5 25 GLU B N 1
ATOM 2930 C CA . GLU B 1 25 ? -4.992 -28.031 12.422 1 95.5 25 GLU B CA 1
ATOM 2931 C C . GLU B 1 25 ? -5.578 -26.688 12.023 1 95.5 25 GLU B C 1
ATOM 2933 O O . GLU B 1 25 ? -5.336 -26.203 10.914 1 95.5 25 GLU B O 1
ATOM 2938 N N . LEU B 1 26 ? -6.32 -26.172 12.977 1 97.06 26 LEU B N 1
ATOM 2939 C CA . LEU B 1 26 ? -6.859 -24.828 12.75 1 97.06 26 LEU B CA 1
ATOM 2940 C C . LEU B 1 26 ? -5.738 -23.797 12.633 1 97.06 26 LEU B C 1
ATOM 2942 O O . LEU B 1 26 ? -4.773 -23.844 13.398 1 97.06 26 LEU B O 1
ATOM 2946 N N . LEU B 1 27 ? -5.852 -22.984 11.641 1 97.75 27 LEU B N 1
ATOM 2947 C CA . LEU B 1 27 ? -4.863 -21.922 11.477 1 97.75 27 LEU B CA 1
ATOM 2948 C C . LEU B 1 27 ? -5.102 -20.797 12.469 1 97.75 27 LEU B C 1
ATOM 2950 O O . LEU B 1 27 ? -6.25 -20.453 12.758 1 97.75 27 LEU B O 1
ATOM 2954 N N . ASP B 1 28 ? -4.039 -20.266 13.023 1 97.25 28 ASP B N 1
ATOM 2955 C CA . ASP B 1 28 ? -4.098 -19.203 14.008 1 97.25 28 ASP B CA 1
ATOM 2956 C C . ASP B 1 28 ? -4.336 -17.844 13.336 1 97.25 28 ASP B C 1
ATOM 2958 O O . ASP B 1 28 ? -3.51 -17.391 12.539 1 97.25 28 ASP B O 1
ATOM 2962 N N . PRO B 1 29 ? -5.461 -17.156 13.688 1 97.12 29 PRO B N 1
ATOM 2963 C CA . PRO B 1 29 ? -5.727 -15.844 13.102 1 97.12 29 PRO B CA 1
ATOM 2964 C C . PRO B 1 29 ? -4.598 -14.852 13.359 1 97.12 29 PRO B C 1
ATOM 2966 O O . PRO B 1 29 ? -4.383 -13.938 12.562 1 97.12 29 PRO B O 1
ATOM 2969 N N . GLU B 1 30 ? -3.82 -14.969 14.414 1 95.38 30 GLU B N 1
ATOM 2970 C CA . GLU B 1 30 ? -2.721 -14.07 14.742 1 95.38 30 GLU B CA 1
ATOM 2971 C C . GLU B 1 30 ? -1.582 -14.203 13.734 1 95.38 30 GLU B C 1
ATOM 2973 O O . GLU B 1 30 ? -0.724 -13.32 13.633 1 95.38 30 GLU B O 1
ATOM 2978 N N . ASN B 1 31 ? -1.642 -15.305 12.969 1 97.12 31 ASN B N 1
ATOM 2979 C CA . ASN B 1 31 ? -0.606 -15.578 11.984 1 97.12 31 ASN B CA 1
ATOM 2980 C C . 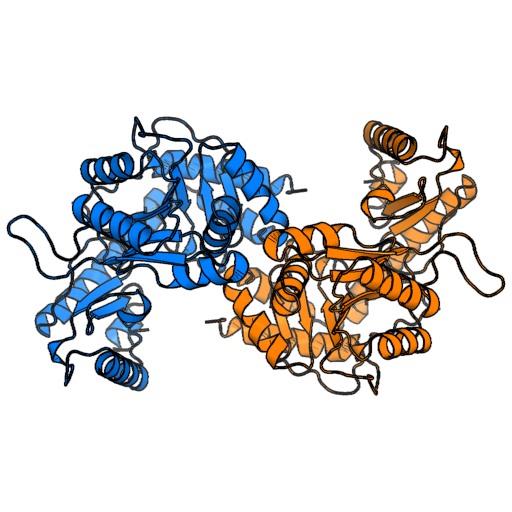ASN B 1 31 ? -1.07 -15.219 10.57 1 97.12 31 ASN B C 1
ATOM 2982 O O . ASN B 1 31 ? -0.411 -15.562 9.594 1 97.12 31 ASN B O 1
ATOM 2986 N N . VAL B 1 32 ? -2.238 -14.578 10.539 1 98.25 32 VAL B N 1
ATOM 2987 C CA . VAL B 1 32 ? -2.777 -14.086 9.273 1 98.25 32 VAL B CA 1
ATOM 2988 C C . VAL B 1 32 ? -2.5 -12.586 9.133 1 98.25 32 VAL B C 1
ATOM 2990 O O . VAL B 1 32 ? -2.775 -11.812 10.055 1 98.25 32 VAL B O 1
ATOM 2993 N N . VAL B 1 33 ? -1.896 -12.211 8.039 1 98.12 33 VAL B N 1
ATOM 2994 C CA . VAL B 1 33 ? -1.715 -10.797 7.719 1 98.12 33 VAL B CA 1
ATOM 2995 C C . VAL B 1 33 ? -2.48 -10.453 6.445 1 98.12 33 VAL B C 1
ATOM 2997 O O . VAL B 1 33 ? -2.379 -11.164 5.441 1 98.12 33 VAL B O 1
ATOM 3000 N N . ILE B 1 34 ? -3.299 -9.414 6.523 1 97.38 34 ILE B N 1
ATOM 3001 C CA . ILE B 1 34 ? -4.105 -8.977 5.391 1 97.38 34 ILE B CA 1
ATOM 3002 C C . ILE B 1 34 ? -3.598 -7.633 4.883 1 97.38 34 ILE B C 1
ATOM 3004 O O . ILE B 1 34 ? -3.449 -6.688 5.664 1 97.38 34 ILE B O 1
ATOM 3008 N N . LEU B 1 35 ? -3.258 -7.531 3.623 1 96.81 35 LEU B N 1
ATOM 3009 C CA . LEU B 1 35 ? -2.885 -6.289 2.955 1 96.81 35 LEU B CA 1
ATOM 3010 C C . LEU B 1 35 ? -3.746 -6.055 1.719 1 96.81 35 LEU B C 1
ATOM 3012 O O . LEU B 1 35 ? -4.59 -6.891 1.379 1 96.81 35 LEU B O 1
ATOM 3016 N N . ASN B 1 36 ? -3.555 -4.898 1.035 1 95.06 36 ASN B N 1
ATOM 3017 C CA . ASN B 1 36 ? -4.445 -4.469 -0.039 1 95.06 36 ASN B CA 1
ATOM 3018 C C . ASN B 1 36 ? -4.059 -5.102 -1.373 1 95.06 36 ASN B C 1
ATOM 3020 O O . ASN B 1 36 ? -4.031 -4.422 -2.402 1 95.06 36 ASN B O 1
ATOM 3024 N N . GLY B 1 37 ? -3.807 -6.375 -1.389 1 95.06 37 GLY B N 1
ATOM 3025 C CA . GLY B 1 37 ? -3.488 -7.148 -2.58 1 95.06 37 GLY B CA 1
ATOM 3026 C C . GLY B 1 37 ? -2.357 -8.133 -2.365 1 95.06 37 GLY B C 1
ATOM 3027 O O . GLY B 1 37 ? -1.496 -7.926 -1.509 1 95.06 37 GLY B O 1
ATOM 3028 N N . CYS B 1 38 ? -2.299 -9.156 -3.211 1 96 38 CYS B N 1
ATOM 3029 C CA . CYS B 1 38 ? -1.25 -10.164 -3.08 1 96 38 CYS B CA 1
ATOM 3030 C C . CYS B 1 38 ? 0.103 -9.594 -3.498 1 96 38 CYS B C 1
ATOM 3032 O O . CYS B 1 38 ? 1.138 -9.992 -2.957 1 96 38 CYS B O 1
ATOM 3034 N N . SER B 1 39 ? 0.073 -8.68 -4.48 1 95.5 39 SER B N 1
ATOM 3035 C CA . SER B 1 39 ? 1.323 -8.031 -4.855 1 95.5 39 SER B CA 1
ATOM 3036 C C . SER B 1 39 ? 1.903 -7.234 -3.688 1 95.5 39 SER B C 1
ATOM 3038 O O . SER B 1 39 ? 3.121 -7.203 -3.496 1 95.5 39 SER B O 1
ATOM 3040 N N . ALA B 1 40 ? 1.024 -6.566 -2.93 1 96.62 40 ALA B N 1
ATOM 3041 C CA . ALA B 1 40 ? 1.466 -5.852 -1.735 1 96.62 40 ALA B CA 1
ATOM 3042 C C . ALA B 1 40 ? 2.035 -6.816 -0.697 1 96.62 40 ALA B C 1
ATOM 3044 O O . ALA B 1 40 ? 3.061 -6.535 -0.073 1 96.62 40 ALA B O 1
ATOM 3045 N N . VAL B 1 41 ? 1.377 -7.945 -0.518 1 97.81 41 VAL B N 1
ATOM 3046 C CA . VAL B 1 41 ? 1.852 -8.961 0.416 1 97.81 41 VAL B CA 1
ATOM 3047 C C . VAL B 1 41 ? 3.25 -9.422 0.013 1 97.81 41 VAL B C 1
ATOM 3049 O O . VAL B 1 41 ? 4.156 -9.477 0.847 1 97.81 41 VAL B O 1
ATOM 3052 N N . PHE B 1 42 ? 3.402 -9.695 -1.229 1 98.06 42 PHE B N 1
ATOM 3053 C CA . PHE B 1 42 ? 4.676 -10.203 -1.726 1 98.06 42 PHE B CA 1
ATOM 3054 C C . PHE B 1 42 ? 5.773 -9.156 -1.576 1 98.06 42 PHE B C 1
ATOM 3056 O O . PHE B 1 42 ? 6.891 -9.469 -1.161 1 98.06 42 PHE B O 1
ATOM 3063 N N . SER B 1 43 ? 5.48 -7.93 -1.936 1 97.5 43 SER B N 1
ATOM 3064 C CA . SER B 1 43 ? 6.438 -6.84 -1.813 1 97.5 43 SER B CA 1
ATOM 3065 C C . SER B 1 43 ? 6.875 -6.645 -0.364 1 97.5 43 SER B C 1
ATOM 3067 O O . SER B 1 43 ? 8.062 -6.484 -0.083 1 97.5 43 SER B O 1
ATOM 3069 N N . ALA B 1 44 ? 5.91 -6.625 0.558 1 97.62 44 ALA B N 1
ATOM 3070 C CA . ALA B 1 44 ? 6.215 -6.484 1.979 1 97.62 44 ALA B CA 1
ATOM 3071 C C . ALA B 1 44 ? 7.055 -7.652 2.482 1 97.62 44 ALA B C 1
ATOM 3073 O O . ALA B 1 44 ? 7.977 -7.465 3.279 1 97.62 44 ALA B O 1
ATOM 3074 N N . LEU B 1 45 ? 6.73 -8.852 1.999 1 98.12 45 LEU B N 1
ATOM 3075 C CA . LEU B 1 45 ? 7.492 -10.031 2.396 1 98.12 45 LEU B CA 1
ATOM 3076 C C . LEU B 1 45 ? 8.945 -9.922 1.938 1 98.12 45 LEU B C 1
ATOM 3078 O O . LEU B 1 45 ? 9.859 -10.312 2.666 1 98.12 45 LEU B O 1
ATOM 3082 N N . ALA B 1 46 ? 9.109 -9.461 0.711 1 97.81 46 ALA B N 1
ATOM 3083 C CA . ALA B 1 46 ? 10.469 -9.242 0.214 1 97.81 46 ALA B CA 1
ATOM 3084 C C . ALA B 1 46 ? 11.234 -8.281 1.118 1 97.81 46 ALA B C 1
ATOM 3086 O O . ALA B 1 46 ? 12.414 -8.5 1.413 1 97.81 46 ALA B O 1
ATOM 3087 N N . MET B 1 47 ? 10.562 -7.191 1.587 1 96.75 47 MET B N 1
ATOM 3088 C CA . MET B 1 47 ? 11.172 -6.227 2.498 1 96.75 47 MET B CA 1
ATOM 3089 C C . MET B 1 47 ? 11.562 -6.891 3.812 1 96.75 47 MET B C 1
ATOM 3091 O O . MET B 1 47 ? 12.602 -6.562 4.395 1 96.75 47 MET B O 1
ATOM 3095 N N . VAL B 1 48 ? 10.766 -7.789 4.258 1 98.06 48 VAL B N 1
ATOM 3096 C CA . VAL B 1 48 ? 10.922 -8.398 5.574 1 98.06 48 VAL B CA 1
ATOM 3097 C C . VAL B 1 48 ? 12.016 -9.461 5.523 1 98.06 48 VAL B C 1
ATOM 3099 O O . VAL B 1 48 ? 12.797 -9.602 6.465 1 98.06 48 VAL B O 1
ATOM 3102 N N . LEU B 1 49 ? 12.109 -10.195 4.41 1 98.25 49 LEU B N 1
ATOM 3103 C CA . LEU B 1 49 ? 12.93 -11.398 4.371 1 98.25 49 LEU B CA 1
ATOM 3104 C C . LEU B 1 49 ? 14.297 -11.109 3.758 1 98.25 49 LEU B C 1
ATOM 3106 O O . LEU B 1 49 ? 15.227 -11.898 3.898 1 98.25 49 LEU B O 1
ATOM 3110 N N . CYS B 1 50 ? 14.414 -9.969 3.041 1 97.69 50 CYS B N 1
ATOM 3111 C CA . CYS B 1 50 ? 15.633 -9.758 2.273 1 97.69 50 CYS B CA 1
ATOM 3112 C C . CYS B 1 50 ? 16.219 -8.375 2.545 1 97.69 50 CYS B C 1
ATOM 3114 O O . CYS B 1 50 ? 15.484 -7.441 2.873 1 97.69 50 CYS B O 1
ATOM 3116 N N . ASP B 1 51 ? 17.469 -8.273 2.447 1 96.38 51 ASP B N 1
ATOM 3117 C CA . ASP B 1 51 ? 18.141 -6.988 2.266 1 96.38 51 ASP B CA 1
ATOM 3118 C C . ASP B 1 51 ? 18.234 -6.621 0.787 1 96.38 51 ASP B C 1
ATOM 3120 O O . ASP B 1 51 ? 18.156 -7.492 -0.081 1 96.38 51 ASP B O 1
ATOM 3124 N N . PRO B 1 52 ? 18.375 -5.309 0.515 1 94.44 52 PRO B N 1
ATOM 3125 C CA . PRO B 1 52 ? 18.562 -4.926 -0.887 1 94.44 52 PRO B CA 1
ATOM 3126 C C . PRO B 1 52 ? 19.703 -5.676 -1.562 1 94.44 52 PRO B C 1
ATOM 3128 O O . PRO B 1 52 ? 20.766 -5.848 -0.965 1 94.44 52 PRO B O 1
ATOM 3131 N N . GLY B 1 53 ? 19.453 -6.188 -2.74 1 95.94 53 GLY B N 1
ATOM 3132 C CA . GLY B 1 53 ? 20.469 -6.906 -3.49 1 95.94 53 GLY B CA 1
ATOM 3133 C C . GLY B 1 53 ? 20.391 -8.414 -3.32 1 95.94 53 GLY B C 1
ATOM 3134 O O . GLY B 1 53 ? 20.922 -9.164 -4.137 1 95.94 53 GLY B O 1
ATOM 3135 N N . GLU B 1 54 ? 19.734 -8.906 -2.256 1 98.19 54 GLU B N 1
ATOM 3136 C CA . GLU B 1 54 ? 19.516 -10.344 -2.098 1 98.19 54 GLU B CA 1
ATOM 3137 C C . GLU B 1 54 ? 18.438 -10.844 -3.057 1 98.19 54 GLU B C 1
ATOM 3139 O O . GLU B 1 54 ? 17.891 -10.07 -3.846 1 98.19 54 GLU B O 1
ATOM 3144 N N . ALA B 1 55 ? 18.219 -12.211 -3.051 1 98.38 55 ALA B N 1
ATOM 3145 C CA . ALA B 1 55 ? 17.453 -12.703 -4.188 1 98.38 55 ALA B CA 1
ATOM 3146 C C . ALA B 1 55 ? 16.5 -13.82 -3.766 1 98.38 55 ALA B C 1
ATOM 3148 O O . ALA B 1 55 ? 16.703 -14.453 -2.73 1 98.38 55 ALA B O 1
ATOM 3149 N N . PHE B 1 56 ? 15.453 -13.969 -4.508 1 98.56 56 PHE B N 1
ATOM 3150 C CA . PHE B 1 56 ? 14.594 -15.148 -4.492 1 98.56 56 PHE B CA 1
ATOM 3151 C C . PHE B 1 56 ? 14.836 -16.016 -5.719 1 98.56 56 PHE B C 1
ATOM 3153 O O . PHE B 1 56 ? 15.016 -15.492 -6.824 1 98.56 56 PHE B O 1
ATOM 3160 N N . LEU B 1 57 ? 14.875 -17.344 -5.516 1 98.69 57 LEU B N 1
ATOM 3161 C CA . LEU B 1 57 ? 14.734 -18.266 -6.641 1 98.69 57 LEU B CA 1
ATOM 3162 C C . LEU B 1 57 ? 13.289 -18.312 -7.133 1 98.69 57 LEU B C 1
ATOM 3164 O O . LEU B 1 57 ? 12.359 -18.375 -6.332 1 98.69 57 LEU B O 1
ATOM 3168 N N . VAL B 1 58 ? 13.133 -18.234 -8.422 1 98.56 58 VAL B N 1
ATOM 3169 C CA . VAL B 1 58 ? 11.789 -18.281 -9 1 98.56 58 VAL B CA 1
ATOM 3170 C C . VAL B 1 58 ? 11.789 -19.156 -10.25 1 98.56 58 VAL B C 1
ATOM 3172 O O . VAL B 1 58 ? 12.453 -18.828 -11.234 1 98.56 58 VAL B O 1
ATOM 3175 N N . PRO B 1 59 ? 11.062 -20.297 -10.203 1 98.62 59 PRO B N 1
ATOM 3176 C CA . PRO B 1 59 ? 10.867 -21.016 -11.461 1 98.62 59 PRO B CA 1
ATOM 3177 C C . PRO B 1 59 ? 10.219 -20.156 -12.547 1 98.62 59 PRO B C 1
ATOM 3179 O O . PRO B 1 59 ? 9.281 -19.406 -12.266 1 98.62 59 PRO B O 1
ATOM 3182 N N . THR B 1 60 ? 10.758 -20.156 -13.719 1 98.25 60 THR B N 1
ATOM 3183 C CA . THR B 1 60 ? 10.211 -19.406 -14.844 1 98.25 60 THR B CA 1
ATOM 3184 C C . THR B 1 60 ? 9.875 -20.328 -16.016 1 98.25 60 THR B C 1
ATOM 3186 O O . THR B 1 60 ? 10.57 -21.312 -16.234 1 98.25 60 THR B O 1
ATOM 3189 N N . PRO B 1 61 ? 8.82 -20.109 -16.812 1 97.94 61 PRO B N 1
ATOM 3190 C CA . PRO B 1 61 ? 8.039 -18.859 -16.766 1 97.94 61 PRO B CA 1
ATOM 3191 C C . PRO B 1 61 ? 7.207 -18.734 -15.5 1 97.94 61 PRO B C 1
ATOM 3193 O O . PRO B 1 61 ? 6.742 -19.734 -14.953 1 97.94 61 PRO B O 1
ATOM 3196 N N . SER B 1 62 ? 7.102 -17.484 -15.023 1 95.75 62 SER B N 1
ATOM 3197 C CA . SER B 1 62 ? 6.398 -17.172 -13.789 1 95.75 62 SER B CA 1
ATOM 3198 C C . SER B 1 62 ? 5.582 -15.891 -13.93 1 95.75 62 SER B C 1
ATOM 3200 O O . SER B 1 62 ? 5.684 -15.188 -14.938 1 95.75 62 SER B O 1
ATOM 3202 N N . HIS B 1 63 ? 4.766 -15.68 -12.875 1 88.56 63 HIS B N 1
ATOM 3203 C CA . HIS B 1 63 ? 3.986 -14.445 -12.844 1 88.56 63 HIS B CA 1
ATOM 3204 C C . HIS B 1 63 ? 4.887 -13.227 -12.984 1 88.56 63 HIS B C 1
ATOM 3206 O O . HIS B 1 63 ? 5.84 -13.062 -12.227 1 88.56 63 HIS B O 1
ATOM 3212 N N . GLY B 1 64 ? 4.617 -12.445 -14.016 1 81.69 64 GLY B N 1
ATOM 3213 C CA . GLY B 1 64 ? 5.438 -11.297 -14.359 1 81.69 64 GLY B CA 1
ATOM 3214 C C . GLY B 1 64 ? 5.453 -10.234 -13.281 1 81.69 64 GLY B C 1
ATOM 3215 O O . GLY B 1 64 ? 6.391 -9.438 -13.203 1 81.69 64 GLY B O 1
ATOM 3216 N N . GLY B 1 65 ? 4.508 -10.188 -12.422 1 89.06 65 GLY B N 1
ATOM 3217 C CA . GLY B 1 65 ? 4.375 -9.156 -11.406 1 89.06 65 GLY B CA 1
ATOM 3218 C C . GLY B 1 65 ? 5.391 -9.289 -10.289 1 89.06 65 GLY B C 1
ATOM 3219 O O . GLY B 1 65 ? 5.656 -8.32 -9.562 1 89.06 65 GLY B O 1
ATOM 3220 N N . PHE B 1 66 ? 6.035 -10.398 -10.18 1 90.38 66 PHE B N 1
ATOM 3221 C CA . PHE B 1 66 ? 6.98 -10.617 -9.094 1 90.38 66 PHE B CA 1
ATOM 3222 C C . PHE B 1 66 ? 8.195 -9.711 -9.234 1 90.38 66 PHE B C 1
ATOM 3224 O O . PHE B 1 66 ? 8.664 -9.125 -8.258 1 90.38 66 PHE B O 1
ATOM 3231 N N . ALA B 1 67 ? 8.617 -9.656 -10.461 1 89.44 67 ALA B N 1
ATOM 3232 C CA . ALA B 1 67 ? 9.805 -8.844 -10.688 1 89.44 67 ALA B CA 1
ATOM 3233 C C . ALA B 1 67 ? 9.555 -7.387 -10.297 1 89.44 67 ALA B C 1
ATOM 3235 O O . ALA B 1 67 ? 10.367 -6.777 -9.602 1 89.44 67 ALA B O 1
ATOM 3236 N N . PHE B 1 68 ? 8.508 -6.938 -10.711 1 90.5 68 PHE B N 1
ATOM 3237 C CA . PHE B 1 68 ? 8.172 -5.551 -10.414 1 90.5 68 PHE B CA 1
ATOM 3238 C C . PHE B 1 68 ? 7.934 -5.355 -8.922 1 90.5 68 PHE B C 1
ATOM 3240 O O . PHE B 1 68 ? 8.461 -4.418 -8.32 1 90.5 68 PHE B O 1
ATOM 3247 N N . SER B 1 69 ? 7.203 -6.234 -8.312 1 92.44 69 SER B N 1
ATOM 3248 C CA . SER B 1 69 ? 6.816 -6.109 -6.91 1 92.44 69 SER B CA 1
ATOM 3249 C C . SER B 1 69 ? 8.031 -6.203 -5.992 1 92.44 69 SER B C 1
ATOM 3251 O O . SER B 1 69 ? 8.078 -5.547 -4.949 1 92.44 69 SER B O 1
ATOM 3253 N N . THR B 1 70 ? 8.992 -6.992 -6.352 1 92.81 70 THR B N 1
ATOM 3254 C CA . THR B 1 70 ? 10.148 -7.191 -5.484 1 92.81 70 THR B CA 1
ATOM 3255 C C . THR B 1 70 ? 11.148 -6.047 -5.637 1 92.81 70 THR B C 1
ATOM 3257 O O . THR B 1 70 ? 11.938 -5.777 -4.73 1 92.81 70 THR B O 1
ATOM 3260 N N . HIS B 1 71 ? 11.047 -5.418 -6.75 1 92.12 71 HIS B N 1
ATOM 3261 C CA . HIS B 1 71 ? 12.055 -4.406 -7.031 1 92.12 71 HIS B CA 1
ATOM 3262 C C . HIS B 1 71 ? 11.602 -3.027 -6.57 1 92.12 71 HIS B C 1
ATOM 3264 O O . HIS B 1 71 ? 12.414 -2.203 -6.156 1 92.12 71 HIS B O 1
ATOM 3270 N N . LEU B 1 72 ? 10.352 -2.809 -6.656 1 93.31 72 LEU B N 1
ATOM 3271 C CA . LEU B 1 72 ? 9.828 -1.454 -6.504 1 93.31 72 LEU B CA 1
ATOM 3272 C C . LEU B 1 72 ? 10.266 -0.849 -5.176 1 93.31 72 LEU B C 1
ATOM 3274 O O . LEU B 1 72 ? 10.781 0.269 -5.137 1 93.31 72 LEU B O 1
ATOM 3278 N N . TYR B 1 73 ? 10.141 -1.555 -4.047 1 94.12 73 TYR B N 1
ATOM 3279 C CA . TYR B 1 73 ? 10.531 -1.069 -2.727 1 94.12 73 TYR B CA 1
ATOM 3280 C C . TYR B 1 73 ? 11.812 -1.75 -2.252 1 94.12 73 TYR B C 1
ATOM 3282 O O . TYR B 1 73 ? 12.805 -1.081 -1.952 1 94.12 73 TYR B O 1
ATOM 3290 N N . ALA B 1 74 ? 11.844 -3.082 -2.314 1 94.25 74 ALA B N 1
ATOM 3291 C CA . ALA B 1 74 ? 12.82 -3.891 -1.591 1 94.25 74 ALA B CA 1
ATOM 3292 C C . ALA B 1 74 ? 14.125 -4.004 -2.373 1 94.25 74 ALA B C 1
ATOM 3294 O O . ALA B 1 74 ? 15.172 -4.32 -1.805 1 94.25 74 ALA B O 1
ATOM 3295 N N . LYS B 1 75 ? 14.102 -3.754 -3.713 1 95.25 75 LYS B N 1
ATOM 3296 C CA . LYS B 1 75 ? 15.266 -3.918 -4.578 1 95.25 75 LYS B CA 1
ATOM 3297 C C . LYS B 1 75 ? 15.844 -5.324 -4.461 1 95.25 75 LYS B C 1
ATOM 3299 O O . LYS B 1 75 ? 17.062 -5.5 -4.375 1 95.25 75 LYS B O 1
ATOM 3304 N N . VAL B 1 76 ? 14.914 -6.293 -4.312 1 97 76 VAL B N 1
ATOM 3305 C CA . VAL B 1 76 ? 15.25 -7.711 -4.27 1 97 76 VAL B CA 1
ATOM 3306 C C . VAL B 1 76 ? 15.305 -8.273 -5.691 1 97 76 VAL B C 1
ATOM 3308 O O . VAL B 1 76 ? 14.469 -7.926 -6.531 1 97 76 VAL B O 1
ATOM 3311 N N . LYS B 1 77 ? 16.266 -9.109 -5.918 1 96.62 77 LYS B N 1
ATOM 3312 C CA . LYS B 1 77 ? 16.453 -9.688 -7.246 1 96.62 77 LYS B CA 1
ATOM 3313 C C . LYS B 1 77 ? 15.75 -11.031 -7.367 1 96.62 77 LYS B C 1
ATOM 3315 O O . LYS B 1 77 ? 15.438 -11.672 -6.355 1 96.62 77 LYS B O 1
ATOM 3320 N N . LEU B 1 78 ? 15.453 -11.344 -8.586 1 97.31 78 LEU B N 1
ATOM 3321 C CA . LEU B 1 78 ? 14.953 -12.68 -8.883 1 97.31 78 LEU B CA 1
ATOM 3322 C C . LEU B 1 78 ? 15.992 -13.5 -9.633 1 97.31 78 LEU B C 1
ATOM 3324 O O . LEU B 1 78 ? 16.609 -13.016 -10.586 1 97.31 78 LEU B O 1
ATOM 3328 N N . VAL B 1 79 ? 16.281 -14.641 -9.109 1 98.12 79 VAL B N 1
ATOM 3329 C CA . VAL B 1 79 ? 17.094 -15.625 -9.797 1 98.12 79 VAL B CA 1
ATOM 3330 C C . VAL B 1 79 ? 16.188 -16.656 -10.469 1 98.12 79 VAL B C 1
ATOM 3332 O O . VAL B 1 79 ? 15.602 -17.5 -9.797 1 98.12 79 VAL B O 1
ATOM 3335 N N . PRO B 1 80 ? 16.141 -16.609 -11.797 1 98.06 80 PRO B N 1
ATOM 3336 C CA . PRO B 1 80 ? 15.242 -17.531 -12.484 1 98.06 80 PRO B CA 1
ATOM 3337 C C . PRO B 1 80 ? 15.742 -18.969 -12.477 1 98.06 80 PRO B C 1
ATOM 3339 O O . PRO B 1 80 ? 16.938 -19.219 -12.641 1 98.06 80 PRO B O 1
ATOM 3342 N N . VAL B 1 81 ? 14.875 -19.875 -12.148 1 98.62 81 VAL B N 1
ATOM 3343 C CA . VAL B 1 81 ? 15.039 -21.281 -12.445 1 98.62 81 VAL B CA 1
ATOM 3344 C C . VAL B 1 81 ? 14.352 -21.609 -13.773 1 98.62 81 VAL B C 1
ATOM 3346 O O . VAL B 1 81 ? 13.18 -21.984 -13.797 1 98.62 81 VAL B O 1
ATOM 3349 N N . HIS B 1 82 ? 15.125 -21.594 -14.797 1 97.88 82 HIS B N 1
ATOM 3350 C CA . HIS B 1 82 ? 14.539 -21.703 -16.141 1 97.88 82 HIS B CA 1
ATOM 3351 C C . HIS B 1 82 ? 14.039 -23.125 -16.391 1 97.88 82 HIS B C 1
ATOM 3353 O O . HIS B 1 82 ? 14.805 -24.078 -16.312 1 97.88 82 HIS B O 1
ATOM 3359 N N . LEU B 1 83 ? 12.781 -23.172 -16.625 1 97.88 83 LEU B N 1
ATOM 3360 C CA . LEU B 1 83 ? 12.18 -24.438 -17.047 1 97.88 83 LEU B CA 1
ATOM 3361 C C . LEU B 1 83 ? 12.078 -24.516 -18.562 1 97.88 83 LEU B C 1
ATOM 3363 O O . LEU B 1 83 ? 11.844 -23.5 -19.234 1 97.88 83 LEU B O 1
ATOM 3367 N N . GLU B 1 84 ? 12.219 -25.719 -19.078 1 95.94 84 GLU B N 1
ATOM 3368 C CA . GLU B 1 84 ? 12.297 -25.891 -20.531 1 95.94 84 GLU B CA 1
ATOM 3369 C C . GLU B 1 84 ? 11.117 -26.688 -21.062 1 95.94 84 GLU B C 1
ATOM 3371 O O . GLU B 1 84 ? 10.594 -27.562 -20.359 1 95.94 84 GLU B O 1
ATOM 3376 N N . SER B 1 85 ? 10.781 -26.375 -22.281 1 96.12 85 SER B N 1
ATOM 3377 C CA . SER B 1 85 ? 9.656 -27.047 -22.906 1 96.12 85 SER B CA 1
ATOM 3378 C C . SER B 1 85 ? 10.039 -28.453 -23.375 1 96.12 85 SER B C 1
ATOM 3380 O O . SER B 1 85 ? 9.18 -29.328 -23.531 1 96.12 85 SER B O 1
ATOM 3382 N N . GLN B 1 86 ? 11.281 -28.625 -23.672 1 92.5 86 GLN B N 1
ATOM 3383 C CA . GLN B 1 86 ? 11.75 -29.938 -24.125 1 92.5 86 GLN B CA 1
ATOM 3384 C C . GLN B 1 86 ? 11.711 -30.953 -22.984 1 92.5 86 GLN B C 1
ATOM 3386 O O . GLN B 1 86 ? 12.086 -30.641 -21.859 1 92.5 86 GLN B O 1
ATOM 3391 N N . VAL B 1 87 ? 11.188 -32.062 -23.297 1 87.94 87 VAL B N 1
ATOM 3392 C CA . VAL B 1 87 ? 10.938 -33.094 -22.281 1 87.94 87 VAL B CA 1
ATOM 3393 C C . VAL B 1 87 ? 12.086 -34.094 -22.266 1 87.94 87 VAL B C 1
ATOM 3395 O O . VAL B 1 87 ? 12.555 -34.531 -23.312 1 87.94 87 VAL B O 1
ATOM 3398 N N . SER B 1 88 ? 12.539 -34.281 -21.078 1 79 88 SER B N 1
ATOM 3399 C CA . SER B 1 88 ? 13.445 -35.406 -20.875 1 79 88 SER B CA 1
ATOM 3400 C C . SER B 1 88 ? 12.672 -36.719 -20.75 1 79 88 SER B C 1
ATOM 3402 O O . SER B 1 88 ? 11.453 -36.719 -20.594 1 79 88 SER B O 1
ATOM 3404 N N . ALA B 1 89 ? 13.25 -37.938 -20.938 1 74.25 89 ALA B N 1
ATOM 3405 C CA . ALA B 1 89 ? 12.656 -39.281 -21.047 1 74.25 89 ALA B CA 1
ATOM 3406 C C . ALA B 1 89 ? 11.539 -39.469 -20.031 1 74.25 89 ALA B C 1
ATOM 3408 O O . ALA B 1 89 ? 10.469 -39.969 -20.359 1 74.25 89 ALA B O 1
ATOM 3409 N N . ASN B 1 90 ? 11.594 -38.969 -18.844 1 77.69 90 ASN B N 1
ATOM 3410 C CA . ASN B 1 90 ? 10.57 -39.25 -17.844 1 77.69 90 ASN B CA 1
ATOM 3411 C C . ASN B 1 90 ? 9.953 -37.938 -17.328 1 77.69 90 ASN B C 1
ATOM 3413 O O . ASN B 1 90 ? 9.234 -37.938 -16.328 1 77.69 90 ASN B O 1
ATOM 3417 N N . GLY B 1 91 ? 10 -36.969 -18.109 1 87.5 91 GLY B N 1
ATOM 3418 C CA . GLY B 1 91 ? 9.484 -35.719 -17.609 1 87.5 91 GLY B CA 1
ATOM 3419 C C . GLY B 1 91 ? 8.383 -35.125 -18.469 1 87.5 91 GLY B C 1
ATOM 3420 O O . GLY B 1 91 ? 7.793 -35.812 -19.281 1 87.5 91 GLY B O 1
ATOM 3421 N N . TYR B 1 92 ? 7.805 -34.031 -18.078 1 92 92 TYR B N 1
ATOM 3422 C CA . TYR B 1 92 ? 6.844 -33.219 -18.844 1 92 92 TYR B CA 1
ATOM 3423 C C . TYR B 1 92 ? 7.363 -31.812 -19.078 1 92 92 TYR B C 1
ATOM 3425 O O . TYR B 1 92 ? 8.328 -31.391 -18.438 1 92 92 TYR B O 1
ATOM 3433 N N . PRO B 1 93 ? 6.805 -31.141 -20.094 1 95.88 93 PRO B N 1
ATOM 3434 C CA . PRO B 1 93 ? 7.293 -29.797 -20.406 1 95.88 93 PRO B CA 1
ATOM 3435 C C . PRO B 1 93 ? 7.234 -28.844 -19.219 1 95.88 93 PRO B C 1
ATOM 3437 O O . PRO B 1 93 ? 6.238 -28.828 -18.484 1 95.88 93 PRO B O 1
ATOM 3440 N N . PHE B 1 94 ? 8.305 -28.094 -19.047 1 97.56 94 PHE B N 1
ATOM 3441 C CA . PHE B 1 94 ? 8.438 -27.047 -18.047 1 97.56 94 PHE B CA 1
ATOM 3442 C C . PHE B 1 94 ? 8.359 -27.641 -16.641 1 97.56 94 PHE B C 1
ATOM 3444 O O . PHE B 1 94 ? 7.898 -26.984 -15.703 1 97.56 94 PHE B O 1
ATOM 3451 N N . GLN B 1 95 ? 8.812 -28.844 -16.469 1 96.62 95 GLN B N 1
ATOM 3452 C CA . GLN B 1 95 ? 8.805 -29.5 -15.164 1 96.62 95 GLN B CA 1
ATOM 3453 C C . GLN B 1 95 ? 9.867 -28.906 -14.242 1 96.62 95 GLN B C 1
ATOM 3455 O O . GLN B 1 95 ? 11.023 -28.734 -14.648 1 96.62 95 GLN B O 1
ATOM 3460 N N . LEU B 1 96 ? 9.484 -28.531 -13.07 1 97.75 96 LEU B N 1
ATOM 3461 C CA . LEU B 1 96 ? 10.445 -28.156 -12.031 1 97.75 96 LEU B CA 1
ATOM 3462 C C . LEU B 1 96 ? 11.039 -29.375 -11.367 1 97.75 96 LEU B C 1
ATOM 3464 O O . LEU B 1 96 ? 10.32 -30.328 -11.023 1 97.75 96 LEU B O 1
ATOM 3468 N N . THR B 1 97 ? 12.336 -29.438 -11.219 1 96.69 97 THR B N 1
ATOM 3469 C CA . THR B 1 97 ? 13.031 -30.5 -10.5 1 96.69 97 THR B CA 1
ATOM 3470 C C . THR B 1 97 ? 14.016 -29.922 -9.492 1 96.69 97 THR B C 1
ATOM 3472 O O . THR B 1 97 ? 14.414 -28.766 -9.602 1 96.69 97 THR B O 1
ATOM 3475 N N . VAL B 1 98 ? 14.375 -30.719 -8.57 1 98.19 98 VAL B N 1
ATOM 3476 C CA . VAL B 1 98 ? 15.344 -30.297 -7.566 1 98.19 98 VAL B CA 1
ATOM 3477 C C . VAL B 1 98 ? 16.688 -30 -8.234 1 98.19 98 VAL B C 1
ATOM 3479 O O . VAL B 1 98 ? 17.391 -29.062 -7.836 1 98.19 98 VAL B O 1
ATOM 3482 N N . ASP B 1 99 ? 17 -30.766 -9.227 1 97 99 ASP B N 1
ATOM 3483 C CA . ASP B 1 99 ? 18.25 -30.547 -9.953 1 97 99 ASP B CA 1
ATOM 3484 C C . ASP B 1 99 ? 18.312 -29.141 -10.539 1 97 99 ASP B C 1
ATOM 3486 O O . ASP B 1 99 ? 19.344 -28.484 -10.469 1 97 99 ASP B O 1
ATOM 3490 N N . LYS B 1 100 ? 17.281 -28.688 -11.133 1 97.69 100 LYS B N 1
ATOM 3491 C CA . LYS B 1 100 ? 17.219 -27.344 -11.703 1 97.69 100 LYS B CA 1
ATOM 3492 C C . LYS B 1 100 ? 17.359 -26.281 -10.617 1 97.69 100 LYS B C 1
ATOM 3494 O O . LYS B 1 100 ? 18 -25.25 -10.828 1 97.69 100 LYS B O 1
ATOM 3499 N N . LEU B 1 101 ? 16.703 -26.531 -9.492 1 98.81 101 LEU B N 1
ATOM 3500 C CA . LEU B 1 101 ? 16.828 -25.625 -8.352 1 98.81 101 LEU B CA 1
ATOM 3501 C C . LEU B 1 101 ? 18.266 -25.547 -7.875 1 98.81 101 LEU B C 1
ATOM 3503 O O . LEU B 1 101 ? 18.781 -24.453 -7.633 1 98.81 101 LEU B O 1
ATOM 3507 N N . GLU B 1 102 ? 18.891 -26.688 -7.777 1 98.62 102 GLU B N 1
ATOM 3508 C CA . GLU B 1 102 ? 20.281 -26.75 -7.328 1 98.62 102 GLU B CA 1
ATOM 3509 C C . GLU B 1 102 ? 21.203 -26 -8.289 1 98.62 102 GLU B C 1
ATOM 3511 O O . GLU B 1 102 ? 22.094 -25.266 -7.852 1 98.62 102 GLU B O 1
ATOM 3516 N N . GLN B 1 103 ? 21.016 -26.188 -9.516 1 98.38 103 GLN B N 1
ATOM 3517 C CA . GLN B 1 103 ? 21.828 -25.531 -10.523 1 98.38 103 GLN B CA 1
ATOM 3518 C C . GLN B 1 103 ? 21.672 -24.016 -10.445 1 98.38 103 GLN B C 1
ATOM 3520 O O . GLN B 1 103 ? 22.656 -23.281 -10.539 1 98.38 103 GLN B O 1
ATOM 3525 N N . ALA B 1 104 ? 20.438 -23.562 -10.344 1 98.56 104 ALA B N 1
ATOM 3526 C CA . ALA B 1 104 ? 20.188 -22.125 -10.242 1 98.56 104 ALA B CA 1
ATOM 3527 C C . ALA B 1 104 ? 20.812 -21.547 -8.984 1 98.56 104 ALA B C 1
ATOM 3529 O O . ALA B 1 104 ? 21.391 -20.453 -9.023 1 98.56 104 ALA B O 1
ATOM 3530 N N . LEU B 1 105 ? 20.656 -22.281 -7.883 1 98.56 105 LEU B N 1
ATOM 3531 C CA . LEU B 1 105 ? 21.234 -21.828 -6.629 1 98.56 105 LEU B CA 1
ATOM 3532 C C . LEU B 1 105 ? 22.766 -21.734 -6.742 1 98.56 105 LEU B C 1
ATOM 3534 O O . LEU B 1 105 ? 23.359 -20.75 -6.273 1 98.56 105 LEU B O 1
ATOM 3538 N N . LEU B 1 106 ? 23.344 -22.75 -7.316 1 98.12 106 LEU B N 1
ATOM 3539 C CA . LEU B 1 106 ? 24.797 -22.766 -7.523 1 98.12 106 LEU B CA 1
ATOM 3540 C C . LEU B 1 106 ? 25.219 -21.594 -8.414 1 98.12 106 LEU B C 1
ATOM 3542 O O . LEU B 1 106 ? 26.219 -20.938 -8.133 1 98.12 106 LEU B O 1
ATOM 3546 N N . GLY B 1 107 ? 24.5 -21.391 -9.453 1 98.25 107 GLY B N 1
ATOM 3547 C CA . GLY B 1 107 ? 24.781 -20.25 -10.32 1 98.25 107 GLY B CA 1
ATOM 3548 C C . GLY B 1 107 ? 24.719 -18.922 -9.594 1 98.25 107 GLY B C 1
ATOM 3549 O O . GLY B 1 107 ? 25.562 -18.062 -9.812 1 98.25 107 GLY B O 1
ATOM 3550 N N . ALA B 1 108 ? 23.734 -18.734 -8.789 1 98.25 108 ALA B N 1
ATOM 3551 C CA . ALA B 1 108 ? 23.594 -17.516 -8.008 1 98.25 108 ALA B CA 1
ATOM 3552 C C . ALA B 1 108 ? 24.797 -17.312 -7.086 1 98.25 108 ALA B C 1
ATOM 3554 O O . ALA B 1 108 ? 25.312 -16.203 -6.961 1 98.25 108 ALA B O 1
ATOM 3555 N N . LYS B 1 109 ? 25.188 -18.391 -6.488 1 97.19 109 LYS B N 1
ATOM 3556 C CA . LYS B 1 109 ? 26.344 -18.328 -5.598 1 97.19 109 LYS B CA 1
ATOM 3557 C C . LYS B 1 109 ? 27.594 -17.906 -6.352 1 97.19 109 LYS B C 1
ATOM 3559 O O . LYS B 1 109 ? 28.375 -17.094 -5.852 1 97.19 109 LYS B O 1
ATOM 3564 N N . ILE B 1 110 ? 27.797 -18.438 -7.496 1 97.88 110 ILE B N 1
ATOM 3565 C CA . ILE B 1 110 ? 28.953 -18.125 -8.328 1 97.88 110 ILE B CA 1
ATOM 3566 C C . ILE B 1 110 ? 28.938 -16.656 -8.695 1 97.88 110 ILE B C 1
ATOM 3568 O O . ILE B 1 110 ? 29.984 -16 -8.75 1 97.88 110 ILE B O 1
ATOM 3572 N N . GLU B 1 111 ? 27.766 -16.125 -8.891 1 97.38 111 GLU B N 1
ATOM 3573 C CA . GLU B 1 111 ? 27.609 -14.719 -9.258 1 97.38 111 GLU B CA 1
ATOM 3574 C C . GLU B 1 111 ? 27.641 -13.82 -8.023 1 97.38 111 GLU B C 1
ATOM 3576 O O . GLU B 1 111 ? 27.531 -12.594 -8.133 1 97.38 111 GLU B O 1
ATOM 3581 N N . GLY B 1 112 ? 27.719 -14.406 -6.891 1 97.12 112 GLY B N 1
ATOM 3582 C CA . GLY B 1 112 ? 27.828 -13.648 -5.656 1 97.12 112 GLY B CA 1
ATOM 3583 C C . GLY B 1 112 ? 26.484 -13.148 -5.145 1 97.12 112 GLY B C 1
ATOM 3584 O O . GLY B 1 112 ? 26.438 -12.156 -4.41 1 97.12 112 GLY B O 1
ATOM 3585 N N . LYS B 1 113 ? 25.469 -13.773 -5.555 1 97.56 113 LYS B N 1
ATOM 3586 C CA . LYS B 1 113 ? 24.125 -13.398 -5.098 1 97.56 113 LYS B CA 1
ATOM 3587 C C . LYS B 1 113 ? 23.703 -14.227 -3.887 1 97.56 113 LYS B C 1
ATOM 3589 O O . LYS B 1 113 ? 23.797 -15.453 -3.904 1 97.56 113 LYS B O 1
ATOM 3594 N N . LYS B 1 114 ? 23.312 -13.547 -2.877 1 98.31 114 LYS B N 1
ATOM 3595 C CA . LYS B 1 114 ? 22.797 -14.25 -1.7 1 98.31 114 LYS B CA 1
ATOM 3596 C C . LYS B 1 114 ? 21.328 -14.578 -1.858 1 98.31 114 LYS B C 1
ATOM 3598 O O . LYS B 1 114 ? 20.484 -13.68 -1.899 1 98.31 114 LYS B O 1
ATOM 3603 N N . VAL B 1 115 ? 21 -15.812 -1.906 1 98.69 115 VAL B N 1
ATOM 3604 C CA . VAL B 1 115 ? 19.625 -16.281 -2.068 1 98.69 115 VAL B CA 1
ATOM 3605 C C . VAL B 1 115 ? 18.969 -16.469 -0.697 1 98.69 115 VAL B C 1
ATOM 3607 O O . VAL B 1 115 ? 19.531 -17.156 0.162 1 98.69 115 VAL B O 1
ATOM 3610 N N . ARG B 1 116 ? 17.781 -15.812 -0.534 1 98.56 116 ARG B N 1
ATOM 3611 C CA . ARG B 1 116 ? 17.125 -15.836 0.769 1 98.56 116 ARG B CA 1
ATOM 3612 C C . ARG B 1 116 ? 15.898 -16.75 0.745 1 98.56 116 ARG B C 1
ATOM 3614 O O . ARG B 1 116 ? 15.398 -17.156 1.796 1 98.56 116 ARG B O 1
ATOM 3621 N N . GLY B 1 117 ? 15.445 -17.031 -0.457 1 98.56 117 GLY B N 1
ATOM 3622 C CA . GLY B 1 117 ? 14.211 -17.797 -0.47 1 98.56 117 GLY B CA 1
ATOM 3623 C C . GLY B 1 117 ? 13.867 -18.344 -1.842 1 98.56 117 GLY B C 1
ATOM 3624 O O . GLY B 1 117 ? 14.594 -18.109 -2.811 1 98.56 117 GLY B O 1
ATOM 3625 N N . LEU B 1 118 ? 12.82 -19.203 -1.886 1 98.81 118 LEU B N 1
ATOM 3626 C CA . LEU B 1 118 ? 12.242 -19.844 -3.062 1 98.81 118 LEU B CA 1
ATOM 3627 C C . LEU B 1 118 ? 10.766 -19.484 -3.201 1 98.81 118 LEU B C 1
ATOM 3629 O O . LEU B 1 118 ? 10.008 -19.578 -2.236 1 98.81 118 LEU B O 1
ATOM 3633 N N . VAL B 1 119 ? 10.414 -18.953 -4.387 1 98.62 119 VAL B N 1
ATOM 3634 C CA . VAL B 1 119 ? 9.016 -18.641 -4.66 1 98.62 119 VAL B CA 1
ATOM 3635 C C . VAL B 1 119 ? 8.391 -19.734 -5.523 1 98.62 119 VAL B C 1
ATOM 3637 O O . VAL B 1 119 ? 8.898 -20.047 -6.605 1 98.62 119 VAL B O 1
ATOM 3640 N N . LEU B 1 120 ? 7.34 -20.297 -5.02 1 98.56 120 LEU B N 1
ATOM 3641 C CA . LEU B 1 120 ? 6.582 -21.312 -5.75 1 98.56 120 LEU B CA 1
ATOM 3642 C C . LEU B 1 120 ? 5.145 -20.844 -5.98 1 98.56 120 LEU B C 1
ATOM 3644 O O . LEU B 1 120 ? 4.531 -20.25 -5.098 1 98.56 120 LEU B O 1
ATOM 3648 N N . ILE B 1 121 ? 4.664 -21 -7.156 1 98.31 121 ILE B N 1
ATOM 3649 C CA . ILE B 1 121 ? 3.27 -20.75 -7.496 1 98.31 121 ILE B CA 1
ATOM 3650 C C . ILE B 1 121 ? 2.543 -22.062 -7.73 1 98.31 121 ILE B C 1
ATOM 3652 O O . ILE B 1 121 ? 2.949 -22.859 -8.586 1 98.31 121 ILE B O 1
ATOM 3656 N N . ASN B 1 122 ? 1.52 -22.297 -6.977 1 98.06 122 ASN B N 1
ATOM 3657 C CA . ASN B 1 122 ? 0.791 -23.562 -7.031 1 98.06 122 ASN B CA 1
ATOM 3658 C C . ASN B 1 122 ? -0.702 -23.359 -6.789 1 98.06 122 ASN B C 1
ATOM 3660 O O . ASN B 1 122 ? -1.117 -23.062 -5.664 1 98.06 122 ASN B O 1
ATOM 3664 N N . PRO B 1 123 ? -1.548 -23.578 -7.797 1 97.5 123 PRO B N 1
ATOM 3665 C CA . PRO B 1 123 ? -1.273 -23.906 -9.195 1 97.5 123 PRO B CA 1
ATOM 3666 C C . PRO B 1 123 ? -0.437 -22.844 -9.906 1 97.5 123 PRO B C 1
ATOM 3668 O O . PRO B 1 123 ? -0.53 -21.656 -9.578 1 97.5 123 PRO B O 1
ATOM 3671 N N . GLN B 1 124 ? 0.315 -23.328 -10.891 1 97.12 124 GLN B N 1
ATOM 3672 C CA . GLN B 1 124 ? 1.339 -22.484 -11.5 1 97.12 124 GLN B CA 1
ATOM 3673 C C . GLN B 1 124 ? 0.717 -21.469 -12.453 1 97.12 124 GLN B C 1
ATOM 3675 O O . GLN B 1 124 ? -0.248 -21.781 -13.156 1 97.12 124 GLN B O 1
ATOM 3680 N N . ASN B 1 125 ? 1.167 -20.281 -12.484 1 96.12 125 ASN B N 1
ATOM 3681 C CA . ASN B 1 125 ? 0.939 -19.203 -13.445 1 96.12 125 ASN B CA 1
ATOM 3682 C C . ASN B 1 125 ? 2.232 -18.797 -14.148 1 96.12 125 ASN B C 1
ATOM 3684 O O . ASN B 1 125 ? 3.164 -18.312 -13.508 1 96.12 125 ASN B O 1
ATOM 3688 N N . PRO B 1 126 ? 2.363 -19.109 -15.375 1 96.75 126 PRO B N 1
ATOM 3689 C CA . PRO B 1 126 ? 1.306 -19.219 -16.375 1 96.75 126 PRO B CA 1
ATOM 3690 C C . PRO B 1 126 ? 1.086 -20.656 -16.859 1 96.75 126 PRO B C 1
ATOM 3692 O O . PRO B 1 126 ? 0.279 -20.891 -17.766 1 96.75 126 PRO B O 1
ATOM 3695 N N . LEU B 1 127 ? 1.688 -21.625 -16.266 1 97.38 127 LEU B N 1
ATOM 3696 C CA . LEU B 1 127 ? 1.779 -22.938 -16.875 1 97.38 127 LEU B CA 1
ATOM 3697 C C . LEU B 1 127 ? 0.555 -23.781 -16.531 1 97.38 127 LEU B C 1
ATOM 3699 O O . LEU B 1 127 ? 0.216 -24.719 -17.25 1 97.38 127 LEU B O 1
ATOM 3703 N N . GLY B 1 128 ? -0.018 -23.547 -15.438 1 96.19 128 GLY B N 1
ATOM 3704 C CA . GLY B 1 128 ? -1.2 -24.297 -15.023 1 96.19 128 GLY B CA 1
ATOM 3705 C C . GLY B 1 128 ? -0.874 -25.578 -14.297 1 96.19 128 GLY B C 1
ATOM 3706 O O . GLY B 1 128 ? -1.775 -26.297 -13.859 1 96.19 128 GLY B O 1
ATOM 3707 N N . ASP B 1 129 ? 0.389 -25.875 -14.086 1 95.31 129 ASP B N 1
ATOM 3708 C CA . ASP B 1 129 ? 0.81 -27.078 -13.383 1 95.31 129 ASP B CA 1
ATOM 3709 C C . ASP B 1 129 ? 0.391 -27.047 -11.914 1 95.31 129 ASP B C 1
ATOM 3711 O O . ASP B 1 129 ? 0.326 -25.969 -11.32 1 95.31 129 ASP B O 1
ATOM 3715 N N . ILE B 1 130 ? 0.141 -28.203 -11.445 1 97.19 130 ILE B N 1
ATOM 3716 C CA . ILE B 1 130 ? -0.118 -28.406 -10.023 1 97.19 130 ILE B CA 1
ATOM 3717 C C . ILE B 1 130 ? 0.929 -29.344 -9.438 1 97.19 130 ILE B C 1
ATOM 3719 O O . ILE B 1 130 ? 1.113 -30.469 -9.938 1 97.19 130 ILE B O 1
ATOM 3723 N N . TYR B 1 131 ? 1.655 -28.891 -8.453 1 96.75 131 TYR B N 1
ATOM 3724 C CA . TYR B 1 131 ? 2.648 -29.75 -7.812 1 96.75 131 TYR B CA 1
ATOM 3725 C C . TYR B 1 131 ? 1.978 -30.844 -6.996 1 96.75 131 TYR B C 1
ATOM 3727 O O . TYR B 1 131 ? 1.045 -30.578 -6.234 1 96.75 131 TYR B O 1
ATOM 3735 N N . SER B 1 132 ? 2.434 -32.062 -7.195 1 94.88 132 SER B N 1
ATOM 3736 C CA . SER B 1 132 ? 2.018 -33.125 -6.281 1 94.88 132 SER B CA 1
ATOM 3737 C C . SER B 1 132 ? 2.568 -32.906 -4.879 1 94.88 132 SER B C 1
ATOM 3739 O O . SER B 1 132 ? 3.486 -32.094 -4.691 1 94.88 132 SER B O 1
ATOM 3741 N N . GLN B 1 133 ? 1.999 -33.562 -3.895 1 95.31 133 GLN B N 1
ATOM 3742 C CA . GLN B 1 133 ? 2.521 -33.469 -2.535 1 95.31 133 GLN B CA 1
ATOM 3743 C C . GLN B 1 133 ? 3.973 -33.938 -2.469 1 95.31 133 GLN B C 1
ATOM 3745 O O . GLN B 1 133 ? 4.781 -33.375 -1.734 1 95.31 133 GLN B O 1
ATOM 3750 N N . GLU B 1 134 ? 4.234 -34.969 -3.236 1 95.44 134 GLU B N 1
ATOM 3751 C CA . GLU B 1 134 ? 5.586 -35.5 -3.266 1 95.44 134 GLU B CA 1
ATOM 3752 C C . GLU B 1 134 ? 6.578 -34.5 -3.834 1 95.44 134 GLU B C 1
ATOM 3754 O O . GLU B 1 134 ? 7.637 -34.281 -3.248 1 95.44 134 GLU B O 1
ATOM 3759 N N . SER B 1 135 ? 6.242 -33.938 -4.965 1 96.12 135 SER B N 1
ATOM 3760 C CA . SER B 1 135 ? 7.121 -32.938 -5.574 1 96.12 135 SER B CA 1
ATOM 3761 C C . SER B 1 135 ? 7.289 -31.719 -4.668 1 96.12 135 SER B C 1
ATOM 3763 O O . SER B 1 135 ? 8.398 -31.203 -4.523 1 96.12 135 SER B O 1
ATOM 3765 N N . MET B 1 136 ? 6.188 -31.266 -4.082 1 97.69 136 MET B N 1
ATOM 3766 C CA . MET B 1 136 ? 6.25 -30.141 -3.158 1 97.69 136 MET B CA 1
ATOM 3767 C C . MET B 1 136 ? 7.199 -30.438 -2.002 1 97.69 136 MET B C 1
ATOM 3769 O O . MET B 1 136 ? 8.016 -29.578 -1.636 1 97.69 136 MET B O 1
ATOM 3773 N N . MET B 1 137 ? 7.098 -31.641 -1.484 1 97.75 137 MET B N 1
ATOM 3774 C CA . MET B 1 137 ? 7.977 -32.031 -0.389 1 97.75 137 MET B CA 1
ATOM 3775 C C . MET B 1 137 ? 9.438 -31.984 -0.823 1 97.75 137 MET B C 1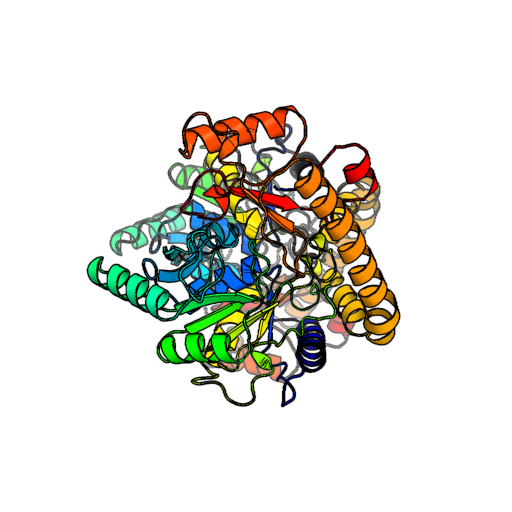
ATOM 3777 O O . MET B 1 137 ? 10.305 -31.547 -0.068 1 97.75 137 MET B O 1
ATOM 3781 N N . GLU B 1 138 ? 9.695 -32.438 -2.012 1 97.88 138 GLU B N 1
ATOM 3782 C CA . GLU B 1 138 ? 11.062 -32.406 -2.539 1 97.88 138 GLU B CA 1
ATOM 3783 C C . GLU B 1 138 ? 11.586 -30.969 -2.621 1 97.88 138 GLU B C 1
ATOM 3785 O O . GLU B 1 138 ? 12.734 -30.719 -2.283 1 97.88 138 GLU B O 1
ATOM 3790 N N . TYR B 1 139 ? 10.766 -30.047 -3.092 1 98.62 139 TYR B N 1
ATOM 3791 C CA . TYR B 1 139 ? 11.164 -28.656 -3.205 1 98.62 139 TYR B CA 1
ATOM 3792 C C . TYR B 1 139 ? 11.398 -28.031 -1.831 1 98.62 139 TYR B C 1
ATOM 3794 O O . TYR B 1 139 ? 12.344 -27.266 -1.643 1 98.62 139 TYR B O 1
ATOM 3802 N N . LEU B 1 140 ? 10.531 -28.375 -0.901 1 98.5 140 LEU B N 1
ATOM 3803 C CA . LEU B 1 140 ? 10.664 -27.859 0.457 1 98.5 140 LEU B CA 1
ATOM 3804 C C . LEU B 1 140 ? 11.922 -28.391 1.122 1 98.5 140 LEU B C 1
ATOM 3806 O O . LEU B 1 140 ? 12.602 -27.672 1.853 1 98.5 140 LEU B O 1
ATOM 3810 N N . GLU B 1 141 ? 12.227 -29.656 0.898 1 98.19 141 GLU B N 1
ATOM 3811 C CA . GLU B 1 141 ? 13.445 -30.25 1.45 1 98.19 141 GLU B CA 1
ATOM 3812 C C . GLU B 1 141 ? 14.688 -29.594 0.859 1 98.19 141 GLU B C 1
ATOM 3814 O O . GLU B 1 141 ? 15.656 -29.328 1.578 1 98.19 141 GLU B O 1
ATOM 3819 N N . PHE B 1 142 ? 14.68 -29.375 -0.378 1 98.12 142 PHE B N 1
ATOM 3820 C CA . PHE B 1 142 ? 15.758 -28.625 -1.012 1 98.12 142 PHE B CA 1
ATOM 3821 C C . PHE B 1 142 ? 15.953 -27.281 -0.331 1 98.12 142 PHE B C 1
ATOM 3823 O O . PHE B 1 142 ? 17.094 -26.859 -0.1 1 98.12 142 PHE B O 1
ATOM 3830 N N . ALA B 1 143 ? 14.805 -26.609 -0.025 1 97.94 143 ALA B N 1
ATOM 3831 C CA . ALA B 1 143 ? 14.82 -25.234 0.45 1 97.94 143 ALA B CA 1
ATOM 3832 C C . ALA B 1 143 ? 14.789 -25.172 1.976 1 97.94 143 ALA B C 1
ATOM 3834 O O . ALA B 1 143 ? 14.328 -24.203 2.559 1 97.94 143 ALA B O 1
ATOM 3835 N N . LYS B 1 144 ? 15.188 -26.172 2.646 1 94.19 144 LYS B N 1
ATOM 3836 C CA . LYS B 1 144 ? 15.023 -26.297 4.094 1 94.19 144 LYS B CA 1
ATOM 3837 C C . LYS B 1 144 ? 15.727 -25.156 4.828 1 94.19 144 LYS B C 1
ATOM 3839 O O . LYS B 1 144 ? 15.344 -24.797 5.938 1 94.19 144 LYS B O 1
ATOM 3844 N N . ASN B 1 145 ? 16.766 -24.547 4.219 1 94.94 145 ASN B N 1
ATOM 3845 C CA . ASN B 1 145 ? 17.469 -23.438 4.836 1 94.94 145 ASN B CA 1
ATOM 3846 C C . ASN B 1 145 ? 17.109 -22.109 4.176 1 94.94 145 ASN B C 1
ATOM 3848 O O . ASN B 1 145 ? 17.781 -21.094 4.391 1 94.94 145 ASN B O 1
ATOM 3852 N N . LEU B 1 146 ? 16.141 -22.078 3.32 1 98.31 146 LEU B N 1
ATOM 3853 C CA . LEU B 1 146 ? 15.609 -20.906 2.639 1 98.31 146 LEU B CA 1
ATOM 3854 C C . LEU B 1 146 ? 14.156 -20.656 3.047 1 98.31 146 LEU B C 1
ATOM 3856 O O . LEU B 1 146 ? 13.461 -21.578 3.477 1 98.31 146 LEU B O 1
ATOM 3860 N N . HIS B 1 147 ? 13.773 -19.391 3.047 1 98.75 147 HIS B N 1
ATOM 3861 C CA . HIS B 1 147 ? 12.344 -19.125 3.125 1 98.75 147 HIS B CA 1
ATOM 3862 C C . HIS B 1 147 ? 11.625 -19.609 1.865 1 98.75 147 HIS B C 1
ATOM 3864 O O . HIS B 1 147 ? 12.141 -19.438 0.756 1 98.75 147 HIS B O 1
ATOM 3870 N N . VAL B 1 148 ? 10.492 -20.266 1.992 1 98.81 148 VAL B N 1
ATOM 3871 C CA . VAL B 1 148 ? 9.688 -20.688 0.848 1 98.81 148 VAL B CA 1
ATOM 3872 C C . VAL B 1 148 ? 8.367 -19.938 0.835 1 98.81 148 VAL B C 1
ATOM 3874 O O . VAL B 1 148 ? 7.578 -20.031 1.778 1 98.81 148 VAL B O 1
ATOM 3877 N N . ILE B 1 149 ? 8.18 -19.141 -0.165 1 98.69 149 ILE B N 1
ATOM 3878 C CA . ILE B 1 149 ? 6.918 -18.453 -0.39 1 98.69 149 ILE B CA 1
ATOM 3879 C C . ILE B 1 149 ? 6.07 -19.234 -1.393 1 98.69 149 ILE B C 1
ATOM 3881 O O . ILE B 1 149 ? 6.488 -19.453 -2.533 1 98.69 149 ILE B O 1
ATOM 3885 N N . VAL B 1 150 ? 4.93 -19.672 -0.99 1 98.75 150 VAL B N 1
ATOM 3886 C CA . VAL B 1 150 ? 4.043 -20.422 -1.868 1 98.75 150 VAL B CA 1
ATOM 3887 C C . VAL B 1 150 ? 2.805 -19.594 -2.195 1 98.75 150 VAL B C 1
ATOM 3889 O O . VAL B 1 150 ? 1.982 -19.312 -1.317 1 98.75 150 VAL B O 1
ATOM 3892 N N . ASP B 1 151 ? 2.732 -19.172 -3.393 1 98.25 151 ASP B N 1
ATOM 3893 C CA . ASP B 1 151 ? 1.572 -18.453 -3.912 1 98.25 151 ASP B CA 1
ATOM 3894 C C . ASP B 1 151 ? 0.491 -19.422 -4.383 1 98.25 151 ASP B C 1
ATOM 3896 O O . ASP B 1 151 ? 0.658 -20.094 -5.402 1 98.25 151 ASP B O 1
ATOM 3900 N N . GLU B 1 152 ? -0.597 -19.453 -3.703 1 98.44 152 GLU B N 1
ATOM 3901 C CA . GLU B 1 152 ? -1.684 -20.359 -4.027 1 98.44 152 GLU B CA 1
ATOM 3902 C C . GLU B 1 152 ? -2.941 -19.609 -4.445 1 98.44 152 GLU B C 1
ATOM 3904 O O . GLU B 1 152 ? -4.047 -19.938 -4.02 1 98.44 152 GLU B O 1
ATOM 3909 N N . MET B 1 153 ? -2.713 -18.656 -5.273 1 96.31 153 MET B N 1
ATOM 3910 C CA . MET B 1 153 ? -3.76 -17.734 -5.727 1 96.31 153 MET B CA 1
ATOM 3911 C C . MET B 1 153 ? -4.836 -18.484 -6.504 1 96.31 153 MET B C 1
ATOM 3913 O O . MET B 1 153 ? -5.977 -18.031 -6.586 1 96.31 153 MET B O 1
ATOM 3917 N N . TYR B 1 154 ? -4.543 -19.625 -7.02 1 97.06 154 TYR B N 1
ATOM 3918 C CA . TYR B 1 154 ? -5.465 -20.359 -7.879 1 97.06 154 TYR B CA 1
ATOM 3919 C C . TYR B 1 154 ? -5.934 -21.641 -7.207 1 97.06 154 TYR B C 1
ATOM 3921 O O . TYR B 1 154 ? -6.355 -22.594 -7.883 1 97.06 154 TYR B O 1
ATOM 3929 N N . MET B 1 155 ? -5.879 -21.688 -5.887 1 97.31 155 MET B N 1
ATOM 3930 C CA . MET B 1 155 ? -6.168 -22.938 -5.188 1 97.31 155 MET B CA 1
ATOM 3931 C C . MET B 1 155 ? -7.598 -23.391 -5.457 1 97.31 155 MET B C 1
ATOM 3933 O O . MET B 1 155 ? -7.879 -24.594 -5.449 1 97.31 155 MET B O 1
ATOM 3937 N N . LEU B 1 156 ? -8.516 -22.469 -5.766 1 97 156 LEU B N 1
ATOM 3938 C CA . LEU B 1 156 ? -9.906 -22.844 -6.023 1 97 156 LEU B CA 1
ATOM 3939 C C . LEU B 1 156 ? -10.211 -22.812 -7.516 1 97 156 LEU B C 1
ATOM 3941 O O . LEU B 1 156 ? -11.367 -22.922 -7.922 1 97 156 LEU B O 1
ATOM 3945 N N . SER B 1 157 ? -9.227 -22.641 -8.312 1 96.5 157 SER B N 1
ATOM 3946 C CA . SER B 1 157 ? -9.391 -22.547 -9.758 1 96.5 157 SER B CA 1
ATOM 3947 C C . SER B 1 157 ? -8.898 -23.812 -10.453 1 96.5 157 SER B C 1
ATOM 3949 O O . SER B 1 157 ? -8.312 -23.75 -11.531 1 96.5 157 SER B O 1
ATOM 3951 N N . VAL B 1 158 ? -8.961 -24.906 -9.797 1 97.31 158 VAL B N 1
ATOM 3952 C CA . VAL B 1 158 ? -8.703 -26.219 -10.367 1 97.31 158 VAL B CA 1
ATOM 3953 C C . VAL B 1 158 ? -10 -26.844 -10.867 1 97.31 158 VAL B C 1
ATOM 3955 O O . VAL B 1 158 ? -10.859 -27.234 -10.062 1 97.31 158 VAL B O 1
ATOM 3958 N N . PHE B 1 159 ? -10.188 -26.969 -12.156 1 95.06 159 PHE B N 1
ATOM 3959 C CA . PHE B 1 159 ? -11.5 -27.312 -12.695 1 95.06 159 PHE B CA 1
ATOM 3960 C C . PHE B 1 159 ? -11.492 -28.719 -13.281 1 95.06 159 PHE B C 1
ATOM 3962 O O . PHE B 1 159 ? -12.547 -29.25 -13.633 1 95.06 159 PHE B O 1
ATOM 3969 N N . ASP B 1 160 ? -10.328 -29.281 -13.453 1 93.81 160 ASP B N 1
ATOM 3970 C CA . ASP B 1 160 ? -10.242 -30.688 -13.836 1 93.81 160 ASP B CA 1
ATOM 3971 C C . ASP B 1 160 ? -10.562 -31.594 -12.656 1 93.81 160 ASP B C 1
ATOM 3973 O O . ASP B 1 160 ? -9.789 -31.672 -11.695 1 93.81 160 ASP B O 1
ATOM 3977 N N . GLU B 1 161 ? -11.539 -32.344 -12.766 1 89.31 161 GLU B N 1
ATOM 3978 C CA . GLU B 1 161 ? -12.031 -33.188 -11.664 1 89.31 161 GLU B CA 1
ATOM 3979 C C . GLU B 1 161 ? -11.07 -34.312 -11.359 1 89.31 161 GLU B C 1
ATOM 3981 O O . GLU B 1 161 ? -11.102 -34.906 -10.266 1 89.31 161 GLU B O 1
ATOM 3986 N N . ALA B 1 162 ? -10.25 -34.625 -12.266 1 90.56 162 ALA B N 1
ATOM 3987 C CA . ALA B 1 162 ? -9.312 -35.719 -12.094 1 90.56 162 ALA B CA 1
ATOM 3988 C C . ALA B 1 162 ? -8.109 -35.312 -11.266 1 90.56 162 ALA B C 1
ATOM 3990 O O . ALA B 1 162 ? -7.34 -36.156 -10.789 1 90.56 162 ALA B O 1
ATOM 3991 N N . ILE B 1 163 ? -8.008 -34.062 -11.125 1 90.69 163 ILE B N 1
ATOM 3992 C CA . ILE B 1 163 ? -6.836 -33.531 -10.445 1 90.69 163 ILE B CA 1
ATOM 3993 C C . ILE B 1 163 ? -7.227 -33.031 -9.047 1 90.69 163 ILE B C 1
ATOM 3995 O O . ILE B 1 163 ? -8.195 -32.281 -8.891 1 90.69 163 ILE B O 1
ATOM 3999 N N . THR B 1 164 ? -6.527 -33.531 -8.117 1 89.31 164 THR B N 1
ATOM 4000 C CA . THR B 1 164 ? -6.73 -33.062 -6.75 1 89.31 164 THR B CA 1
ATOM 4001 C C . THR B 1 164 ? -5.645 -32.062 -6.359 1 89.31 164 THR B C 1
ATOM 4003 O O . THR B 1 164 ? -4.453 -32.375 -6.406 1 89.31 164 THR B O 1
ATOM 4006 N N . PHE B 1 165 ? -6.047 -30.891 -6.039 1 95.75 165 PHE B N 1
ATOM 4007 C CA . PHE B 1 165 ? -5.117 -29.891 -5.527 1 95.75 165 PHE B CA 1
ATOM 4008 C C . PHE B 1 165 ? -4.879 -30.078 -4.035 1 95.75 165 PHE B C 1
ATOM 4010 O O . PHE B 1 165 ? -5.812 -30.359 -3.285 1 95.75 165 PHE B O 1
ATOM 4017 N N . HIS B 1 166 ? -3.611 -30 -3.643 1 96.56 166 HIS B N 1
ATOM 4018 C CA . HIS B 1 166 ? -3.223 -29.984 -2.236 1 96.56 166 HIS B CA 1
ATOM 4019 C C . HIS B 1 166 ? -2.432 -28.734 -1.896 1 96.56 166 HIS B C 1
ATOM 4021 O O . HIS B 1 166 ? -1.352 -28.5 -2.447 1 96.56 166 HIS B O 1
ATOM 4027 N N . SER B 1 167 ? -2.996 -27.938 -0.977 1 98.25 167 SER B N 1
ATOM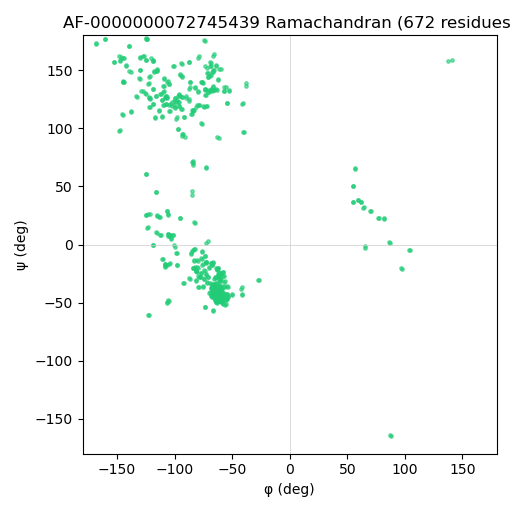 4028 C CA . SER B 1 167 ? -2.254 -26.781 -0.468 1 98.25 167 SER B CA 1
ATOM 4029 C C . SER B 1 167 ? -1.032 -27.219 0.332 1 98.25 167 SER B C 1
ATOM 4031 O O . SER B 1 167 ? -1.034 -28.297 0.934 1 98.25 167 SER B O 1
ATOM 4033 N N . VAL B 1 168 ? -0.01 -26.422 0.336 1 98.38 168 VAL B N 1
ATOM 4034 C CA . VAL B 1 168 ? 1.148 -26.688 1.183 1 98.38 168 VAL B CA 1
ATOM 4035 C C . VAL B 1 168 ? 0.724 -26.703 2.648 1 98.38 168 VAL B C 1
ATOM 4037 O O . VAL B 1 168 ? 1.32 -27.406 3.467 1 98.38 168 VAL B O 1
ATOM 4040 N N . LEU B 1 169 ? -0.346 -26 2.998 1 97.62 169 LEU B N 1
ATOM 4041 C CA . LEU B 1 169 ? -0.848 -25.922 4.363 1 97.62 169 LEU B CA 1
ATOM 4042 C C . LEU B 1 169 ? -1.506 -27.234 4.777 1 97.62 169 LEU B C 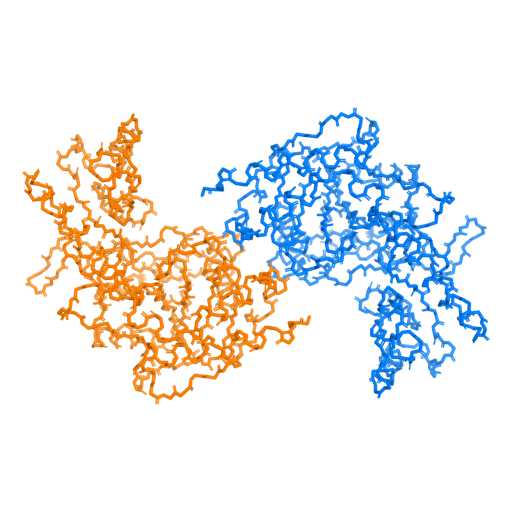1
ATOM 4044 O O . LEU B 1 169 ? -1.753 -27.469 5.965 1 97.62 169 LEU B O 1
ATOM 4048 N N . SER B 1 170 ? -1.809 -28.094 3.826 1 97.31 170 SER B N 1
ATOM 4049 C CA . SER B 1 170 ? -2.453 -29.359 4.141 1 97.31 170 SER B CA 1
ATOM 4050 C C . SER B 1 170 ? -1.43 -30.406 4.566 1 97.31 170 SER B C 1
ATOM 4052 O O . SER B 1 170 ? -1.794 -31.453 5.098 1 97.31 170 SER B O 1
ATOM 4054 N N . MET B 1 171 ? -0.179 -30.125 4.332 1 96 171 MET B N 1
ATOM 4055 C CA . MET B 1 171 ? 0.867 -31.094 4.641 1 96 171 MET B CA 1
ATOM 4056 C C . MET B 1 171 ? 1.002 -31.297 6.148 1 96 171 MET B C 1
ATOM 4058 O O . MET B 1 171 ? 1.062 -30.312 6.898 1 96 171 MET B O 1
ATOM 4062 N N . LYS B 1 172 ? 1.05 -32.5 6.555 1 90.94 172 LYS B N 1
ATOM 4063 C CA . LYS B 1 172 ? 1.091 -32.844 7.977 1 90.94 172 LYS B CA 1
ATOM 4064 C C . LYS B 1 172 ? 2.414 -32.406 8.602 1 90.94 172 LYS B C 1
ATOM 4066 O O . LYS B 1 172 ? 2.455 -32.031 9.773 1 90.94 172 LYS B O 1
ATOM 4071 N N . SER B 1 173 ? 3.445 -32.594 7.824 1 91.75 173 SER B N 1
ATOM 4072 C CA . SER B 1 173 ? 4.766 -32.188 8.305 1 91.75 173 SER B CA 1
ATOM 4073 C C . SER B 1 173 ? 5.52 -31.391 7.25 1 91.75 173 SER B C 1
ATOM 4075 O O . SER B 1 173 ? 5.52 -31.75 6.074 1 91.75 173 SER B O 1
ATOM 4077 N N . LEU B 1 174 ? 5.98 -30.234 7.641 1 93.5 174 LEU B N 1
ATOM 4078 C CA . LEU B 1 174 ? 6.832 -29.406 6.797 1 93.5 174 LEU B CA 1
ATOM 4079 C C . LEU B 1 174 ? 8.281 -29.453 7.273 1 93.5 174 LEU B C 1
ATOM 4081 O O . LEU B 1 174 ? 8.539 -29.5 8.477 1 93.5 174 LEU B O 1
ATOM 4085 N N . PRO B 1 175 ? 9.234 -29.5 6.375 1 94.31 175 PRO B N 1
ATOM 4086 C CA . PRO B 1 175 ? 10.625 -29.469 6.816 1 94.31 175 PRO B CA 1
ATOM 4087 C C . PRO B 1 175 ? 10.906 -28.328 7.797 1 94.31 175 PRO B C 1
ATOM 4089 O O . PRO B 1 175 ? 11.602 -28.531 8.797 1 94.31 175 PRO B O 1
ATOM 4092 N N . ASP B 1 176 ? 10.414 -27.172 7.574 1 94.81 176 ASP B N 1
ATOM 4093 C CA . ASP B 1 176 ? 10.469 -26.047 8.508 1 94.81 176 ASP B CA 1
ATOM 4094 C C . ASP B 1 176 ? 9.242 -25.156 8.359 1 94.81 176 ASP B C 1
ATOM 4096 O O . ASP B 1 176 ? 9.211 -24.266 7.512 1 94.81 176 ASP B O 1
ATOM 4100 N N . PRO B 1 177 ? 8.32 -25.359 9.188 1 94.06 177 PRO B N 1
ATOM 4101 C CA . PRO B 1 177 ? 7.086 -24.562 9.102 1 94.06 177 PRO B CA 1
ATOM 4102 C C . PRO B 1 177 ? 7.34 -23.062 9.242 1 94.06 177 PRO B C 1
ATOM 4104 O O . PRO B 1 177 ? 6.613 -22.25 8.656 1 94.06 177 PRO B O 1
ATOM 4107 N N . ASN B 1 178 ? 8.391 -22.688 9.984 1 96.31 178 ASN B N 1
ATOM 4108 C CA . ASN B 1 178 ? 8.664 -21.281 10.234 1 96.31 178 ASN B CA 1
ATOM 4109 C C . ASN B 1 178 ? 9.281 -20.609 9.016 1 96.31 178 ASN B C 1
ATOM 4111 O O . ASN B 1 178 ? 9.391 -19.375 8.969 1 96.31 178 ASN B O 1
ATOM 4115 N N . ARG B 1 179 ? 9.586 -21.391 7.992 1 97.94 179 ARG B N 1
ATOM 4116 C CA . ARG B 1 179 ? 10.156 -20.828 6.773 1 97.94 179 ARG B CA 1
ATOM 4117 C C . ARG B 1 179 ? 9.219 -21.016 5.586 1 97.94 179 ARG B C 1
ATOM 4119 O O . ARG B 1 179 ? 9.594 -20.734 4.445 1 97.94 179 ARG B O 1
ATOM 4126 N N . THR B 1 180 ? 8.023 -21.422 5.832 1 98 180 THR B N 1
ATOM 4127 C CA . THR B 1 180 ? 7.023 -21.594 4.789 1 98 180 THR B CA 1
ATOM 4128 C C . THR B 1 180 ? 5.934 -20.531 4.906 1 98 180 THR B C 1
ATOM 4130 O O . THR B 1 180 ? 5.281 -20.422 5.945 1 98 180 THR B O 1
ATOM 4133 N N . HIS B 1 181 ? 5.758 -19.75 3.924 1 98.81 181 HIS B N 1
ATOM 4134 C CA . HIS B 1 181 ? 4.824 -18.625 3.873 1 98.81 181 HIS B CA 1
ATOM 4135 C C . HIS B 1 181 ? 3.84 -18.781 2.721 1 98.81 181 HIS B C 1
ATOM 4137 O O . HIS B 1 181 ? 4.246 -18.953 1.568 1 98.81 181 HIS B O 1
ATOM 4143 N N . VAL B 1 182 ? 2.559 -18.719 2.992 1 98.88 182 VAL B N 1
ATOM 4144 C CA . VAL B 1 182 ? 1.545 -18.969 1.976 1 98.88 182 VAL B CA 1
ATOM 4145 C C . VAL B 1 182 ? 0.788 -17.688 1.661 1 98.88 182 VAL B C 1
ATOM 4147 O O . VAL B 1 182 ? 0.348 -16.984 2.57 1 98.88 182 VAL B O 1
ATOM 4150 N N . ILE B 1 183 ? 0.674 -17.375 0.421 1 98.62 183 ILE B N 1
ATOM 4151 C CA . ILE B 1 183 ? -0.073 -16.203 -0.052 1 98.62 183 ILE B CA 1
ATOM 4152 C C . ILE B 1 183 ? -1.339 -16.672 -0.771 1 98.62 183 ILE B C 1
ATOM 4154 O O . ILE B 1 183 ? -1.304 -17.609 -1.562 1 98.62 183 ILE B O 1
ATOM 4158 N N . TRP B 1 184 ? -2.424 -16.016 -0.486 1 98.5 184 TRP B N 1
ATOM 4159 C CA . TRP B 1 184 ? -3.691 -16.234 -1.172 1 98.5 184 TRP B CA 1
ATOM 4160 C C . TRP B 1 184 ? -4.496 -14.945 -1.261 1 98.5 184 TRP B C 1
ATOM 4162 O O . TRP B 1 184 ? -4.242 -13.992 -0.517 1 98.5 184 TRP B O 1
ATOM 4172 N N . GLY B 1 185 ? -5.391 -14.859 -2.154 1 96.81 185 GLY B N 1
ATOM 4173 C CA . GLY B 1 185 ? -6.301 -13.734 -2.32 1 96.81 185 GLY B CA 1
ATOM 4174 C C . GLY B 1 185 ? -7.531 -14.086 -3.135 1 96.81 185 GLY B C 1
ATOM 4175 O O . GLY B 1 185 ? -7.648 -15.195 -3.652 1 96.81 185 GLY B O 1
ATOM 4176 N N . THR B 1 186 ? -8.43 -13.141 -3.275 1 94.38 186 THR B N 1
ATOM 4177 C CA . THR B 1 186 ? -9.719 -13.414 -3.898 1 94.38 186 THR B CA 1
ATOM 4178 C C . THR B 1 186 ? -9.719 -12.984 -5.363 1 94.38 186 THR B C 1
ATOM 4180 O O . THR B 1 186 ? -10.648 -13.297 -6.109 1 94.38 186 THR B O 1
ATOM 4183 N N . SER B 1 187 ? -8.695 -12.336 -5.812 1 89.75 187 SER B N 1
ATOM 4184 C CA . SER B 1 187 ? -8.656 -11.719 -7.137 1 89.75 187 SER B CA 1
ATOM 4185 C C . SER B 1 187 ? -8.93 -12.742 -8.227 1 89.75 187 SER B C 1
ATOM 4187 O O . SER B 1 187 ? -9.578 -12.438 -9.234 1 89.75 187 SER B O 1
ATOM 4189 N N . LYS B 1 188 ? -8.445 -13.953 -8.023 1 83.88 188 LYS B N 1
ATOM 4190 C CA . LYS B 1 188 ? -8.531 -14.961 -9.078 1 83.88 188 LYS B CA 1
ATOM 4191 C C . LYS B 1 188 ? -9.609 -15.992 -8.766 1 83.88 188 LYS B C 1
ATOM 4193 O O . LYS B 1 188 ? -10.531 -16.188 -9.555 1 83.88 188 LYS B O 1
ATOM 4198 N N . ASP B 1 189 ? -9.609 -16.484 -7.641 1 90.94 189 ASP B N 1
ATOM 4199 C CA . ASP B 1 189 ? -10.562 -17.516 -7.238 1 90.94 189 ASP B CA 1
ATOM 4200 C C . ASP B 1 189 ? -11.992 -16.984 -7.238 1 90.94 189 ASP B C 1
ATOM 4202 O O . ASP B 1 189 ? -12.938 -17.75 -7.457 1 90.94 189 ASP B O 1
ATOM 4206 N N . PHE B 1 190 ? -12.148 -15.688 -6.992 1 90.88 190 PHE B N 1
ATOM 4207 C CA . PHE B 1 190 ? -13.492 -15.117 -6.945 1 90.88 190 PHE B CA 1
ATOM 4208 C C . PHE B 1 190 ? -13.664 -14.055 -8.023 1 90.88 190 PHE B C 1
ATOM 4210 O O . PHE B 1 190 ? -14.695 -13.375 -8.07 1 90.88 190 PHE B O 1
ATOM 4217 N N . CYS B 1 191 ? -12.672 -13.758 -8.828 1 83.5 191 CYS B N 1
ATOM 4218 C CA . CYS B 1 191 ? -12.703 -12.836 -9.953 1 83.5 191 CYS B CA 1
ATOM 4219 C C . CYS B 1 191 ? -13.031 -11.414 -9.492 1 83.5 191 CYS B C 1
ATOM 4221 O O . CYS B 1 191 ? -13.82 -10.719 -10.133 1 83.5 191 CYS B O 1
ATOM 4223 N N . ILE B 1 192 ? -12.539 -11.078 -8.383 1 79.44 192 ILE B N 1
ATOM 4224 C CA . ILE B 1 192 ? -12.844 -9.75 -7.852 1 79.44 192 ILE B CA 1
ATOM 4225 C C . ILE B 1 192 ? -11.547 -9.008 -7.551 1 79.44 192 ILE B C 1
ATOM 4227 O O . ILE B 1 192 ? -11.344 -8.523 -6.434 1 79.44 192 ILE B O 1
ATOM 4231 N N . SER B 1 193 ? -10.773 -8.812 -8.562 1 78.88 193 SER B N 1
ATOM 4232 C CA . SER B 1 193 ? -9.492 -8.125 -8.414 1 78.88 193 SER B CA 1
ATOM 4233 C C . SER B 1 193 ? -9.688 -6.695 -7.934 1 78.88 193 SER B C 1
ATOM 4235 O O . SER B 1 193 ? -8.812 -6.129 -7.281 1 78.88 193 SER B O 1
ATOM 4237 N N . GLY B 1 194 ? -10.836 -6.172 -8.102 1 77.19 194 GLY B N 1
ATOM 4238 C CA . GLY B 1 194 ? -11.117 -4.793 -7.742 1 77.19 194 GLY B CA 1
ATOM 4239 C C . GLY B 1 194 ? -11.219 -4.574 -6.246 1 77.19 194 GLY B C 1
ATOM 4240 O O . GLY B 1 194 ? -11.195 -3.436 -5.773 1 77.19 194 GLY B O 1
ATOM 4241 N N . PHE B 1 195 ? -11.242 -5.656 -5.43 1 84.75 195 PHE B N 1
ATOM 4242 C CA . PHE B 1 195 ? -11.359 -5.523 -3.98 1 84.75 195 PHE B CA 1
ATOM 4243 C C . PHE B 1 195 ? -9.992 -5.25 -3.354 1 84.75 195 PHE B C 1
ATOM 4245 O O . PHE B 1 195 ? -9.914 -4.793 -2.213 1 84.75 195 PHE B O 1
ATOM 4252 N N . ARG B 1 196 ? -8.93 -5.566 -4.062 1 89.56 196 ARG B N 1
ATOM 4253 C CA . ARG B 1 196 ? -7.574 -5.316 -3.588 1 89.56 196 ARG B CA 1
ATOM 4254 C C . ARG B 1 196 ? -7.336 -5.992 -2.24 1 89.56 196 ARG B C 1
ATOM 4256 O O . ARG B 1 196 ? -7.086 -5.316 -1.24 1 89.56 196 ARG B O 1
ATOM 4263 N N . PHE B 1 197 ? -7.387 -7.289 -2.264 1 94.94 197 PHE B N 1
ATOM 4264 C CA . PHE B 1 197 ? -7.23 -8.102 -1.062 1 94.94 197 PHE B CA 1
ATOM 4265 C C . PHE B 1 197 ? -6.16 -9.164 -1.265 1 94.94 197 PHE B C 1
ATOM 4267 O O . PHE B 1 197 ? -6.16 -9.867 -2.279 1 94.94 197 PHE B O 1
ATOM 4274 N N . GLY B 1 198 ? -5.262 -9.273 -0.297 1 97.06 198 GLY B N 1
ATOM 4275 C CA . GLY B 1 198 ? -4.27 -10.328 -0.22 1 97.06 198 GLY B CA 1
ATOM 4276 C C . GLY B 1 198 ? -3.969 -10.766 1.201 1 97.06 198 GLY B C 1
ATOM 4277 O O . GLY B 1 198 ? -3.912 -9.93 2.111 1 97.06 198 GLY B O 1
ATOM 4278 N N . ALA B 1 199 ? -3.795 -12.062 1.387 1 98.25 199 ALA B N 1
ATOM 4279 C CA . ALA B 1 199 ? -3.523 -12.617 2.711 1 98.25 199 ALA B CA 1
ATOM 4280 C C . ALA B 1 199 ? -2.223 -13.414 2.717 1 98.25 199 ALA B C 1
ATOM 4282 O O . ALA B 1 199 ? -1.918 -14.125 1.757 1 98.25 199 ALA B O 1
ATOM 4283 N N . LEU B 1 200 ? -1.477 -13.234 3.762 1 98.75 200 LEU B N 1
ATOM 4284 C CA . LEU B 1 200 ? -0.349 -14.094 4.113 1 98.75 200 LEU B CA 1
ATOM 4285 C C . LEU B 1 200 ? -0.687 -14.969 5.312 1 98.75 200 LEU B C 1
ATOM 4287 O O . LEU B 1 200 ? -1.209 -14.477 6.316 1 98.75 200 LEU B O 1
ATOM 4291 N N . TYR B 1 201 ? -0.494 -16.219 5.203 1 98.81 201 TYR B N 1
ATOM 4292 C CA . TYR B 1 201 ? -0.396 -17.047 6.398 1 98.81 201 TYR B CA 1
ATOM 4293 C C . TYR B 1 201 ? 1.031 -17.547 6.605 1 98.81 201 TYR B C 1
ATOM 4295 O O . TYR B 1 201 ? 1.667 -18.031 5.672 1 98.81 201 TYR B O 1
ATOM 4303 N N . THR B 1 202 ? 1.583 -17.438 7.754 1 98.56 202 THR B N 1
ATOM 4304 C CA . THR B 1 202 ? 2.893 -17.938 8.148 1 98.56 202 THR B CA 1
ATOM 4305 C C . THR B 1 202 ? 2.877 -18.422 9.594 1 98.56 202 THR B C 1
ATOM 4307 O O . THR B 1 202 ? 2.244 -17.797 10.453 1 98.56 202 THR B O 1
ATOM 4310 N N . HIS B 1 203 ? 3.561 -19.531 9.844 1 96.12 203 HIS B N 1
ATOM 4311 C CA . HIS B 1 203 ? 3.699 -20 11.227 1 96.12 203 HIS B CA 1
ATOM 4312 C C . HIS B 1 203 ? 4.727 -19.156 11.984 1 96.12 203 HIS B C 1
ATOM 4314 O O . HIS B 1 203 ? 4.801 -19.234 13.211 1 96.12 203 HIS B O 1
ATOM 4320 N N . ASN B 1 204 ? 5.523 -18.453 11.281 1 97.94 204 ASN B N 1
ATOM 4321 C CA . ASN B 1 204 ? 6.574 -17.625 11.859 1 97.94 204 ASN B CA 1
ATOM 4322 C C . ASN B 1 204 ? 6.012 -16.344 12.469 1 97.94 204 ASN B C 1
ATOM 4324 O O . ASN B 1 204 ? 5.801 -15.359 11.758 1 97.94 204 ASN B O 1
ATOM 4328 N N . ARG B 1 205 ? 5.922 -16.281 13.75 1 96.81 205 ARG B N 1
ATOM 4329 C CA . ARG B 1 205 ? 5.289 -15.164 14.453 1 96.81 205 ARG B CA 1
ATOM 4330 C C . ARG B 1 205 ? 6.086 -13.875 14.266 1 96.81 205 ARG B C 1
ATOM 4332 O O . ARG B 1 205 ? 5.516 -12.781 14.227 1 96.81 205 ARG B O 1
ATOM 4339 N N . GLU B 1 206 ? 7.355 -14.031 14.195 1 97.75 206 GLU B N 1
ATOM 4340 C CA . GLU B 1 206 ? 8.188 -12.844 13.977 1 97.75 206 GLU B CA 1
ATOM 4341 C C . GLU B 1 206 ? 7.922 -12.234 12.602 1 97.75 206 GLU B C 1
ATOM 4343 O O . GLU B 1 206 ? 7.82 -11.016 12.469 1 97.75 206 GLU B O 1
ATOM 4348 N N . VAL B 1 207 ? 7.816 -13.125 11.586 1 98.25 207 VAL B N 1
ATOM 4349 C CA . VAL B 1 207 ? 7.504 -12.648 10.242 1 98.25 207 VAL B CA 1
ATOM 4350 C C . VAL B 1 207 ? 6.105 -12.031 10.219 1 98.25 207 VAL B C 1
ATOM 4352 O O . VAL B 1 207 ? 5.902 -10.961 9.656 1 98.25 207 VAL B O 1
ATOM 4355 N N . ALA B 1 208 ? 5.145 -12.695 10.883 1 98.06 208 ALA B N 1
ATOM 4356 C CA . ALA B 1 208 ? 3.783 -12.172 10.945 1 98.06 208 ALA B CA 1
ATOM 4357 C C . ALA B 1 208 ? 3.758 -10.789 11.586 1 98.06 208 ALA B C 1
ATOM 4359 O O . ALA B 1 208 ? 3.078 -9.883 11.094 1 98.06 208 ALA B O 1
ATOM 4360 N N . SER B 1 209 ? 4.492 -10.656 12.656 1 96.94 209 SER B N 1
ATOM 4361 C CA . SER B 1 209 ? 4.555 -9.383 13.367 1 96.94 209 SER B CA 1
ATOM 4362 C C . SER B 1 209 ? 5.176 -8.297 12.492 1 96.94 209 SER B C 1
ATOM 4364 O O . SER B 1 209 ? 4.648 -7.184 12.406 1 96.94 209 SER B O 1
ATOM 4366 N N . ALA B 1 210 ? 6.262 -8.625 11.898 1 97.31 210 ALA B N 1
ATOM 4367 C CA . ALA B 1 210 ? 6.914 -7.668 11.008 1 97.31 210 ALA B CA 1
ATOM 4368 C C . ALA B 1 210 ? 5.988 -7.273 9.859 1 97.31 210 ALA B C 1
ATOM 4370 O O . ALA B 1 210 ? 5.883 -6.094 9.516 1 97.31 210 ALA B O 1
ATOM 4371 N N . MET B 1 211 ? 5.312 -8.289 9.305 1 97.69 211 MET B N 1
ATOM 4372 C CA . MET B 1 211 ? 4.398 -8.055 8.195 1 97.69 211 MET B CA 1
ATOM 4373 C C . MET B 1 211 ? 3.242 -7.156 8.617 1 97.69 211 MET B C 1
ATOM 4375 O O . MET B 1 211 ? 2.756 -6.352 7.82 1 97.69 211 MET B O 1
ATOM 4379 N N . SER B 1 212 ? 2.811 -7.301 9.781 1 95.75 212 SER B N 1
ATOM 4380 C CA . SER B 1 212 ? 1.671 -6.531 10.273 1 95.75 212 SER B CA 1
ATOM 4381 C C . SER B 1 212 ? 1.977 -5.035 10.281 1 95.75 212 SER B C 1
ATOM 4383 O O . SER B 1 212 ? 1.077 -4.211 10.102 1 95.75 212 SER B O 1
ATOM 4385 N N . CYS B 1 213 ? 3.236 -4.641 10.383 1 94.62 213 CYS B N 1
ATOM 4386 C CA . CYS B 1 213 ? 3.639 -3.238 10.367 1 94.62 213 CYS B CA 1
ATOM 4387 C C . CYS B 1 213 ? 3.318 -2.592 9.023 1 94.62 213 CYS B C 1
ATOM 4389 O O . CYS B 1 213 ? 3.031 -1.396 8.961 1 94.62 213 CYS B O 1
ATOM 4391 N N . PHE B 1 214 ? 3.303 -3.389 8.008 1 95.88 214 PHE B N 1
ATOM 4392 C CA . PHE B 1 214 ? 3.057 -2.865 6.672 1 95.88 214 PHE B CA 1
ATOM 4393 C C . PHE B 1 214 ? 1.575 -2.57 6.473 1 95.88 214 PHE B C 1
ATOM 4395 O O . PHE B 1 214 ? 1.197 -1.884 5.52 1 95.88 214 PHE B O 1
ATOM 4402 N N . GLY B 1 215 ? 0.746 -3.033 7.375 1 93.81 215 GLY B N 1
ATOM 4403 C CA . GLY B 1 215 ? -0.663 -2.674 7.355 1 93.81 215 GLY B CA 1
ATOM 4404 C C . GLY B 1 215 ? -0.899 -1.177 7.426 1 93.81 215 GLY B C 1
ATOM 4405 O O . GLY B 1 215 ? -1.903 -0.677 6.914 1 93.81 215 GLY B O 1
ATOM 4406 N N . TYR B 1 216 ? 0.064 -0.487 7.969 1 91.88 216 TYR B N 1
ATOM 4407 C CA . TYR B 1 216 ? -0.033 0.965 8.062 1 91.88 216 TYR B CA 1
ATOM 4408 C C . TYR B 1 216 ? -0.15 1.593 6.676 1 91.88 216 TYR B C 1
ATOM 4410 O O . TYR B 1 216 ? -0.848 2.594 6.5 1 91.88 216 TYR B O 1
ATOM 4418 N N . LEU B 1 217 ? 0.442 0.977 5.715 1 94.31 217 LEU B N 1
ATOM 4419 C CA . LEU B 1 217 ? 0.483 1.548 4.375 1 94.31 217 LEU B CA 1
ATOM 4420 C C . LEU B 1 217 ? -0.425 0.772 3.426 1 94.31 217 LEU B C 1
ATOM 4422 O O . LEU B 1 217 ? -0.789 1.274 2.359 1 94.31 217 LEU B O 1
ATOM 4426 N N . HIS B 1 218 ? -0.754 -0.454 3.836 1 95.25 218 HIS B N 1
ATOM 4427 C CA . HIS B 1 218 ? -1.411 -1.339 2.881 1 95.25 218 HIS B CA 1
ATOM 4428 C C . HIS B 1 218 ? -2.738 -1.854 3.43 1 95.25 218 HIS B C 1
ATOM 4430 O O . HIS B 1 218 ? -3.205 -2.924 3.033 1 95.25 218 HIS B O 1
ATOM 4436 N N . SER B 1 219 ? -3.312 -1.148 4.297 1 91.12 219 SER B N 1
ATOM 4437 C CA . SER B 1 219 ? -4.586 -1.605 4.84 1 91.12 219 SER B CA 1
ATOM 4438 C C . SER B 1 219 ? -5.688 -1.549 3.783 1 91.12 219 SER B C 1
ATOM 4440 O O . SER B 1 219 ? -5.578 -0.812 2.803 1 91.12 219 SER B O 1
ATOM 4442 N N . ILE B 1 220 ? -6.668 -2.344 3.99 1 90.06 220 ILE B N 1
ATOM 4443 C CA . ILE B 1 220 ? -7.816 -2.334 3.094 1 90.06 220 ILE B CA 1
ATOM 4444 C C . ILE B 1 220 ? -8.961 -1.549 3.732 1 90.06 220 ILE B C 1
ATOM 4446 O O . ILE B 1 220 ? -9.047 -1.452 4.957 1 90.06 220 ILE B O 1
ATOM 4450 N N . SER B 1 221 ? -9.805 -1.012 2.873 1 88.06 221 SER B N 1
ATOM 4451 C CA . SER B 1 221 ? -10.906 -0.183 3.363 1 88.06 221 SER B CA 1
ATOM 4452 C C . SER B 1 221 ? -11.875 -0.996 4.215 1 88.06 221 SER B C 1
ATOM 4454 O O . SER B 1 221 ? -11.992 -2.211 4.039 1 88.06 221 SER B O 1
ATOM 4456 N N . GLY B 1 222 ? -12.547 -0.285 5.105 1 86.62 222 GLY B N 1
ATOM 4457 C CA . GLY B 1 222 ? -13.547 -0.941 5.934 1 86.62 222 GLY B CA 1
ATOM 4458 C C . GLY B 1 222 ? -14.656 -1.592 5.133 1 86.62 222 GLY B C 1
ATOM 4459 O O . GLY B 1 222 ? -15.141 -2.67 5.488 1 86.62 222 GLY B O 1
ATOM 4460 N N . ILE B 1 223 ? -15 -0.932 4.066 1 86.81 223 ILE B N 1
ATOM 4461 C CA . ILE B 1 223 ? -16.062 -1.456 3.217 1 86.81 223 ILE B CA 1
ATOM 4462 C C . ILE B 1 223 ? -15.625 -2.771 2.582 1 86.81 223 ILE B C 1
ATOM 4464 O O . ILE B 1 223 ? -16.391 -3.738 2.541 1 86.81 223 ILE B O 1
ATOM 4468 N N . ALA B 1 224 ? -14.414 -2.805 2.076 1 88.38 224 ALA B N 1
ATOM 4469 C CA . ALA B 1 224 ? -13.883 -4.023 1.476 1 88.38 224 ALA B CA 1
ATOM 4470 C C . ALA B 1 224 ? -13.789 -5.148 2.506 1 88.38 224 ALA B C 1
ATOM 4472 O O . ALA B 1 224 ? -14.102 -6.301 2.203 1 88.38 224 ALA B O 1
ATOM 4473 N N . GLN B 1 225 ? -13.367 -4.844 3.717 1 90.75 225 GLN B N 1
ATOM 4474 C CA . GLN B 1 225 ? -13.258 -5.84 4.773 1 90.75 225 GLN B CA 1
ATOM 4475 C C . GLN B 1 225 ? -14.617 -6.469 5.086 1 90.75 225 GLN B C 1
ATOM 4477 O O . GLN B 1 225 ? -14.719 -7.688 5.223 1 90.75 225 GLN B O 1
ATOM 4482 N N . TYR B 1 226 ? -15.586 -5.598 5.211 1 90 226 TYR B N 1
ATOM 4483 C CA . TYR B 1 226 ? -16.922 -6.07 5.535 1 90 226 TYR B CA 1
ATOM 4484 C C . TYR B 1 226 ? -17.469 -6.992 4.445 1 90 226 TYR B C 1
ATOM 4486 O O . TYR B 1 226 ? -17.969 -8.078 4.734 1 90 226 TYR B O 1
ATOM 4494 N N . LYS B 1 227 ? -17.328 -6.559 3.223 1 91.38 227 LYS B N 1
ATOM 4495 C CA . LYS B 1 227 ? -17.844 -7.34 2.102 1 91.38 227 LYS B CA 1
ATOM 4496 C C . LYS B 1 227 ? -17.078 -8.656 1.956 1 91.38 227 LYS B C 1
ATOM 4498 O O . LYS B 1 227 ? -17.672 -9.688 1.648 1 91.38 227 LYS B O 1
ATOM 4503 N N . LEU B 1 228 ? -15.805 -8.633 2.174 1 93.44 228 LEU B N 1
ATOM 4504 C CA . LEU B 1 228 ? -14.984 -9.836 2.082 1 93.44 228 LEU B CA 1
ATOM 4505 C C . LEU B 1 228 ? -15.359 -10.836 3.174 1 93.44 228 LEU B C 1
ATOM 4507 O O . LEU B 1 228 ? -15.43 -12.039 2.924 1 93.44 228 LEU B O 1
ATOM 4511 N N . ARG B 1 229 ? -15.578 -10.305 4.332 1 95.06 229 ARG B N 1
ATOM 4512 C CA . ARG B 1 229 ? -16 -11.188 5.418 1 95.06 229 ARG B CA 1
ATOM 4513 C C . ARG B 1 229 ? -17.297 -11.898 5.074 1 95.06 229 ARG B C 1
ATOM 4515 O O . ARG B 1 229 ? -17.422 -13.109 5.273 1 95.06 229 ARG B O 1
ATOM 4522 N N . GLN B 1 230 ? -18.234 -11.125 4.52 1 95.5 230 GLN B N 1
ATOM 4523 C CA . GLN B 1 230 ? -19.516 -11.711 4.125 1 95.5 230 GLN B CA 1
ATOM 4524 C C . GLN B 1 230 ? -19.328 -12.797 3.068 1 95.5 230 GLN B C 1
ATOM 4526 O O . GLN B 1 230 ? -19.938 -13.859 3.15 1 95.5 230 GLN B O 1
ATOM 4531 N N . LEU B 1 231 ? -18.5 -12.539 2.168 1 96.06 231 LEU B N 1
ATOM 4532 C CA . LEU B 1 231 ? -18.234 -13.484 1.086 1 96.06 231 LEU B CA 1
ATOM 4533 C C . LEU B 1 231 ? -17.609 -14.766 1.624 1 96.06 231 LEU B C 1
ATOM 4535 O O . LEU B 1 231 ? -18.078 -15.867 1.326 1 96.06 231 LEU B O 1
ATOM 4539 N N . LEU B 1 232 ? -16.609 -14.648 2.469 1 97 232 LEU B N 1
ATOM 4540 C CA . LEU B 1 232 ? -15.812 -15.789 2.914 1 97 232 LEU B CA 1
ATOM 4541 C C . LEU B 1 232 ? -16.594 -16.641 3.904 1 97 232 LEU B C 1
ATOM 4543 O O . LEU B 1 232 ? -16.328 -17.844 4.047 1 97 232 LEU B O 1
ATOM 4547 N N . GLN B 1 233 ? -17.547 -16.016 4.496 1 96.31 233 GLN B N 1
ATOM 4548 C CA . GLN B 1 233 ? -18.344 -16.719 5.5 1 96.31 233 GLN B CA 1
ATOM 4549 C C . GLN B 1 233 ? -19.422 -17.562 4.848 1 96.31 233 GLN B C 1
ATOM 4551 O O . GLN B 1 233 ? -19.938 -18.516 5.457 1 96.31 233 GLN B O 1
ATOM 4556 N N . ASP B 1 234 ? -19.812 -17.266 3.688 1 97.38 234 ASP B N 1
ATOM 4557 C CA . ASP B 1 234 ? -20.938 -17.922 3.027 1 97.38 234 ASP B CA 1
ATOM 4558 C C . ASP B 1 234 ? -20.5 -19.219 2.346 1 97.38 234 ASP B C 1
ATOM 4560 O O . ASP B 1 234 ? -20.625 -19.359 1.129 1 97.38 234 ASP B O 1
ATOM 4564 N N . ARG B 1 235 ? -20.156 -20.188 3.127 1 96.56 235 ARG B N 1
ATOM 4565 C CA . ARG B 1 235 ? -19.641 -21.453 2.619 1 96.56 235 ARG B CA 1
ATOM 4566 C C . ARG B 1 235 ? -20.688 -22.203 1.813 1 96.56 235 ARG B C 1
ATOM 4568 O O . ARG B 1 235 ? -20.375 -22.875 0.835 1 96.56 235 ARG B O 1
ATOM 4575 N N . GLU B 1 236 ? -21.859 -22.078 2.275 1 97.56 236 GLU B N 1
ATOM 4576 C CA . GLU B 1 236 ? -22.953 -22.734 1.561 1 97.56 236 GLU B CA 1
ATOM 4577 C C . GLU B 1 236 ? -23.047 -22.25 0.121 1 97.56 236 GLU B C 1
ATOM 4579 O O . GLU B 1 236 ? -23.141 -23.047 -0.812 1 97.56 236 GLU B O 1
ATOM 4584 N N . TRP B 1 237 ? -23.047 -20.938 -0.028 1 98 237 TRP B N 1
ATOM 4585 C CA . TRP B 1 237 ? -23.094 -20.359 -1.368 1 98 237 TRP B CA 1
ATOM 4586 C C . TRP B 1 237 ? -21.844 -20.719 -2.156 1 98 237 TRP B C 1
ATOM 4588 O O . TRP B 1 237 ? -21.922 -21.062 -3.34 1 98 237 TRP B O 1
ATOM 4598 N N . ILE B 1 238 ? -20.688 -20.656 -1.547 1 98.06 238 ILE B N 1
ATOM 4599 C CA . ILE B 1 238 ? -19.406 -20.922 -2.215 1 98.06 238 ILE B CA 1
ATOM 4600 C C . ILE B 1 238 ? -19.375 -22.359 -2.721 1 98.06 238 ILE B C 1
ATOM 4602 O O . ILE B 1 238 ? -19.109 -22.609 -3.898 1 98.06 238 ILE B O 1
ATOM 4606 N N . ASP B 1 239 ? -19.766 -23.297 -1.896 1 97.38 239 ASP B N 1
ATOM 4607 C CA . ASP B 1 239 ? -19.578 -24.719 -2.184 1 97.38 239 ASP B CA 1
ATOM 4608 C C . ASP B 1 239 ? -20.672 -25.234 -3.107 1 97.38 239 ASP B C 1
ATOM 4610 O O . ASP B 1 239 ? -20.422 -26.125 -3.924 1 97.38 239 ASP B O 1
ATOM 4614 N N . ASN B 1 240 ? -21.797 -24.672 -2.994 1 97.81 240 ASN B N 1
ATOM 4615 C CA . ASN B 1 240 ? -22.922 -25.312 -3.66 1 97.81 240 ASN B CA 1
ATOM 4616 C C . ASN B 1 240 ? -23.391 -24.531 -4.883 1 97.81 240 ASN B C 1
ATOM 4618 O O . ASN B 1 240 ? -24.109 -25.047 -5.73 1 97.81 240 ASN B O 1
ATOM 4622 N N . ILE B 1 241 ? -22.984 -23.328 -4.93 1 97.69 241 ILE B N 1
ATOM 4623 C CA . ILE B 1 241 ? -23.453 -22.516 -6.043 1 97.69 241 ILE B CA 1
ATOM 4624 C C . ILE B 1 241 ? -22.25 -21.969 -6.824 1 97.69 241 ILE B C 1
ATOM 4626 O O . ILE B 1 241 ? -22.094 -22.25 -8.016 1 97.69 241 ILE B O 1
ATOM 4630 N N . TYR B 1 242 ? -21.438 -21.234 -6.211 1 97.31 242 TYR B N 1
ATOM 4631 C CA . TYR B 1 242 ? -20.391 -20.484 -6.895 1 97.31 242 TYR B CA 1
ATOM 4632 C C . TYR B 1 242 ? -19.359 -21.422 -7.52 1 97.31 242 TYR B C 1
ATOM 4634 O O . TYR B 1 242 ? -19.141 -21.375 -8.734 1 97.31 242 TYR B O 1
ATOM 4642 N N . LEU B 1 243 ? -18.734 -22.328 -6.684 1 96.62 243 LEU B N 1
ATOM 4643 C CA . LEU B 1 243 ? -17.609 -23.125 -7.172 1 96.62 243 LEU B CA 1
ATOM 4644 C C . LEU B 1 243 ? -18.062 -24.078 -8.273 1 96.62 243 LEU B C 1
ATOM 4646 O O . LEU B 1 243 ? -17.406 -24.188 -9.312 1 96.62 243 LEU B O 1
ATOM 4650 N N . PRO B 1 244 ? -19.203 -24.766 -8.078 1 96.31 244 PRO B N 1
ATOM 4651 C CA . PRO B 1 244 ? -19.656 -25.609 -9.172 1 96.31 244 PRO B CA 1
ATOM 4652 C C . PRO B 1 244 ? -19.891 -24.844 -10.469 1 96.31 244 PRO B C 1
ATOM 4654 O O . PRO B 1 244 ? -19.484 -25.297 -11.547 1 96.31 244 PRO B O 1
ATOM 4657 N N . SER B 1 245 ? -20.516 -23.656 -10.367 1 96.19 245 SER B N 1
ATOM 4658 C CA . SER B 1 245 ? -20.75 -22.828 -11.547 1 96.19 245 SER B CA 1
ATOM 4659 C C . SER B 1 245 ? -19.438 -22.312 -12.133 1 96.19 245 SER B C 1
ATOM 4661 O O . SER B 1 245 ? -19.25 -22.297 -13.352 1 96.19 245 SER B O 1
ATOM 4663 N N . TYR B 1 246 ? -18.609 -21.922 -11.266 1 94.56 246 TYR B N 1
ATOM 4664 C CA . TYR B 1 246 ? -17.312 -21.406 -11.648 1 94.56 246 TYR B CA 1
ATOM 4665 C C . TYR B 1 246 ? -16.484 -22.453 -12.383 1 94.56 246 TYR B C 1
ATOM 4667 O O . TYR B 1 246 ? -15.977 -22.203 -13.477 1 94.56 246 TYR B O 1
ATOM 4675 N N . HIS B 1 247 ? -16.375 -23.688 -11.859 1 95.5 247 HIS B N 1
ATOM 4676 C CA . HIS B 1 247 ? -15.633 -24.797 -12.453 1 95.5 247 HIS B CA 1
ATOM 4677 C C . HIS B 1 247 ? -16.234 -25.219 -13.789 1 95.5 247 HIS B C 1
ATOM 4679 O O . HIS B 1 247 ? -15.516 -25.5 -14.742 1 95.5 247 HIS B O 1
ATOM 4685 N N . PHE B 1 248 ? -17.531 -25.219 -13.805 1 94.94 248 PHE B N 1
ATOM 4686 C CA . PHE B 1 248 ? -18.219 -25.578 -15.039 1 94.94 248 PHE B CA 1
ATOM 4687 C C . PHE B 1 248 ? -17.859 -24.609 -16.156 1 94.94 248 PHE B C 1
ATOM 4689 O O . PHE B 1 248 ? -17.531 -25.016 -17.266 1 94.94 248 PHE B O 1
ATOM 4696 N N . ARG B 1 249 ? -17.953 -23.297 -15.836 1 94 249 ARG B N 1
ATOM 4697 C CA . ARG B 1 249 ? -17.672 -22.266 -16.828 1 94 249 ARG B CA 1
ATOM 4698 C C . ARG B 1 249 ? -16.203 -22.312 -17.266 1 94 249 ARG B C 1
ATOM 4700 O O . ARG B 1 249 ? -15.906 -22.141 -18.453 1 94 249 ARG B O 1
ATOM 4707 N N . LEU B 1 250 ? -15.312 -22.562 -16.297 1 94.38 250 LEU B N 1
ATOM 4708 C CA . LEU B 1 250 ? -13.898 -22.672 -16.625 1 94.38 250 LEU B CA 1
ATOM 4709 C C . LEU B 1 250 ? -13.656 -23.875 -17.531 1 94.38 250 LEU B C 1
ATOM 4711 O O . LEU B 1 250 ? -12.914 -23.766 -18.516 1 94.38 250 LEU B O 1
ATOM 4715 N N . GLN B 1 251 ? -14.281 -24.953 -17.219 1 94.25 251 GLN B N 1
ATOM 4716 C CA . GLN B 1 251 ? -14.125 -26.172 -18 1 94.25 251 GLN B CA 1
ATOM 4717 C C . GLN B 1 251 ? -14.625 -25.969 -19.422 1 94.25 251 GLN B C 1
ATOM 4719 O O . GLN B 1 251 ? -13.984 -26.406 -20.391 1 94.25 251 GLN B O 1
ATOM 4724 N N . GLU B 1 252 ? -15.766 -25.328 -19.531 1 94.38 252 GLU B N 1
ATOM 4725 C CA . GLU B 1 252 ? -16.359 -25.078 -20.859 1 94.38 252 GLU B CA 1
ATOM 4726 C C . GLU B 1 252 ? -15.461 -24.172 -21.688 1 94.38 252 GLU B C 1
ATOM 4728 O O . GLU B 1 252 ? -15.234 -24.438 -22.875 1 94.38 252 GLU B O 1
ATOM 4733 N N . ALA B 1 253 ? -15.07 -23.094 -21.078 1 93.62 253 ALA B N 1
ATOM 4734 C CA . ALA B 1 253 ? -14.195 -22.156 -21.797 1 93.62 253 ALA B CA 1
ATOM 4735 C C . ALA B 1 253 ? -12.883 -22.828 -22.188 1 93.62 253 ALA B C 1
ATOM 4737 O O . ALA B 1 253 ? -12.391 -22.641 -23.297 1 93.62 253 ALA B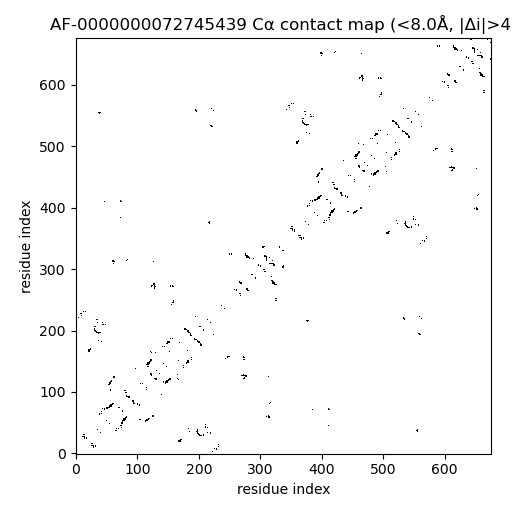 O 1
ATOM 4738 N N . HIS B 1 254 ? -12.32 -23.609 -21.297 1 95 254 HIS B N 1
ATOM 4739 C CA . HIS B 1 254 ? -11.07 -24.328 -21.562 1 95 254 HIS B CA 1
ATOM 4740 C C . HIS B 1 254 ? -11.227 -25.297 -22.719 1 95 254 HIS B C 1
ATOM 4742 O O . HIS B 1 254 ? -10.383 -25.344 -23.609 1 95 254 HIS B O 1
ATOM 4748 N N . ARG B 1 255 ? -12.258 -26.031 -22.656 1 95.06 255 ARG B N 1
ATOM 4749 C CA . ARG B 1 255 ? -12.531 -27 -23.719 1 95.06 255 ARG B CA 1
ATOM 4750 C C . ARG B 1 255 ? -12.664 -26.312 -25.078 1 95.06 255 ARG B C 1
ATOM 4752 O O . ARG B 1 255 ? -12.133 -26.797 -26.078 1 95.06 255 ARG B O 1
ATOM 4759 N N . TYR B 1 256 ? -13.414 -25.266 -25.047 1 93.75 256 TYR B N 1
ATOM 4760 C CA . TYR B 1 256 ? -13.617 -24.516 -26.281 1 93.75 256 TYR B CA 1
ATOM 4761 C C . TYR B 1 256 ? -12.297 -24.047 -26.859 1 93.75 256 TYR B C 1
ATOM 4763 O O . TYR B 1 256 ? -12.016 -24.266 -28.047 1 93.75 256 TYR B O 1
ATOM 4771 N N . VAL B 1 257 ? -11.5 -23.422 -26.047 1 94.38 257 VAL B N 1
ATOM 4772 C CA . VAL B 1 257 ? -10.25 -22.828 -26.5 1 94.38 257 VAL B CA 1
ATOM 4773 C C . VAL B 1 257 ? -9.273 -23.922 -26.922 1 94.38 257 VAL B C 1
ATOM 4775 O O . VAL B 1 257 ? -8.586 -23.797 -27.938 1 94.38 257 VAL B O 1
ATOM 4778 N N . THR B 1 258 ? -9.172 -24.953 -26.172 1 95.75 258 THR B N 1
ATOM 4779 C CA . THR B 1 258 ? -8.219 -26 -26.5 1 95.75 258 THR B CA 1
ATOM 4780 C C . THR B 1 258 ? -8.641 -26.75 -27.766 1 95.75 258 THR B C 1
ATOM 4782 O O . THR B 1 258 ? -7.789 -27.188 -28.547 1 95.75 258 THR B O 1
ATOM 4785 N N . HIS B 1 259 ? -9.914 -26.875 -27.953 1 96.19 259 HIS B N 1
ATOM 4786 C CA . HIS B 1 259 ? -10.383 -27.453 -29.203 1 96.19 259 HIS B CA 1
ATOM 4787 C C . HIS B 1 259 ? -9.961 -26.609 -30.391 1 96.19 259 HIS B C 1
ATOM 4789 O O . HIS B 1 259 ? -9.508 -27.141 -31.406 1 96.19 259 HIS B O 1
ATOM 4795 N N . LYS B 1 260 ? -10.156 -25.344 -30.266 1 94.38 260 LYS B N 1
ATOM 4796 C CA . LYS B 1 260 ? -9.766 -24.438 -31.328 1 94.38 260 LYS B CA 1
ATOM 4797 C C . LYS B 1 260 ? -8.258 -24.5 -31.594 1 94.38 260 LYS B C 1
ATOM 4799 O O . LYS B 1 260 ? -7.816 -24.484 -32.75 1 94.38 260 LYS B O 1
ATOM 4804 N N . LEU B 1 261 ? -7.512 -24.531 -30.547 1 96.38 261 LEU B N 1
ATOM 4805 C CA . LEU B 1 261 ? -6.059 -24.609 -30.688 1 96.38 261 LEU B CA 1
ATOM 4806 C C . LEU B 1 261 ? -5.648 -25.906 -31.391 1 96.38 261 LEU B C 1
ATOM 4808 O O . LEU B 1 261 ? -4.73 -25.906 -32.219 1 96.38 261 LEU B O 1
ATOM 4812 N N . LYS B 1 262 ? -6.32 -26.969 -31.078 1 97.56 262 LYS B N 1
ATOM 4813 C CA . LYS B 1 262 ? -6.059 -28.25 -31.75 1 97.56 262 LYS B CA 1
ATOM 4814 C C . LYS B 1 262 ? -6.375 -28.156 -33.25 1 97.56 262 LYS B C 1
ATOM 4816 O O . LYS B 1 262 ? -5.605 -28.641 -34.062 1 97.56 262 LYS B O 1
ATOM 4821 N N . THR B 1 263 ? -7.449 -27.562 -33.5 1 96.81 263 THR B N 1
ATOM 4822 C CA . THR B 1 263 ? -7.863 -27.406 -34.906 1 96.81 263 THR B CA 1
ATOM 4823 C C . THR B 1 263 ? -6.852 -26.578 -35.688 1 96.81 263 THR B C 1
ATOM 4825 O O . THR B 1 263 ? -6.574 -26.859 -36.844 1 96.81 263 THR B O 1
ATOM 4828 N N . LEU B 1 264 ? -6.324 -25.625 -35.031 1 95.81 264 LEU B N 1
ATOM 4829 C CA . LEU B 1 264 ? -5.363 -24.719 -35.656 1 95.81 264 LEU B CA 1
ATOM 4830 C C . LEU B 1 264 ? -3.957 -25.297 -35.625 1 95.81 264 LEU B C 1
ATOM 4832 O O . LEU B 1 264 ? -3.018 -24.703 -36.156 1 95.81 264 LEU B O 1
ATOM 4836 N N . LYS B 1 265 ? -3.812 -26.438 -34.969 1 97.31 265 LYS B N 1
ATOM 4837 C CA . LYS B 1 265 ? -2.537 -27.125 -34.812 1 97.31 265 LYS B CA 1
ATOM 4838 C C . LYS B 1 265 ? -1.516 -26.25 -34.094 1 97.31 265 LYS B C 1
ATOM 4840 O O . LYS B 1 265 ? -0.357 -26.172 -34.5 1 97.31 265 LYS B O 1
ATOM 4845 N N . VAL B 1 266 ? -1.954 -25.5 -33.125 1 96.81 266 VAL B N 1
ATOM 4846 C CA . VAL B 1 266 ? -1.099 -24.703 -32.25 1 96.81 266 VAL B CA 1
ATOM 4847 C C . VAL B 1 266 ? -0.786 -25.5 -30.969 1 96.81 266 VAL B C 1
ATOM 4849 O O . VAL B 1 266 ? -1.691 -25.859 -30.219 1 96.81 266 VAL B O 1
ATOM 4852 N N . PRO B 1 267 ? 0.515 -25.812 -30.781 1 97.38 267 PRO B N 1
ATOM 4853 C CA . PRO B 1 267 ? 0.851 -26.531 -29.547 1 97.38 267 PRO B CA 1
ATOM 4854 C C . PRO B 1 267 ? 0.532 -25.719 -28.297 1 97.38 267 PRO B C 1
ATOM 4856 O O . PRO B 1 267 ? 0.713 -24.5 -28.281 1 97.38 267 PRO B O 1
ATOM 4859 N N . PHE B 1 268 ? 0.056 -26.359 -27.266 1 97.62 268 PHE B N 1
ATOM 4860 C CA . PHE B 1 268 ? -0.271 -25.703 -26 1 97.62 268 PHE B CA 1
ATOM 4861 C C . PHE B 1 268 ? -0.143 -26.688 -24.844 1 97.62 268 PHE B C 1
ATOM 4863 O O . PHE B 1 268 ? -0.099 -27.906 -25.047 1 97.62 268 PHE B O 1
ATOM 4870 N N . LEU B 1 269 ? 0.06 -26.172 -23.625 1 97.31 269 LEU B N 1
ATOM 4871 C CA . LEU B 1 269 ? 0.016 -27 -22.422 1 97.31 269 LEU B CA 1
ATOM 4872 C C . LEU B 1 269 ? -1.424 -27.234 -21.969 1 97.31 269 LEU B C 1
ATOM 4874 O O . LEU B 1 269 ? -2.145 -26.297 -21.641 1 97.31 269 LEU B O 1
ATOM 4878 N N . ASN B 1 270 ? -1.819 -28.469 -21.953 1 95.75 270 ASN B N 1
ATOM 4879 C CA . ASN B 1 270 ? -3.17 -28.844 -21.547 1 95.75 270 ASN B CA 1
ATOM 4880 C C . ASN B 1 270 ? -3.234 -29.141 -20.047 1 95.75 270 ASN B C 1
ATOM 4882 O O . ASN B 1 270 ? -2.992 -30.266 -19.625 1 95.75 270 ASN B O 1
ATOM 4886 N N . ARG B 1 271 ? -3.545 -28.156 -19.312 1 95.5 271 ARG B N 1
ATOM 4887 C CA . ARG B 1 271 ? -3.607 -28.266 -17.859 1 95.5 271 ARG B CA 1
ATOM 4888 C C . ARG B 1 271 ? -5.012 -27.969 -17.359 1 95.5 271 ARG B C 1
ATOM 4890 O O . ARG B 1 271 ? -5.805 -27.312 -18.031 1 95.5 271 ARG B O 1
ATOM 4897 N N . GLY B 1 272 ? -5.344 -28.438 -16.172 1 94.44 272 GLY B N 1
ATOM 4898 C CA . GLY B 1 272 ? -6.703 -28.375 -15.664 1 94.44 272 GLY B CA 1
ATOM 4899 C C . GLY B 1 272 ? -6.891 -27.312 -14.594 1 94.44 272 GLY B C 1
ATOM 4900 O O . GLY B 1 272 ? -7.746 -27.469 -13.719 1 94.44 272 GLY B O 1
ATOM 4901 N N . SER B 1 273 ? -6.086 -26.25 -14.578 1 96.31 273 SER B N 1
ATOM 4902 C CA . SER B 1 273 ? -6.191 -25.219 -13.555 1 96.31 273 SER B CA 1
ATOM 4903 C C . SER B 1 273 ? -5.891 -23.844 -14.133 1 96.31 273 SER B C 1
ATOM 4905 O O . SER B 1 273 ? -5.344 -23.734 -15.227 1 96.31 273 SER B O 1
ATOM 4907 N N . GLY B 1 274 ? -6.371 -22.797 -13.383 1 94.44 274 GLY B N 1
ATOM 4908 C CA . GLY B 1 274 ? -6.09 -21.422 -13.758 1 94.44 274 GLY B CA 1
ATOM 4909 C C . GLY B 1 274 ? -7.109 -20.844 -14.727 1 94.44 274 GLY B C 1
ATOM 4910 O O . GLY B 1 274 ? -8.242 -21.328 -14.805 1 94.44 274 GLY B O 1
ATOM 4911 N N . LEU B 1 275 ? -6.758 -19.766 -15.328 1 94.5 275 LEU B N 1
ATOM 4912 C CA . LEU B 1 275 ? -7.633 -19 -16.219 1 94.5 275 LEU B CA 1
ATOM 4913 C C . LEU B 1 275 ? -6.996 -18.844 -17.594 1 94.5 275 LEU B C 1
ATOM 4915 O O . LEU B 1 275 ? -7.438 -18 -18.391 1 94.5 275 LEU B O 1
ATOM 4919 N N . TYR B 1 276 ? -5.949 -19.641 -17.891 1 94.69 276 TYR B N 1
ATOM 4920 C CA . TYR B 1 276 ? -5.133 -19.391 -19.078 1 94.69 276 TYR B CA 1
ATOM 4921 C C . TYR B 1 276 ? -4.594 -20.688 -19.656 1 94.69 276 TYR B C 1
ATOM 4923 O O . TYR B 1 276 ? -4.645 -21.734 -19 1 94.69 276 TYR B O 1
ATOM 4931 N N . VAL B 1 277 ? -4.18 -20.547 -20.891 1 96.38 277 VAL B N 1
ATOM 4932 C CA . VAL B 1 277 ? -3.463 -21.625 -21.562 1 96.38 277 VAL B CA 1
ATOM 4933 C C . VAL B 1 277 ? -2.131 -21.109 -22.094 1 96.38 277 VAL B C 1
ATOM 4935 O O . VAL B 1 277 ? -2.062 -20 -22.641 1 96.38 277 VAL B O 1
ATOM 4938 N N . TRP B 1 278 ? -1.062 -21.844 -21.797 1 98 278 TRP B N 1
ATOM 4939 C CA . TRP B 1 278 ? 0.266 -21.516 -22.312 1 98 278 TRP B CA 1
ATOM 4940 C C . TRP B 1 278 ? 0.46 -22.094 -23.703 1 98 278 TRP B C 1
ATOM 4942 O O . TRP B 1 278 ? 0.456 -23.328 -23.891 1 98 278 TRP B O 1
ATOM 4952 N N . ILE B 1 279 ? 0.619 -21.219 -24.688 1 97.94 279 ILE B N 1
ATOM 4953 C CA . ILE B 1 279 ? 0.597 -21.672 -26.078 1 97.94 279 ILE B CA 1
ATOM 4954 C C . ILE B 1 279 ? 1.942 -21.391 -26.734 1 97.94 279 ILE B C 1
ATOM 4956 O O . ILE B 1 279 ? 2.623 -20.422 -26.375 1 97.94 279 ILE B O 1
ATOM 4960 N N . ASN B 1 280 ? 2.289 -22.25 -27.656 1 98.06 280 ASN B N 1
ATOM 4961 C CA . ASN B 1 280 ? 3.533 -22.125 -28.406 1 98.06 280 ASN B CA 1
ATOM 4962 C C . ASN B 1 280 ? 3.285 -21.609 -29.828 1 98.06 280 ASN B C 1
ATOM 4964 O O . ASN B 1 280 ? 2.676 -22.297 -30.641 1 98.06 280 ASN B O 1
ATOM 4968 N N . LEU B 1 281 ? 3.797 -20.391 -30.125 1 97.81 281 LEU B N 1
ATOM 4969 C CA . LEU B 1 281 ? 3.6 -19.812 -31.438 1 97.81 281 LEU B CA 1
ATOM 4970 C C . LEU B 1 281 ? 4.93 -19.641 -32.188 1 97.81 281 LEU B C 1
ATOM 4972 O O . LEU B 1 281 ? 5.074 -18.75 -33.031 1 97.81 281 LEU B O 1
ATOM 4976 N N . LYS B 1 282 ? 5.852 -20.438 -31.812 1 96.94 282 LYS B N 1
ATOM 4977 C CA . LYS B 1 282 ? 7.18 -20.391 -32.406 1 96.94 282 LYS B CA 1
ATOM 4978 C C . LYS B 1 282 ? 7.105 -20.5 -33.938 1 96.94 282 LYS B C 1
ATOM 4980 O O . LYS B 1 282 ? 7.895 -19.875 -34.656 1 96.94 282 LYS B O 1
ATOM 4985 N N . GLN B 1 283 ? 6.215 -21.266 -34.438 1 96.06 283 GLN B N 1
ATOM 4986 C CA . GLN B 1 283 ? 6.102 -21.531 -35.875 1 96.06 283 GLN B CA 1
ATOM 4987 C C . GLN B 1 283 ? 5.703 -20.281 -36.656 1 96.06 283 GLN B C 1
ATOM 4989 O O . GLN B 1 283 ? 5.859 -20.203 -37.875 1 96.06 283 GLN B O 1
ATOM 4994 N N . TYR B 1 284 ? 5.25 -19.328 -35.969 1 95.5 284 TYR B N 1
ATOM 4995 C CA . TYR B 1 284 ? 4.797 -18.109 -36.594 1 95.5 284 TYR B CA 1
ATOM 4996 C C . TYR B 1 284 ? 5.863 -17.016 -36.5 1 95.5 284 TYR B C 1
ATOM 4998 O O . TYR B 1 284 ? 5.664 -15.906 -37 1 95.5 284 TYR B O 1
ATOM 5006 N N . LEU B 1 285 ? 6.953 -17.359 -35.844 1 97 285 LEU B N 1
ATOM 5007 C CA . LEU B 1 285 ? 8.078 -16.422 -35.781 1 97 285 LEU B CA 1
ATOM 5008 C C . LEU B 1 285 ? 8.977 -16.594 -37 1 97 285 LEU B C 1
ATOM 5010 O O . LEU B 1 285 ? 9.242 -17.719 -37.438 1 97 285 LEU B O 1
ATOM 5014 N N . LYS B 1 286 ? 9.383 -15.438 -37.594 1 96.56 286 LYS B N 1
ATOM 5015 C CA . LYS B 1 286 ? 10.359 -15.523 -38.688 1 96.56 286 LYS B CA 1
ATOM 5016 C C . LYS B 1 286 ? 11.656 -16.156 -38.219 1 96.56 286 LYS B C 1
ATOM 5018 O O . LYS B 1 286 ? 12.25 -16.984 -38.906 1 96.56 286 LYS B O 1
ATOM 5023 N N . SER B 1 287 ? 12.133 -15.664 -37.094 1 96.25 287 SER B N 1
ATOM 5024 C CA . SER B 1 287 ? 13.242 -16.234 -36.344 1 96.25 287 SER B CA 1
ATOM 5025 C C . SER B 1 287 ? 12.891 -16.391 -34.844 1 96.25 287 SER B C 1
ATOM 5027 O O . SER B 1 287 ? 12.188 -15.547 -34.281 1 96.25 287 SER B O 1
ATOM 5029 N N . CYS B 1 288 ? 13.383 -17.453 -34.312 1 95.25 288 CYS B N 1
ATOM 5030 C CA . CYS B 1 288 ? 13.055 -17.766 -32.906 1 95.25 288 CYS B CA 1
ATOM 5031 C C . CYS B 1 288 ? 13.773 -16.828 -31.953 1 95.25 288 CYS B C 1
ATOM 5033 O O . CYS B 1 288 ? 14.633 -17.25 -31.188 1 95.25 288 CYS B O 1
ATOM 5035 N N . THR B 1 289 ? 13.391 -15.578 -32.031 1 97.81 289 THR B N 1
ATOM 5036 C CA . THR B 1 289 ? 13.992 -14.555 -31.172 1 97.81 289 THR B CA 1
ATOM 5037 C C . THR B 1 289 ? 12.914 -13.773 -30.422 1 97.81 289 THR B C 1
ATOM 5039 O O . THR B 1 289 ? 11.75 -13.781 -30.828 1 97.81 289 THR B O 1
ATOM 5042 N N . PHE B 1 290 ? 13.32 -13.086 -29.359 1 97.94 290 PHE B N 1
ATOM 5043 C CA . PHE B 1 290 ? 12.383 -12.289 -28.578 1 97.94 290 PHE B CA 1
ATOM 5044 C C . PHE B 1 290 ? 11.938 -11.055 -29.359 1 97.94 290 PHE B C 1
ATOM 5046 O O . PHE B 1 290 ? 10.836 -10.555 -29.156 1 97.94 290 PHE B O 1
ATOM 5053 N N . GLU B 1 291 ? 12.766 -10.586 -30.234 1 97.62 291 GLU B N 1
ATOM 5054 C CA . GLU B 1 291 ? 12.367 -9.484 -31.109 1 97.62 291 GLU B CA 1
ATOM 5055 C C . GLU B 1 291 ? 11.18 -9.875 -31.984 1 97.62 291 GLU B C 1
ATOM 5057 O O . GLU B 1 291 ? 10.227 -9.102 -32.125 1 97.62 291 GLU B O 1
ATOM 5062 N N . GLU B 1 292 ? 11.305 -11.055 -32.531 1 97.56 292 GLU B N 1
ATOM 5063 C CA . GLU B 1 292 ? 10.203 -11.547 -33.344 1 97.56 292 GLU B CA 1
ATOM 5064 C C . GLU B 1 292 ? 8.961 -11.82 -32.531 1 97.56 292 GLU B C 1
ATOM 5066 O O . GLU B 1 292 ? 7.836 -11.648 -33 1 97.56 292 GLU B O 1
ATOM 5071 N N . GLU B 1 293 ? 9.164 -12.32 -31.281 1 98 293 GLU B N 1
ATOM 5072 C CA . GLU B 1 293 ? 8.039 -12.5 -30.375 1 98 293 GLU B CA 1
ATOM 5073 C C . GLU B 1 293 ? 7.316 -11.18 -30.125 1 98 293 GLU B C 1
ATOM 5075 O O . GLU B 1 293 ? 6.082 -11.133 -30.141 1 98 293 GLU B O 1
ATOM 5080 N N . LEU B 1 294 ? 8.078 -10.156 -29.906 1 97.12 294 LEU B N 1
ATOM 5081 C CA . LEU B 1 294 ? 7.516 -8.836 -29.656 1 97.12 294 LEU B CA 1
ATOM 5082 C C . LEU B 1 294 ? 6.727 -8.344 -30.875 1 97.12 294 LEU B C 1
ATOM 5084 O O . LEU B 1 294 ? 5.656 -7.75 -30.719 1 97.12 294 LEU B O 1
ATOM 5088 N N . LEU B 1 295 ? 7.258 -8.508 -32.062 1 96.19 295 LEU B N 1
ATOM 5089 C CA . LEU B 1 295 ? 6.566 -8.125 -33.281 1 96.19 295 LEU B CA 1
ATOM 5090 C C . LEU B 1 295 ? 5.242 -8.867 -33.406 1 96.19 295 LEU B C 1
ATOM 5092 O O . LEU B 1 295 ? 4.227 -8.273 -33.781 1 96.19 295 LEU B O 1
ATOM 5096 N N . LEU B 1 296 ? 5.316 -10.148 -33.125 1 96 296 LEU B N 1
ATOM 5097 C CA . LEU B 1 296 ? 4.098 -10.953 -33.188 1 96 296 LEU B CA 1
ATOM 5098 C C . LEU B 1 296 ? 3.074 -10.453 -32.156 1 96 296 LEU B C 1
ATOM 5100 O O . LEU B 1 296 ? 1.877 -10.398 -32.438 1 96 296 LEU B O 1
ATOM 5104 N N . HIS B 1 297 ? 3.529 -10.188 -30.969 1 95.62 297 HIS B N 1
ATOM 5105 C CA . HIS B 1 297 ? 2.67 -9.633 -29.938 1 95.62 297 HIS B CA 1
ATOM 5106 C C . HIS B 1 297 ? 1.958 -8.375 -30.422 1 95.62 297 HIS B C 1
ATOM 5108 O O . HIS B 1 297 ? 0.751 -8.219 -30.219 1 95.62 297 HIS B O 1
ATOM 5114 N N . HIS B 1 298 ? 2.648 -7.496 -31.078 1 94.44 298 HIS B N 1
ATOM 5115 C CA . HIS B 1 298 ? 2.08 -6.262 -31.594 1 94.44 298 HIS B CA 1
ATOM 5116 C C . HIS B 1 298 ? 1.029 -6.547 -32.656 1 94.44 298 HIS B C 1
ATOM 5118 O O . HIS B 1 298 ? 0.017 -5.848 -32.75 1 94.44 298 HIS B O 1
ATOM 5124 N N . ARG B 1 299 ? 1.302 -7.477 -33.438 1 92.94 299 ARG B N 1
ATOM 5125 C CA . ARG B 1 299 ? 0.342 -7.855 -34.469 1 92.94 299 ARG B CA 1
ATOM 5126 C C . ARG B 1 299 ? -0.974 -8.312 -33.844 1 92.94 299 ARG B C 1
ATOM 5128 O O . ARG B 1 299 ? -2.051 -7.988 -34.344 1 92.94 299 ARG B O 1
ATOM 5135 N N . PHE B 1 300 ? -0.875 -9.094 -32.781 1 91.38 300 PHE B N 1
ATOM 5136 C CA . PHE B 1 300 ? -2.082 -9.516 -32.094 1 91.38 300 PHE B CA 1
ATOM 5137 C C . PHE B 1 300 ? -2.83 -8.32 -31.516 1 91.38 300 PHE B C 1
ATOM 5139 O O . PHE B 1 300 ? -4.055 -8.234 -31.641 1 91.38 300 PHE B O 1
ATOM 5146 N N . LEU B 1 301 ? -2.066 -7.422 -30.906 1 88.19 301 LEU B N 1
ATOM 5147 C CA . LEU B 1 301 ? -2.674 -6.238 -30.312 1 88.19 301 LEU B CA 1
ATOM 5148 C C . LEU B 1 301 ? -3.383 -5.398 -31.375 1 88.19 301 LEU B C 1
ATOM 5150 O O . LEU B 1 301 ? -4.461 -4.855 -31.125 1 88.19 301 LEU B O 1
ATOM 5154 N N . ASP B 1 302 ? -2.799 -5.25 -32.531 1 88.12 302 ASP B N 1
ATOM 5155 C CA . ASP B 1 302 ? -3.373 -4.5 -33.656 1 88.12 302 ASP B CA 1
ATOM 5156 C C . ASP B 1 302 ? -4.699 -5.113 -34.094 1 88.12 302 ASP B C 1
ATOM 5158 O O . ASP B 1 302 ? -5.559 -4.418 -34.625 1 88.12 302 ASP B O 1
ATOM 5162 N N . HIS B 1 303 ? -4.855 -6.359 -33.812 1 85.12 303 HIS B N 1
ATOM 5163 C CA . HIS B 1 303 ? -6.074 -7.051 -34.219 1 85.12 303 HIS B CA 1
ATOM 5164 C C . HIS B 1 303 ? -6.988 -7.293 -33.031 1 85.12 303 HIS B C 1
ATOM 5166 O O . HIS B 1 303 ? -7.867 -8.156 -33.062 1 85.12 303 HIS B O 1
ATOM 5172 N N . LYS B 1 304 ? -6.633 -6.727 -31.859 1 80.44 304 LYS B N 1
ATOM 5173 C CA . LYS B 1 304 ? -7.457 -6.652 -30.656 1 80.44 304 LYS B CA 1
ATOM 5174 C C . LYS B 1 304 ? -7.484 -7.992 -29.922 1 80.44 304 LYS B C 1
ATOM 5176 O O . LYS B 1 304 ? -8.492 -8.359 -29.312 1 80.44 304 LYS B O 1
ATOM 5181 N N . LEU B 1 305 ? -6.457 -8.758 -30.188 1 79.88 305 LEU B N 1
ATOM 5182 C CA . LEU B 1 305 ? -6.23 -9.969 -29.406 1 79.88 305 LEU B CA 1
ATOM 5183 C C . LEU B 1 305 ? -5.168 -9.742 -28.344 1 79.88 305 LEU B C 1
ATOM 5185 O O . LEU B 1 305 ? -4.039 -9.352 -28.656 1 79.88 305 LEU B O 1
ATOM 5189 N N . ILE B 1 306 ? -5.637 -9.906 -27.109 1 81.31 306 ILE B N 1
ATOM 5190 C CA . ILE B 1 306 ? -4.699 -9.633 -26.031 1 81.31 306 ILE B CA 1
ATOM 5191 C C . ILE B 1 306 ? -4.07 -10.93 -25.547 1 81.31 306 ILE B C 1
ATOM 5193 O O . ILE B 1 306 ? -4.738 -11.742 -24.891 1 81.31 306 ILE B O 1
ATOM 5197 N N . LEU B 1 307 ? -2.877 -11.203 -26 1 91.25 307 LEU B N 1
ATOM 5198 C CA . LEU B 1 307 ? -2.014 -12.266 -25.5 1 91.25 307 LEU B CA 1
ATOM 5199 C C . LEU B 1 307 ? -0.826 -11.688 -24.734 1 91.25 307 LEU B C 1
ATOM 5201 O O . LEU B 1 307 ? -0.339 -10.602 -25.062 1 91.25 307 LEU B O 1
ATOM 5205 N N . SER B 1 308 ? -0.452 -12.359 -23.703 1 93.94 308 SER B N 1
ATOM 5206 C CA . SER B 1 308 ? 0.757 -11.938 -23 1 93.94 308 SER B CA 1
ATOM 5207 C C . SER B 1 308 ? 1.971 -12.734 -23.469 1 93.94 308 SER B C 1
ATOM 5209 O O . SER B 1 308 ? 1.931 -13.969 -23.516 1 93.94 308 SER B O 1
ATOM 5211 N N . SER B 1 309 ? 2.998 -11.984 -23.828 1 96 309 SER B N 1
ATOM 5212 C CA . SER B 1 309 ? 4.188 -12.633 -24.375 1 96 309 SER B CA 1
ATOM 5213 C C . SER B 1 309 ? 4.957 -13.375 -23.297 1 96 309 SER B C 1
ATOM 5215 O O . SER B 1 309 ? 4.949 -12.969 -22.125 1 96 309 SER B O 1
ATOM 5217 N N . GLY B 1 310 ? 5.57 -14.461 -23.703 1 97.12 310 GLY B N 1
ATOM 5218 C CA . GLY B 1 310 ? 6.359 -15.273 -22.797 1 97.12 310 GLY B CA 1
ATOM 5219 C C . GLY B 1 310 ? 7.465 -14.492 -22.109 1 97.12 310 GLY B C 1
ATOM 5220 O O . GLY B 1 310 ? 7.789 -14.75 -20.953 1 97.12 310 GLY B O 1
ATOM 5221 N N . LYS B 1 311 ? 7.973 -13.516 -22.797 1 96 311 LYS B N 1
ATOM 5222 C CA . LYS B 1 311 ? 9.047 -12.688 -22.25 1 96 311 LYS B CA 1
ATOM 5223 C C . LYS B 1 311 ? 8.602 -12 -20.969 1 96 311 LYS B C 1
ATOM 5225 O O . LYS B 1 311 ? 9.383 -11.875 -20.016 1 96 311 LYS B O 1
ATOM 5230 N N . THR B 1 312 ? 7.34 -11.57 -20.891 1 94.44 312 THR B N 1
ATOM 5231 C CA . THR B 1 312 ? 6.809 -10.867 -19.734 1 94.44 312 THR B CA 1
ATOM 5232 C C . THR B 1 312 ? 6.742 -11.797 -18.516 1 94.44 312 THR B C 1
ATOM 5234 O O . THR B 1 312 ? 6.648 -11.336 -17.375 1 94.44 312 THR B O 1
ATOM 5237 N N . PHE B 1 313 ? 6.805 -13.102 -18.734 1 97.12 313 PHE B N 1
ATOM 5238 C CA . PHE B 1 313 ? 6.781 -14.102 -17.672 1 97.12 313 PHE B CA 1
ATOM 5239 C C . PHE B 1 313 ? 8.18 -14.656 -17.422 1 97.12 313 PHE B C 1
ATOM 5241 O O . PHE B 1 313 ? 8.336 -15.664 -16.734 1 97.12 313 PHE B O 1
ATOM 5248 N N . MET B 1 314 ? 9.094 -14.102 -18.078 1 96.38 314 MET B N 1
ATOM 5249 C CA . MET B 1 314 ? 10.492 -14.477 -17.938 1 96.38 314 MET B CA 1
ATOM 5250 C C . MET B 1 314 ? 10.75 -15.859 -18.531 1 96.38 314 MET B C 1
ATOM 5252 O O . MET B 1 314 ? 11.57 -16.609 -18 1 96.38 314 MET B O 1
ATOM 5256 N N . CYS B 1 315 ? 9.961 -16.188 -19.5 1 97.81 315 CYS B N 1
ATOM 5257 C CA . CYS B 1 315 ? 10.242 -17.406 -20.25 1 97.81 315 CYS B CA 1
ATOM 5258 C C . CYS B 1 315 ? 11.547 -17.281 -21.016 1 97.81 315 CYS B C 1
ATOM 5260 O O . CYS B 1 315 ? 11.797 -16.266 -21.672 1 97.81 315 CYS B O 1
ATOM 5262 N N . LYS B 1 316 ? 12.367 -18.297 -20.922 1 97.12 316 LYS B N 1
ATOM 5263 C CA . LYS B 1 316 ? 13.664 -18.219 -21.594 1 97.12 316 LYS B CA 1
ATOM 5264 C C . LYS B 1 316 ? 13.523 -18.531 -23.078 1 97.12 316 LYS B C 1
ATOM 5266 O O . LYS B 1 316 ? 14.398 -18.188 -23.875 1 97.12 316 LYS B O 1
ATOM 5271 N N . GLU B 1 317 ? 12.453 -19.172 -23.422 1 97.81 317 GLU B N 1
ATOM 5272 C CA . GLU B 1 317 ? 12.203 -19.562 -24.812 1 97.81 317 GLU B CA 1
ATOM 5273 C C . GLU B 1 317 ? 11.273 -18.562 -25.484 1 97.81 317 GLU B C 1
ATOM 5275 O O . GLU B 1 317 ? 10.141 -18.359 -25.047 1 97.81 317 GLU B O 1
ATOM 5280 N N . PRO B 1 318 ? 11.719 -17.984 -26.625 1 98.12 318 PRO B N 1
ATOM 5281 C CA . PRO B 1 318 ? 10.797 -17.109 -27.375 1 98.12 318 PRO B CA 1
ATOM 5282 C C . PRO B 1 318 ? 9.656 -17.891 -28.031 1 98.12 318 PRO B C 1
ATOM 5284 O O . PRO B 1 318 ? 9.82 -19.078 -28.359 1 98.12 318 PRO B O 1
ATOM 5287 N N . GLY B 1 319 ? 8.586 -17.203 -28.219 1 98.12 319 GLY B N 1
ATOM 5288 C CA . GLY B 1 319 ? 7.512 -17.781 -29.016 1 98.12 319 GLY B CA 1
ATOM 5289 C C . GLY B 1 319 ? 6.348 -18.281 -28.172 1 98.12 319 GLY B C 1
ATOM 5290 O O . GLY B 1 319 ? 5.289 -18.609 -28.703 1 98.12 319 GLY B O 1
ATOM 5291 N N . TRP B 1 320 ? 6.496 -18.219 -26.875 1 98 320 TRP B N 1
ATOM 5292 C CA . TRP B 1 320 ? 5.418 -18.641 -25.984 1 98 320 TRP B CA 1
ATOM 5293 C C . TRP B 1 320 ? 4.551 -17.453 -25.578 1 98 320 TRP B C 1
ATOM 5295 O O . TRP B 1 320 ? 5.035 -16.328 -25.484 1 98 320 TRP B O 1
ATOM 5305 N N . PHE B 1 321 ? 3.266 -17.719 -25.453 1 97.81 321 PHE B N 1
ATOM 5306 C CA . PHE B 1 321 ? 2.285 -16.719 -25.047 1 97.81 321 PHE B CA 1
ATOM 5307 C C . PHE B 1 321 ? 1.284 -17.297 -24.062 1 97.81 321 PHE B C 1
ATOM 5309 O O . PHE B 1 321 ? 1.033 -18.516 -24.062 1 97.81 321 PHE B O 1
ATOM 5316 N N . ARG B 1 322 ? 0.804 -16.5 -23.203 1 96.44 322 ARG B N 1
ATOM 5317 C CA . ARG B 1 322 ? -0.321 -16.875 -22.359 1 96.44 322 ARG B CA 1
ATOM 5318 C C . ARG B 1 322 ? -1.639 -16.375 -22.938 1 96.44 322 ARG B C 1
ATOM 5320 O O . ARG B 1 322 ? -1.783 -15.18 -23.219 1 96.44 322 ARG B O 1
ATOM 5327 N N . LEU B 1 323 ? -2.523 -17.266 -23.172 1 94.5 323 LEU B N 1
ATOM 5328 C CA . LEU B 1 323 ? -3.871 -16.953 -23.625 1 94.5 323 LEU B CA 1
ATOM 5329 C C . LEU B 1 323 ? -4.883 -17.109 -22.5 1 94.5 323 LEU B C 1
ATOM 5331 O O . LEU B 1 323 ? -5.004 -18.188 -21.906 1 94.5 323 LEU B O 1
ATOM 5335 N N . VAL B 1 324 ? -5.598 -16.031 -22.141 1 91.56 324 VAL B N 1
ATOM 5336 C CA . VAL B 1 324 ? -6.59 -16.094 -21.078 1 91.56 324 VAL B CA 1
ATOM 5337 C C . VAL B 1 324 ? -7.938 -16.531 -21.641 1 91.56 324 VAL B C 1
ATOM 5339 O O . VAL B 1 324 ? -8.445 -15.93 -22.594 1 91.56 324 VAL B O 1
ATOM 5342 N N . PHE B 1 325 ? -8.539 -17.578 -21.109 1 87.88 325 PHE B N 1
ATOM 5343 C CA . PHE B 1 325 ? -9.797 -18.062 -21.656 1 87.88 325 PHE B CA 1
ATOM 5344 C C . PHE B 1 325 ? -10.961 -17.672 -20.766 1 87.88 325 PHE B C 1
ATOM 5346 O O . PHE B 1 325 ? -12.125 -17.828 -21.141 1 87.88 325 PHE B O 1
ATOM 5353 N N . ALA B 1 326 ? -10.773 -17.297 -19.562 1 71.44 326 ALA B N 1
ATOM 5354 C CA . ALA B 1 326 ? -11.844 -16.953 -18.625 1 71.44 326 ALA B CA 1
ATOM 5355 C C . ALA B 1 326 ? -12.5 -15.625 -19.016 1 71.44 326 ALA B C 1
ATOM 5357 O O . ALA B 1 326 ? -13.461 -15.195 -18.375 1 71.44 326 ALA B O 1
ATOM 5358 N N . ALA B 1 327 ? -12.18 -15.094 -19.938 1 62.31 327 ALA B N 1
ATOM 5359 C CA . ALA B 1 327 ? -12.852 -13.867 -20.359 1 62.31 327 ALA B CA 1
ATOM 5360 C C . ALA B 1 327 ? -14.234 -14.164 -20.922 1 62.31 327 ALA B C 1
ATOM 5362 O O . ALA B 1 327 ? -14.523 -15.289 -21.312 1 62.31 327 ALA B O 1
ATOM 5363 N N . ARG B 1 328 ? -15.188 -13.266 -20.875 1 55.66 328 ARG B N 1
ATOM 5364 C CA . ARG B 1 328 ? -16.578 -13.391 -21.297 1 55.66 328 ARG B CA 1
ATOM 5365 C C . ARG B 1 328 ? -16.688 -14.148 -22.625 1 55.66 328 ARG B C 1
ATOM 5367 O O . ARG B 1 328 ? -15.984 -13.82 -23.594 1 55.66 328 ARG B O 1
ATOM 5374 N N . PRO B 1 329 ? -17.484 -15.305 -22.469 1 45.75 329 PRO B N 1
ATOM 5375 C CA . PRO B 1 329 ? -17.688 -16.156 -23.641 1 45.75 329 PRO B CA 1
ATOM 5376 C C . PRO B 1 329 ? -17.938 -15.352 -24.922 1 45.75 329 PRO B C 1
ATOM 5378 O O . PRO B 1 329 ? -17.5 -15.742 -26 1 45.75 329 PRO B O 1
ATOM 5381 N N . HIS B 1 330 ? -18.75 -14.359 -24.719 1 43.22 330 HIS B N 1
ATOM 5382 C CA . HIS B 1 330 ? -19.125 -13.656 -25.953 1 43.22 330 HIS B CA 1
ATOM 5383 C C . HIS B 1 330 ? -17.891 -13.047 -26.625 1 43.22 330 HIS B C 1
ATOM 5385 O O . HIS B 1 330 ? -17.875 -12.867 -27.844 1 43.22 330 HIS B O 1
ATOM 5391 N N . LEU B 1 331 ? -17.031 -12.75 -25.766 1 44.81 331 LEU B N 1
ATOM 5392 C CA . LEU B 1 331 ? -15.828 -12.188 -26.359 1 44.81 331 LEU B CA 1
ATOM 5393 C C . LEU B 1 331 ? -14.992 -13.266 -27.031 1 44.81 331 LEU B C 1
ATOM 5395 O O . LEU B 1 331 ? -14.266 -12.992 -27.984 1 44.81 331 LEU B O 1
ATOM 5399 N N . LEU B 1 332 ? -15.07 -14.469 -26.516 1 41.91 332 LEU B N 1
ATOM 5400 C CA . LEU B 1 332 ? -14.359 -15.586 -27.125 1 41.91 332 LEU B CA 1
ATOM 5401 C C . LEU B 1 332 ? -14.977 -15.953 -28.469 1 41.91 332 LEU B C 1
ATOM 5403 O O . LEU B 1 332 ? -14.266 -16.359 -29.391 1 41.91 332 LEU B O 1
ATOM 5407 N N . ARG B 1 333 ? -16.297 -15.93 -28.484 1 42.81 333 ARG B N 1
ATOM 5408 C CA . ARG B 1 333 ? -16.984 -16.281 -29.734 1 42.81 333 ARG B CA 1
ATOM 5409 C C . ARG B 1 333 ? -16.719 -15.234 -30.812 1 42.81 333 ARG B C 1
ATOM 5411 O O . ARG B 1 333 ? -16.734 -15.547 -32 1 42.81 333 ARG B O 1
ATOM 5418 N N . SER B 1 334 ? -16.688 -13.906 -30.344 1 41.06 334 SER B N 1
ATOM 5419 C CA . SER B 1 334 ? -16.516 -12.867 -31.344 1 41.06 334 SER B CA 1
ATOM 5420 C C . SER B 1 334 ? -15.039 -12.68 -31.703 1 41.06 334 SER B C 1
ATOM 5422 O O . SER B 1 334 ? -14.711 -11.922 -32.625 1 41.06 334 SER B O 1
ATOM 5424 N N . GLY B 1 335 ? -14.195 -13.641 -31.422 1 41.53 335 GLY B N 1
ATOM 5425 C CA . GLY B 1 335 ? -12.781 -13.531 -31.734 1 41.53 335 GLY B CA 1
ATOM 5426 C C . GLY B 1 335 ? -12.078 -12.438 -30.953 1 41.53 335 GLY B C 1
ATOM 5427 O O . GLY B 1 335 ? -10.945 -12.078 -31.266 1 41.53 335 GLY B O 1
ATOM 5428 N N . GLU B 1 336 ? -12.742 -11.719 -30.141 1 37.06 336 GLU B N 1
ATOM 5429 C CA . GLU B 1 336 ? -12.102 -10.648 -29.375 1 37.06 336 GLU B CA 1
ATOM 5430 C C . GLU B 1 336 ? -11.469 -11.188 -28.094 1 37.06 336 GLU B C 1
ATOM 5432 O O . GLU B 1 336 ? -12.18 -11.617 -27.188 1 37.06 336 GLU B O 1
ATOM 5437 N N . TRP B 1 337 ? -10.461 -11.883 -28.203 1 37.06 337 TRP B N 1
ATOM 5438 C CA . TRP B 1 337 ? -9.656 -12.422 -27.125 1 37.06 337 TRP B CA 1
ATOM 5439 C C . TRP B 1 337 ? -9.047 -11.305 -26.281 1 37.06 337 TRP B C 1
ATOM 5441 O O . TRP B 1 337 ? -8.477 -10.359 -26.828 1 37.06 337 TRP B O 1
ATOM 5451 N N . SER B 1 338 ? -9.656 -10.82 -25.188 1 34.31 338 SER B N 1
ATOM 5452 C CA . SER B 1 338 ? -9.016 -9.82 -24.328 1 34.31 338 SER B CA 1
ATOM 5453 C C . SER B 1 338 ? -7.93 -10.445 -23.469 1 34.31 338 SER B C 1
ATOM 5455 O O . SER B 1 338 ? -8.047 -11.602 -23.047 1 34.31 338 SER B O 1
#

Organism: Moschus moschiferus (NCBI:txid68415)

Secondary structure (DSSP, 8-state):
---HHHHHHHHHHHHHHHHHTT-SSPPPGGGEEEES-HHHHHHHHHHHH--TT-EEEEEES--THHHHHHHHTT--EEEEEE--SSPPTT--TT---HHHHHHHHHHHHHTT--EEEEEEESS-TTT-----HHHHHHHHHHTTTSEEEEE-TTTT-B--TT-----GGG-S--S-GGGEEEEE-HHHHSS-GGG--EEEEES-HHHHHHHHHTHHHHPPPHHHHHHHHHHHH-HHHIIIIIHHHHHHHHHHHHHHHHHHHHHTT--B---SBSSEEEEE-GGG-SSSSHHHHHHHHHHHHHTT---EEGGGGT-SSTTEEEEE--S-HHHHHTT---/---HHHHHHHHHHHHHHHHHTT-SSPPPGGGEEEES-HHHHHHHHHHHH--TT-EEEEEES--THHHHHHHHTT--EEEEEE--SSPPTT--TT---HHHHHHHHHHHHHTT--EEEEEEESS-TTT-----HHHHHHHHHHTTTSEEEEE-TTTT-B--TT-----GGG-S--S-GGGEEEEE-HHHHTS-GGG--EEEEES-HHHHHHHHHTHHHHPPPHHHHHHHHHHHH-HHHIIIIIHHHHHHHHHHHHHHHHHHHHHTT--B---SBSSEEEEE-GGG-SSSSHHHHHHHHHHHHHTT---EEGGGGT-SSTTEEEEE--S-HHHHHTT---

Sequence (676 aa):
MTSRKCLVLRKEVARFLTFYCKTPELLDPENVVILNGCSAVFSALAMVLCDPGEAFLVPTPSHGGFAFSTHLYAKVKLVPVHLESQVSANGYPFQLTVDKLEQALLGAKIEGKKVRGLVLINPQNPLGDIYSQESMMEYLEFAKNLHVIVDEMYMLSVFDEAITFHSVLSMKSLPDPNRTHVIWGTSKDFCISGFRFGALYTHNREVASAMSCFGYLHSISGIAQYKLRQLLQDREWIDNIYLPSYHFRLQEAHRYVTHKLKTLKVPFLNRGSGLYVWINLKQYLKSCTFEEELLLHHRFLDHKLILSSGKTFMCKEPGWFRLVFAARPHLLRSGEWSMTSRKCLVLRKEVARFLTFYCKTPELLDPENVVILNGCSAVFSALAMVLCDPGEAFLVPTPSHGGFAFSTHLYAKVKLVPVHLESQVSANGYPFQLTVDKLEQALLGAKIEGKKVRGLVLINPQNPLGDIYSQESMMEYLEFAKNLHVIVDEMYMLSVFDEAITFHSVLSMKSLPDPNRTHVIWGTSKDFCISGFRFGALYTHNREVASAMSCFGYLHSISGIAQYKLRQLLQDREWIDNIYLPSYHFRLQEAHRYVTHKLKTLKVPFLNRGSGLYVWINLKQYLKSCTFEEELLLHHRFLDHKLILSSGKTFMCKEPGWFRLVFAARPHLLRSGEWS

Nearest PDB structures (foldseek):
  7dlw-assembly1_A  TM=9.248E-01  e=1.616E-30  Arabidopsis thaliana
  7dlw-assembly1_B  TM=9.221E-01  e=1.132E-30  Arabidopsis thaliana
  7dlw-assembly2_D  TM=9.215E-01  e=1.820E-30  Arabidopsis thaliana
  7dly-assembly1_B  TM=9.204E-01  e=1.144E-29  Arabidopsis thaliana
  7dly-assembly1_A  TM=9.200E-01  e=1.633E-29  Arabidopsis thaliana